Protein AF-A0A970GK77-F1 (afdb_monomer_lite)

Structure (mmCIF, N/CA/C/O backbone):
data_AF-A0A970GK77-F1
#
_entry.id   AF-A0A970GK77-F1
#
loop_
_atom_site.group_PDB
_atom_site.id
_atom_site.type_symbol
_atom_site.label_atom_id
_atom_site.label_alt_id
_atom_site.label_comp_id
_atom_site.label_asym_id
_atom_site.label_entity_id
_atom_site.label_seq_id
_atom_site.pdbx_PDB_ins_code
_atom_site.Cartn_x
_atom_site.Cartn_y
_atom_site.Cartn_z
_atom_site.occupancy
_atom_site.B_iso_or_equiv
_atom_site.auth_seq_id
_atom_site.auth_comp_id
_atom_site.auth_asym_id
_atom_site.auth_atom_id
_atom_site.pdbx_PDB_model_num
ATOM 1 N N . MET A 1 1 ? 11.922 -2.563 -35.045 1.00 67.12 1 MET A N 1
ATOM 2 C CA . MET A 1 1 ? 13.081 -1.954 -34.362 1.00 67.12 1 MET A CA 1
ATOM 3 C C . MET A 1 1 ? 13.901 -3.089 -33.768 1.00 67.12 1 MET A C 1
ATOM 5 O O . MET A 1 1 ? 13.278 -4.029 -33.281 1.00 67.12 1 MET A O 1
ATOM 9 N N . ASP A 1 2 ? 15.230 -3.056 -33.862 1.00 84.56 2 ASP A N 1
ATOM 10 C CA . ASP A 1 2 ? 16.087 -4.087 -33.261 1.00 84.56 2 ASP A CA 1
ATOM 11 C C . ASP A 1 2 ? 16.417 -3.699 -31.809 1.00 84.56 2 ASP A C 1
ATOM 13 O O . ASP A 1 2 ? 17.006 -2.652 -31.546 1.00 84.56 2 ASP A O 1
ATOM 17 N N . TYR A 1 3 ? 16.014 -4.534 -30.850 1.00 88.94 3 TYR A N 1
ATOM 18 C CA . TYR A 1 3 ? 16.276 -4.298 -29.428 1.00 88.94 3 TYR A CA 1
ATOM 19 C C . TYR A 1 3 ? 17.776 -4.364 -29.092 1.00 88.94 3 TYR A C 1
ATOM 21 O O . TYR A 1 3 ? 18.207 -3.778 -28.100 1.00 88.94 3 TYR A O 1
ATOM 29 N N . ARG A 1 4 ? 18.594 -5.022 -29.924 1.00 93.00 4 ARG A N 1
ATOM 30 C CA . ARG A 1 4 ? 20.053 -5.089 -29.748 1.00 93.00 4 ARG A CA 1
ATOM 31 C C . ARG A 1 4 ? 20.727 -3.751 -30.035 1.00 93.00 4 ARG A C 1
ATOM 33 O O . ARG A 1 4 ? 21.649 -3.380 -29.313 1.00 93.00 4 ARG A O 1
ATOM 40 N N . GLU A 1 5 ? 20.240 -3.012 -31.031 1.00 93.44 5 GLU A N 1
ATOM 41 C CA . GLU A 1 5 ? 20.709 -1.649 -31.317 1.00 93.44 5 GLU A CA 1
ATOM 42 C C . GLU A 1 5 ? 20.398 -0.717 -30.139 1.00 93.44 5 GLU A C 1
ATOM 44 O O . GLU A 1 5 ? 21.274 0.016 -29.685 1.00 93.44 5 GLU A O 1
ATOM 49 N N . LEU A 1 6 ? 19.193 -0.828 -29.566 1.00 93.00 6 LEU A N 1
ATOM 50 C CA . LEU A 1 6 ? 18.797 -0.068 -28.374 1.00 93.00 6 LEU A CA 1
ATOM 51 C C . LEU A 1 6 ? 19.678 -0.387 -27.156 1.00 93.00 6 LEU A C 1
ATOM 53 O O . LEU A 1 6 ? 20.045 0.511 -26.403 1.00 93.00 6 LEU A O 1
ATOM 57 N N . LEU A 1 7 ? 20.062 -1.652 -26.959 1.00 94.25 7 LEU A N 1
ATOM 58 C CA . LEU A 1 7 ? 20.996 -2.031 -25.891 1.00 94.25 7 LEU A CA 1
ATOM 59 C C . LEU A 1 7 ? 22.409 -1.481 -26.126 1.00 94.25 7 LEU A C 1
ATOM 61 O O . LEU A 1 7 ? 23.090 -1.105 -25.169 1.00 94.25 7 LEU A O 1
ATOM 65 N N . GLN A 1 8 ? 22.860 -1.413 -27.380 1.00 94.56 8 GLN A N 1
ATOM 66 C CA . GLN A 1 8 ? 24.141 -0.799 -27.726 1.00 94.56 8 GLN A CA 1
ATOM 67 C C . GLN A 1 8 ? 24.124 0.716 -27.478 1.00 94.56 8 GLN A C 1
ATOM 69 O O . GLN A 1 8 ? 25.089 1.262 -26.936 1.00 94.56 8 GLN A O 1
ATOM 74 N N . GLU A 1 9 ? 23.024 1.383 -27.823 1.00 93.00 9 GLU A N 1
ATOM 75 C CA . GLU A 1 9 ? 22.800 2.796 -27.519 1.00 93.00 9 GLU A CA 1
ATOM 76 C C . GLU A 1 9 ? 22.782 3.036 -26.006 1.00 93.00 9 GLU A C 1
ATOM 78 O O . GLU A 1 9 ? 23.534 3.871 -25.502 1.00 93.00 9 GLU A O 1
ATOM 83 N N . LEU A 1 10 ? 22.029 2.228 -25.253 1.00 94.62 10 LEU A N 1
ATOM 84 C CA . LEU A 1 10 ? 22.010 2.281 -23.793 1.00 94.62 10 LEU A CA 1
ATOM 85 C C . LEU A 1 10 ? 23.417 2.118 -23.209 1.00 94.62 10 LEU A C 1
ATOM 87 O O . LEU A 1 10 ? 23.818 2.896 -22.342 1.00 94.62 10 LEU A O 1
ATOM 91 N N . TRP A 1 11 ? 24.196 1.147 -23.705 1.00 95.88 11 TRP A N 1
ATOM 92 C CA . TRP A 1 11 ? 25.581 0.946 -23.277 1.00 95.88 11 TRP A CA 1
ATOM 93 C C . TRP A 1 11 ? 26.439 2.191 -23.505 1.00 95.88 11 TRP A C 1
ATOM 95 O O . TRP A 1 11 ? 27.298 2.476 -22.667 1.00 95.88 11 TRP A O 1
ATOM 105 N N . HIS A 1 12 ? 26.231 2.922 -24.602 1.00 94.06 12 HIS A N 1
ATOM 106 C CA . HIS A 1 12 ? 26.938 4.172 -24.869 1.00 94.06 12 HIS A CA 1
ATOM 107 C C . HIS A 1 12 ? 26.517 5.279 -23.894 1.00 94.06 12 HIS A C 1
ATOM 109 O O . HIS A 1 12 ? 27.384 5.901 -23.274 1.00 94.06 12 HIS A O 1
ATOM 115 N N . LEU A 1 13 ? 25.208 5.484 -23.719 1.00 92.88 13 LEU A N 1
ATOM 116 C CA . LEU A 1 13 ? 24.646 6.562 -22.900 1.00 92.88 13 LEU A CA 1
ATOM 117 C C . LEU A 1 13 ? 25.027 6.430 -21.426 1.00 92.88 13 LEU A C 1
ATOM 119 O O . LEU A 1 13 ? 25.444 7.409 -20.817 1.00 92.88 13 LEU A O 1
ATOM 123 N N . VAL A 1 14 ? 25.002 5.214 -20.870 1.00 94.00 14 VAL A N 1
ATOM 124 C CA . VAL A 1 14 ? 25.393 4.970 -19.467 1.00 94.00 14 VAL A CA 1
ATOM 125 C C . VAL A 1 14 ? 26.913 5.021 -19.226 1.00 94.00 14 VAL A C 1
ATOM 127 O O . VAL A 1 14 ? 27.386 4.708 -18.133 1.00 94.00 14 VAL A O 1
ATOM 130 N N . GLY A 1 15 ? 27.707 5.389 -20.236 1.00 93.56 15 GLY A N 1
ATOM 131 C CA . GLY A 1 15 ? 29.137 5.668 -20.108 1.00 93.56 15 GLY A CA 1
ATOM 132 C C . GLY A 1 15 ? 29.436 7.166 -20.027 1.00 93.56 15 GLY A C 1
ATOM 133 O O . GLY A 1 15 ? 28.699 7.982 -20.568 1.00 93.56 15 GLY A O 1
ATOM 134 N N . TYR A 1 16 ? 30.568 7.533 -19.412 1.00 93.19 16 TYR A N 1
ATOM 135 C CA . TYR A 1 16 ? 30.982 8.934 -19.228 1.00 93.19 16 TYR A CA 1
ATOM 136 C C . TYR A 1 16 ? 30.823 9.821 -20.478 1.00 93.19 16 TYR A C 1
ATOM 138 O O . TYR A 1 16 ? 30.226 10.890 -20.408 1.00 93.19 16 TYR A O 1
ATOM 146 N N . ASN A 1 17 ? 31.337 9.379 -21.633 1.00 91.19 17 ASN A N 1
ATOM 147 C CA . ASN A 1 17 ? 31.268 10.176 -22.863 1.00 91.19 17 ASN A CA 1
ATOM 148 C C . ASN A 1 17 ? 29.823 10.348 -23.361 1.00 91.1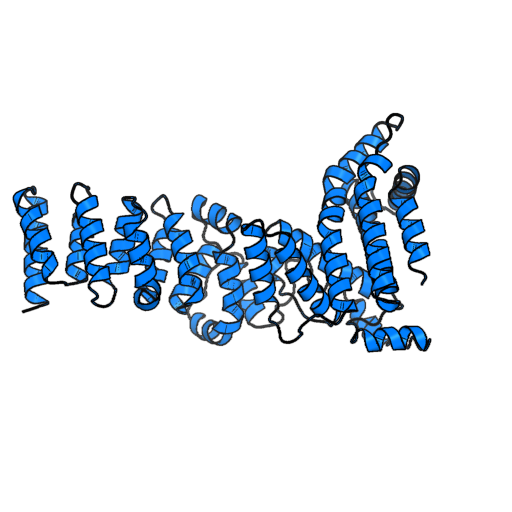9 17 ASN A C 1
ATOM 150 O O . ASN A 1 17 ? 29.464 11.446 -23.778 1.00 91.19 17 ASN A O 1
ATOM 154 N N . GLY A 1 18 ? 29.005 9.291 -23.294 1.00 92.25 18 GLY A N 1
ATOM 155 C CA . GLY A 1 18 ? 27.598 9.348 -23.693 1.00 92.25 18 GLY A CA 1
ATOM 156 C C . GLY A 1 18 ? 26.795 10.270 -2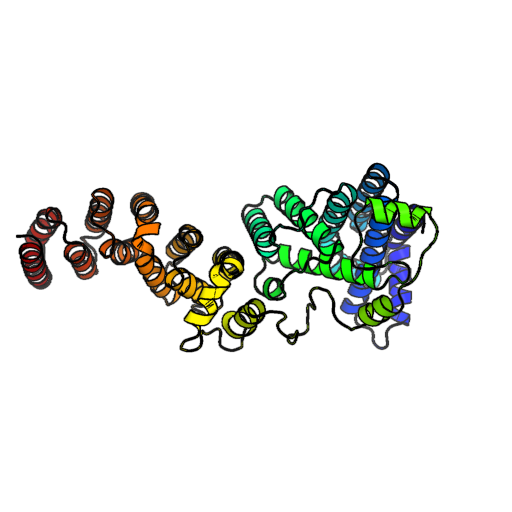2.782 1.00 92.25 18 GLY A C 1
ATOM 157 O O . GLY A 1 18 ? 26.066 11.127 -23.273 1.00 92.25 18 GLY A O 1
ATOM 158 N N . PHE A 1 19 ? 27.012 10.187 -21.468 1.00 94.06 19 PHE A N 1
ATOM 159 C CA . PHE A 1 19 ? 26.408 11.095 -20.492 1.00 94.06 19 PHE A CA 1
ATOM 160 C C . PHE A 1 19 ? 26.730 12.564 -20.782 1.00 94.06 19 PHE A C 1
ATOM 162 O O . PHE A 1 19 ? 25.824 13.395 -20.822 1.00 94.06 19 PHE A O 1
ATOM 169 N N . VAL A 1 20 ? 28.009 12.890 -21.007 1.00 93.00 20 VAL A N 1
ATOM 170 C CA . VAL A 1 20 ? 28.433 14.269 -21.293 1.00 93.00 20 VAL A CA 1
ATOM 171 C C . VAL A 1 20 ? 27.838 14.762 -22.611 1.00 93.00 20 VAL A C 1
ATOM 173 O O . VAL A 1 20 ? 27.276 15.854 -22.628 1.00 93.00 20 VAL A O 1
ATOM 176 N N . SER A 1 21 ? 27.910 13.966 -23.686 1.00 91.81 21 SER A N 1
ATOM 177 C CA . SER A 1 21 ? 27.341 14.340 -24.993 1.00 91.81 21 SER A CA 1
ATOM 178 C C . SER A 1 21 ? 25.843 14.604 -24.890 1.00 91.81 21 SER A C 1
ATOM 180 O O . SER A 1 21 ? 25.374 15.673 -25.264 1.00 91.81 21 SER A O 1
ATOM 182 N N . THR A 1 22 ? 25.107 13.682 -24.270 1.00 90.88 22 THR A N 1
ATOM 183 C CA . THR A 1 22 ? 23.648 13.786 -24.138 1.00 90.88 22 THR A CA 1
ATOM 184 C C . THR A 1 22 ? 23.249 14.986 -23.286 1.00 90.88 22 THR A C 1
ATOM 186 O O . THR A 1 22 ? 22.326 15.716 -23.631 1.00 90.88 22 THR A O 1
ATOM 189 N N . CYS A 1 23 ? 23.956 15.242 -22.181 1.00 90.38 23 CYS A N 1
ATOM 190 C CA . CYS A 1 23 ? 23.709 16.426 -21.361 1.00 90.38 23 CYS A CA 1
ATOM 191 C C . CYS A 1 23 ? 23.985 17.732 -22.125 1.00 90.38 23 CYS A C 1
ATOM 193 O O . CYS A 1 23 ? 23.277 18.715 -21.912 1.00 90.38 23 CYS A O 1
ATOM 195 N N . LEU A 1 24 ? 24.996 17.771 -22.998 1.00 89.88 24 LEU A N 1
ATOM 196 C CA . LEU A 1 24 ? 25.266 18.944 -23.834 1.00 89.88 24 LEU A CA 1
ATOM 197 C C . LEU A 1 24 ? 24.165 19.146 -24.881 1.00 89.88 24 LEU A C 1
ATOM 199 O O . LEU A 1 24 ? 23.635 20.249 -24.978 1.00 89.88 24 LEU A O 1
ATOM 203 N N . GLU A 1 25 ? 23.761 18.085 -25.577 1.00 87.69 25 GLU A N 1
ATOM 204 C CA . GLU A 1 25 ? 22.672 18.120 -26.562 1.00 87.69 25 GLU A CA 1
ATOM 205 C C . GLU A 1 25 ? 21.345 18.567 -25.932 1.00 87.69 25 GLU A C 1
ATOM 207 O O . GLU A 1 25 ? 20.669 19.464 -26.439 1.00 87.69 25 GLU A O 1
ATOM 212 N N . LEU A 1 26 ? 20.988 18.001 -24.776 1.00 86.69 26 LEU A N 1
ATOM 213 C CA . LEU A 1 26 ? 19.788 18.398 -24.043 1.00 86.69 26 LEU A CA 1
ATOM 214 C C . LEU A 1 26 ? 19.863 19.863 -23.606 1.00 86.69 26 LEU A C 1
ATOM 216 O O . LEU A 1 26 ? 18.886 20.592 -23.760 1.00 86.69 26 LEU A O 1
ATOM 220 N N . LYS A 1 27 ? 21.019 20.314 -23.104 1.00 87.69 27 LYS A N 1
ATOM 221 C CA . LYS A 1 27 ? 21.231 21.708 -22.698 1.00 87.69 27 LYS A CA 1
ATOM 222 C C . LYS A 1 27 ? 21.045 22.676 -23.867 1.00 87.69 27 LYS A C 1
ATOM 224 O O . LYS A 1 27 ? 20.466 23.739 -23.660 1.00 87.69 27 LYS A O 1
ATOM 229 N N . GLU A 1 28 ? 21.512 22.333 -25.066 1.00 86.62 28 GLU A N 1
ATOM 230 C CA . GLU A 1 28 ? 21.319 23.151 -26.274 1.00 86.62 28 GLU A CA 1
ATOM 231 C C . GLU A 1 28 ? 19.838 23.289 -26.658 1.00 86.62 28 GLU A C 1
ATOM 233 O O . GLU A 1 28 ? 19.427 24.330 -27.171 1.00 86.62 28 GLU A O 1
ATOM 238 N N . GLY A 1 29 ? 19.018 22.278 -26.356 1.00 77.50 29 GLY A N 1
ATOM 239 C CA . GLY A 1 29 ? 17.568 22.306 -26.562 1.00 77.50 29 GLY A CA 1
ATOM 240 C C . GLY A 1 29 ? 16.769 23.075 -25.499 1.00 77.50 29 GLY A C 1
ATOM 241 O O . GLY A 1 29 ? 15.564 23.271 -25.672 1.00 77.50 29 GLY A O 1
ATOM 242 N N . MET A 1 30 ? 17.390 23.511 -24.398 1.00 80.12 30 MET A N 1
ATOM 243 C CA . MET A 1 30 ? 16.698 24.181 -23.292 1.00 80.12 30 MET A CA 1
ATOM 244 C C . MET A 1 30 ? 16.680 25.706 -23.457 1.00 80.12 30 MET A C 1
ATOM 246 O O . MET A 1 30 ? 17.713 26.344 -23.642 1.00 80.12 30 MET A O 1
ATOM 250 N N . LEU A 1 31 ? 15.500 26.317 -23.290 1.00 78.56 31 LEU A N 1
ATOM 251 C CA . LEU A 1 31 ? 15.340 27.782 -23.297 1.00 78.56 31 LEU A CA 1
ATOM 252 C C . LEU A 1 31 ? 16.034 28.463 -22.105 1.00 78.56 31 LEU A C 1
ATOM 254 O O . LEU A 1 31 ? 16.485 29.601 -22.214 1.00 78.56 31 LEU A O 1
ATOM 258 N N . PHE A 1 32 ? 16.104 27.776 -20.966 1.00 82.81 32 PHE A N 1
ATOM 259 C CA . PHE A 1 32 ? 16.841 28.194 -19.779 1.00 82.81 32 PHE A CA 1
ATOM 260 C C . PHE A 1 32 ? 17.490 26.969 -19.139 1.00 82.81 32 PHE A C 1
ATOM 262 O O . PHE A 1 32 ? 16.912 25.884 -19.118 1.00 82.81 32 PHE A O 1
ATOM 269 N N . TYR A 1 33 ? 18.705 27.139 -18.623 1.00 86.00 33 TYR A N 1
ATOM 270 C CA . TYR A 1 33 ? 19.417 26.049 -17.972 1.00 86.00 33 TYR A CA 1
ATOM 271 C C . TYR A 1 33 ? 18.860 25.802 -16.569 1.00 86.00 33 TYR A C 1
ATOM 273 O O . TYR A 1 33 ? 18.950 26.664 -15.695 1.00 86.00 33 TYR A O 1
ATOM 281 N N . GLU A 1 34 ? 18.355 24.592 -16.347 1.00 88.81 34 GLU A N 1
ATOM 282 C CA . GLU A 1 34 ? 17.975 24.085 -15.034 1.00 88.81 34 GLU A CA 1
ATOM 283 C C . GLU A 1 34 ? 18.532 22.667 -14.872 1.00 88.81 34 GLU A C 1
ATOM 285 O O . GLU A 1 34 ? 18.147 21.744 -15.591 1.00 88.81 34 GLU A O 1
ATOM 290 N N . ARG A 1 35 ? 19.477 22.496 -13.939 1.00 89.94 35 ARG A N 1
ATOM 291 C CA . ARG A 1 35 ? 20.222 21.238 -13.757 1.00 89.94 35 ARG A CA 1
ATOM 292 C C . ARG A 1 35 ? 19.295 20.050 -13.508 1.00 89.94 35 ARG A C 1
ATOM 294 O O . ARG A 1 35 ? 19.476 18.995 -14.103 1.00 89.94 35 ARG A O 1
ATOM 301 N N . ASP A 1 36 ? 18.322 20.209 -12.619 1.00 88.31 36 ASP A N 1
ATOM 302 C CA . ASP A 1 36 ? 17.475 19.092 -12.202 1.00 88.31 36 ASP A CA 1
ATOM 303 C C . ASP A 1 36 ? 16.534 18.665 -13.342 1.00 88.31 36 ASP A C 1
ATOM 305 O O . ASP A 1 36 ? 16.315 17.470 -13.542 1.00 88.31 36 ASP A O 1
ATOM 309 N N . LEU A 1 37 ? 16.079 19.622 -14.160 1.00 86.62 37 LEU A N 1
ATOM 310 C CA . LEU A 1 37 ? 15.312 19.360 -15.377 1.00 86.62 37 LEU A CA 1
ATOM 311 C C . LEU A 1 37 ? 16.158 18.656 -16.449 1.00 86.62 37 LEU A C 1
ATOM 313 O O . LEU A 1 37 ? 15.688 17.698 -17.060 1.00 86.62 37 LEU A O 1
ATOM 317 N N . LEU A 1 38 ? 17.414 19.078 -16.639 1.00 90.06 38 LEU A N 1
ATOM 318 C CA . LEU A 1 38 ? 18.364 18.416 -17.540 1.00 90.06 38 LEU A CA 1
ATOM 319 C C . LEU A 1 38 ? 18.570 16.944 -17.151 1.00 90.06 38 LEU A C 1
ATOM 321 O O . LEU A 1 38 ? 18.458 16.048 -17.987 1.00 90.06 38 LEU A O 1
ATOM 325 N N . LEU A 1 39 ? 18.848 16.690 -15.870 1.00 92.38 39 LEU A N 1
ATOM 326 C CA . LEU A 1 39 ? 19.097 15.343 -15.354 1.00 92.38 39 LEU A CA 1
ATOM 327 C C . LEU A 1 39 ? 17.846 14.458 -15.401 1.00 92.38 39 LEU A C 1
ATOM 329 O O . LEU A 1 39 ? 17.955 13.261 -15.670 1.00 92.38 39 LEU A O 1
ATOM 333 N N . ALA A 1 40 ? 16.664 15.037 -15.178 1.00 88.31 40 ALA A N 1
ATOM 334 C CA . ALA A 1 40 ? 15.396 14.338 -15.346 1.00 88.31 40 ALA A CA 1
ATOM 335 C C . ALA A 1 40 ? 15.139 13.972 -16.818 1.00 88.31 40 ALA A C 1
ATOM 337 O O . ALA A 1 40 ? 14.714 12.852 -17.103 1.00 88.31 40 ALA A O 1
ATOM 338 N N . ALA A 1 41 ? 15.440 14.875 -17.759 1.00 86.06 41 ALA A N 1
ATOM 339 C CA . ALA A 1 41 ? 15.327 14.605 -19.192 1.00 86.06 41 ALA A CA 1
ATOM 340 C C . ALA A 1 41 ? 16.281 13.484 -19.636 1.00 86.06 41 ALA A C 1
ATOM 342 O O . ALA A 1 41 ? 15.859 12.566 -20.339 1.00 86.06 41 ALA A O 1
ATOM 343 N N . TYR A 1 42 ? 17.528 13.503 -19.157 1.00 91.31 42 TYR A N 1
ATOM 344 C CA . TYR A 1 42 ? 18.490 12.425 -19.389 1.00 91.31 42 TYR A CA 1
ATOM 345 C C . TYR A 1 42 ? 17.980 11.073 -18.858 1.00 91.31 42 TYR A C 1
ATOM 347 O O . TYR A 1 42 ? 17.979 10.083 -19.589 1.00 91.31 42 TYR A O 1
ATOM 355 N N . ALA A 1 43 ? 17.473 11.029 -17.620 1.00 92.06 43 ALA A N 1
ATOM 356 C CA . ALA A 1 43 ? 16.922 9.803 -17.039 1.00 92.06 43 ALA A CA 1
ATOM 357 C C . ALA A 1 43 ? 15.716 9.271 -17.829 1.00 92.06 43 ALA A C 1
ATOM 359 O O . ALA A 1 43 ? 15.633 8.076 -18.095 1.00 92.06 43 ALA A O 1
ATOM 360 N N . SER A 1 44 ? 14.817 10.163 -18.252 1.00 87.38 44 SER A N 1
ATOM 361 C CA . SER A 1 44 ? 13.656 9.831 -19.087 1.00 87.38 44 SER A CA 1
ATOM 362 C C . SER A 1 44 ? 14.062 9.229 -20.441 1.00 87.38 44 SER A C 1
ATOM 364 O O . SER A 1 44 ? 13.433 8.283 -20.925 1.00 87.38 44 SER A O 1
ATOM 366 N N . GLY A 1 45 ? 15.153 9.725 -21.037 1.00 88.06 45 GLY A N 1
ATOM 367 C CA . GLY A 1 45 ? 15.741 9.145 -22.247 1.00 88.06 45 GLY A CA 1
ATOM 368 C C . GLY A 1 45 ? 16.199 7.700 -22.034 1.00 88.06 45 GLY A C 1
ATOM 369 O O . GLY A 1 45 ? 15.830 6.817 -22.810 1.00 88.06 45 GLY A O 1
ATOM 370 N N . LEU A 1 46 ? 16.918 7.435 -20.937 1.00 92.94 46 LEU A N 1
ATOM 371 C CA . LEU A 1 46 ? 17.325 6.073 -20.569 1.00 92.94 46 LEU A CA 1
ATOM 372 C C . LEU A 1 46 ? 16.116 5.156 -20.330 1.00 92.94 46 LEU A C 1
ATOM 374 O O . LEU A 1 46 ? 16.091 4.044 -20.856 1.00 92.94 46 LEU A O 1
ATOM 378 N N . GLU A 1 47 ? 15.103 5.617 -19.581 1.00 91.69 47 GLU A N 1
ATOM 379 C CA . GLU A 1 47 ? 13.857 4.862 -19.349 1.00 91.69 47 GLU A CA 1
ATOM 380 C C . GLU A 1 47 ? 13.194 4.479 -20.675 1.00 91.69 47 GLU A C 1
ATOM 382 O O . GLU A 1 47 ? 12.817 3.325 -20.867 1.00 91.69 47 GLU A O 1
ATOM 387 N N . THR A 1 48 ? 13.107 5.421 -21.615 1.00 89.88 48 THR A N 1
ATOM 388 C CA . THR A 1 48 ? 12.479 5.200 -22.924 1.00 89.88 48 THR A CA 1
ATOM 389 C C . THR A 1 48 ? 13.205 4.124 -23.730 1.00 89.88 48 THR A C 1
ATOM 391 O O . THR A 1 48 ? 12.553 3.245 -24.301 1.00 89.88 48 THR A O 1
ATOM 394 N N . ILE A 1 49 ? 14.542 4.147 -23.751 1.00 91.50 49 ILE A N 1
ATOM 395 C CA . ILE A 1 49 ? 15.357 3.145 -24.456 1.00 91.50 49 ILE A CA 1
ATOM 396 C C . ILE A 1 49 ? 15.191 1.767 -23.812 1.00 91.50 49 ILE A C 1
ATOM 398 O O . ILE A 1 49 ? 14.948 0.790 -24.520 1.00 91.50 49 ILE A O 1
ATOM 402 N N . ILE A 1 50 ? 15.254 1.687 -22.479 1.00 94.62 50 ILE A N 1
ATOM 403 C CA . ILE A 1 50 ? 15.081 0.435 -21.726 1.00 94.62 50 ILE A CA 1
ATOM 404 C C . ILE A 1 50 ? 13.704 -0.172 -22.001 1.00 94.62 50 ILE A C 1
ATOM 406 O O . ILE A 1 50 ? 13.600 -1.337 -22.381 1.00 94.62 50 ILE A O 1
ATOM 410 N N . VAL A 1 51 ? 12.644 0.620 -21.841 1.00 94.06 51 VAL A N 1
ATOM 411 C CA . VAL A 1 51 ? 11.258 0.186 -22.049 1.00 94.06 51 VAL A CA 1
ATOM 412 C C . VAL A 1 51 ? 11.038 -0.275 -23.487 1.00 94.06 51 VAL A C 1
ATOM 414 O O . VAL A 1 51 ? 10.415 -1.312 -23.712 1.00 94.06 51 VAL A O 1
ATOM 417 N N . SER A 1 52 ? 11.586 0.455 -24.460 1.00 91.50 52 SER A N 1
ATOM 418 C CA . SER A 1 52 ? 11.496 0.085 -25.874 1.00 91.50 52 SER A CA 1
ATOM 419 C C . SER A 1 52 ? 12.228 -1.226 -26.158 1.00 91.50 52 SER A C 1
ATOM 421 O O . SER A 1 52 ? 11.679 -2.095 -26.834 1.00 91.50 52 SER A O 1
ATOM 423 N N . ALA A 1 53 ? 13.437 -1.408 -25.617 1.00 94.56 53 ALA A N 1
ATOM 424 C CA . ALA A 1 53 ? 14.206 -2.640 -25.781 1.00 94.56 53 ALA A CA 1
ATOM 425 C C . ALA A 1 53 ? 13.462 -3.846 -25.190 1.00 94.56 53 ALA A C 1
ATOM 427 O O . ALA A 1 53 ? 13.298 -4.856 -25.876 1.00 94.56 53 ALA A O 1
ATOM 428 N N . LEU A 1 54 ? 12.943 -3.718 -23.963 1.00 96.25 54 LEU A N 1
ATOM 429 C CA . LEU A 1 54 ? 12.152 -4.763 -23.306 1.00 96.25 54 LEU A CA 1
ATOM 430 C C . LEU A 1 54 ? 10.890 -5.106 -24.105 1.00 96.25 54 LEU A C 1
ATOM 432 O O . LEU A 1 54 ? 10.605 -6.283 -24.310 1.00 96.25 54 LEU A O 1
ATOM 436 N N . TYR A 1 55 ? 10.165 -4.105 -24.612 1.00 93.62 55 TYR A N 1
ATOM 437 C CA . TYR A 1 55 ? 8.988 -4.328 -25.451 1.00 93.62 55 TYR A CA 1
ATOM 438 C C . TYR A 1 55 ? 9.328 -5.124 -26.720 1.00 93.62 55 TYR A C 1
ATOM 440 O O . TYR A 1 55 ? 8.716 -6.158 -26.995 1.00 93.62 55 TYR A O 1
ATOM 448 N N . TRP A 1 56 ? 10.323 -4.679 -27.492 1.00 92.31 56 TRP A N 1
ATOM 449 C CA . TRP A 1 56 ? 10.677 -5.332 -28.756 1.00 92.31 56 TRP A CA 1
ATOM 450 C C . TRP A 1 56 ? 11.231 -6.748 -28.560 1.00 92.31 56 TRP A C 1
ATOM 452 O O . TRP A 1 56 ? 10.930 -7.624 -29.378 1.00 92.31 56 TRP A O 1
ATOM 462 N N . ALA A 1 57 ? 11.977 -6.977 -27.476 1.00 94.81 57 ALA A N 1
ATOM 463 C CA . ALA A 1 57 ? 12.452 -8.297 -27.072 1.00 94.81 57 ALA A CA 1
ATOM 464 C C . ALA A 1 57 ? 11.300 -9.214 -26.625 1.00 94.81 57 ALA A C 1
ATOM 466 O O . ALA A 1 57 ? 11.235 -10.366 -27.047 1.00 94.81 57 ALA A O 1
ATOM 467 N N . CYS A 1 58 ? 10.334 -8.689 -25.862 1.00 94.75 58 CYS A N 1
ATOM 468 C CA . CYS A 1 58 ? 9.126 -9.403 -25.428 1.00 94.75 58 CYS A CA 1
ATOM 469 C C . CYS A 1 58 ? 8.295 -9.939 -26.614 1.00 94.75 58 CYS A C 1
ATOM 471 O O . CYS A 1 58 ? 7.776 -11.064 -26.579 1.00 94.75 58 CYS A O 1
ATOM 473 N N . LEU A 1 59 ? 8.216 -9.158 -27.699 1.00 91.81 59 LEU A N 1
ATOM 474 C CA . LEU A 1 59 ? 7.586 -9.576 -28.955 1.00 91.81 59 LEU A CA 1
ATOM 475 C C . LEU A 1 59 ? 8.408 -10.590 -29.761 1.00 91.81 59 LEU A C 1
ATOM 477 O O . LEU A 1 59 ? 7.902 -11.133 -30.741 1.00 91.81 59 LEU A O 1
ATOM 481 N N . ASP A 1 60 ? 9.683 -10.781 -29.441 1.00 92.50 60 ASP A N 1
ATOM 482 C CA . ASP A 1 60 ? 10.540 -11.750 -30.117 1.00 92.50 60 ASP A CA 1
ATOM 483 C C . ASP A 1 60 ? 10.415 -13.126 -29.469 1.00 92.50 60 ASP A C 1
ATOM 485 O O . ASP A 1 60 ? 9.946 -14.074 -30.095 1.00 92.50 60 ASP A O 1
ATOM 489 N N . SER A 1 61 ? 10.759 -13.220 -28.187 1.00 92.50 61 SER A N 1
ATOM 490 C CA . SER A 1 61 ? 10.600 -14.426 -27.378 1.00 92.50 61 SER A CA 1
ATOM 491 C C . SER A 1 61 ? 10.776 -14.106 -25.893 1.00 92.50 61 SER A C 1
ATOM 493 O O . SER A 1 61 ? 11.257 -13.035 -25.523 1.00 92.50 61 SER A O 1
ATOM 495 N N . VAL A 1 62 ? 10.394 -15.050 -25.029 1.00 92.75 62 VAL A N 1
ATOM 496 C CA . VAL A 1 62 ? 10.662 -14.941 -23.587 1.00 92.75 62 VAL A CA 1
ATOM 497 C C . VAL A 1 62 ? 12.172 -14.970 -23.320 1.00 92.75 62 VAL A C 1
ATOM 499 O O . VAL A 1 62 ? 12.653 -14.151 -22.546 1.00 92.75 62 VAL A O 1
ATOM 502 N N . ASP A 1 63 ? 12.928 -15.807 -24.035 1.00 94.69 63 ASP A N 1
ATOM 503 C CA . ASP A 1 63 ? 14.389 -15.885 -23.902 1.00 94.69 63 ASP A CA 1
ATOM 504 C C . ASP A 1 63 ? 15.065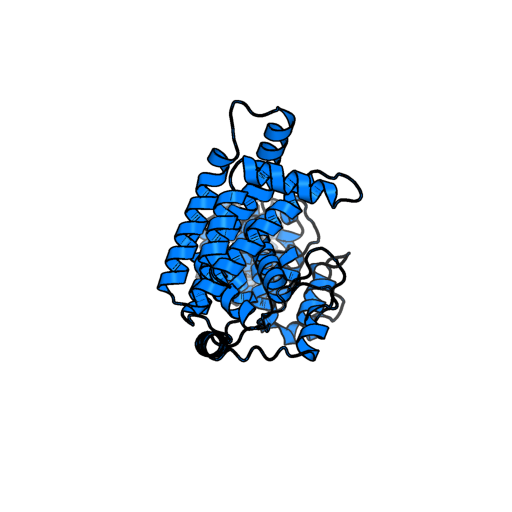 -14.555 -24.277 1.00 94.69 63 ASP A C 1
ATOM 506 O O . ASP A 1 63 ? 15.891 -14.034 -23.529 1.00 94.69 63 ASP A O 1
ATOM 510 N N . ALA A 1 64 ? 14.659 -13.936 -25.395 1.00 95.75 64 ALA A N 1
ATOM 511 C CA . ALA A 1 64 ? 15.177 -12.628 -25.804 1.00 95.75 64 ALA A CA 1
ATOM 512 C C . ALA A 1 64 ? 14.866 -11.533 -24.773 1.00 95.75 64 ALA A C 1
ATOM 514 O O . ALA A 1 64 ? 15.686 -10.637 -24.545 1.00 95.75 64 ALA A O 1
ATOM 515 N N . LEU A 1 65 ? 13.687 -11.588 -24.147 1.00 96.38 65 LEU A N 1
ATOM 516 C CA . LEU A 1 65 ? 13.315 -10.680 -23.066 1.00 96.38 65 LEU A CA 1
ATOM 517 C C . LEU A 1 65 ? 14.205 -10.877 -21.833 1.00 96.38 65 LEU A C 1
ATOM 519 O O . LEU A 1 65 ? 14.681 -9.888 -21.278 1.00 96.38 65 LEU A O 1
ATOM 523 N N . GLU A 1 66 ? 14.464 -12.119 -21.424 1.00 95.56 66 GLU A N 1
ATOM 524 C CA . GLU A 1 66 ? 15.330 -12.437 -20.279 1.00 95.56 66 GLU A CA 1
ATOM 525 C C . GLU A 1 66 ? 16.788 -12.013 -20.523 1.00 95.56 66 GLU A C 1
ATOM 527 O O . GLU A 1 66 ? 17.424 -11.420 -19.643 1.00 95.56 66 GLU A O 1
ATOM 532 N N . GLU A 1 67 ? 17.309 -12.224 -21.735 1.00 96.31 67 GLU A N 1
ATOM 533 C CA . GLU A 1 67 ? 18.627 -11.729 -22.150 1.00 96.31 67 GLU A CA 1
ATOM 534 C C . GLU A 1 67 ? 18.702 -10.196 -22.103 1.00 96.31 67 GLU A C 1
ATOM 536 O O . GLU A 1 67 ? 19.669 -9.623 -21.588 1.00 96.31 67 GLU A O 1
ATOM 541 N N . THR A 1 68 ? 17.666 -9.525 -22.614 1.00 97.62 68 THR A N 1
ATOM 542 C CA . THR A 1 68 ? 17.570 -8.058 -22.645 1.00 97.62 68 THR A CA 1
ATOM 543 C C . THR A 1 68 ? 17.481 -7.483 -21.236 1.00 97.62 68 THR A C 1
ATOM 545 O O . THR A 1 68 ? 18.195 -6.530 -20.919 1.00 97.62 68 THR A O 1
ATOM 548 N N . ALA A 1 69 ? 16.668 -8.090 -20.370 1.00 96.50 69 ALA A N 1
ATOM 549 C CA . ALA A 1 69 ? 16.551 -7.734 -18.961 1.00 96.50 69 ALA A CA 1
ATOM 550 C C . ALA A 1 69 ? 17.902 -7.869 -18.243 1.00 96.50 69 ALA A C 1
ATOM 552 O O . ALA A 1 69 ? 18.392 -6.896 -17.671 1.00 96.50 69 ALA A O 1
ATOM 553 N N . SER A 1 70 ? 18.563 -9.023 -18.385 1.00 96.88 70 SER A N 1
ATOM 554 C CA . SER A 1 70 ? 19.880 -9.285 -17.787 1.00 96.88 70 SER A CA 1
ATOM 555 C C . SER A 1 70 ? 20.950 -8.301 -18.274 1.00 96.88 70 SER A C 1
ATOM 557 O O . SER A 1 70 ? 21.865 -7.927 -17.534 1.00 96.88 70 SER A O 1
ATOM 559 N N . CYS A 1 71 ? 20.873 -7.884 -19.542 1.00 96.94 71 CYS A N 1
ATOM 560 C CA . CYS A 1 71 ? 21.762 -6.873 -20.100 1.00 96.94 71 CYS A CA 1
ATOM 561 C C . CYS A 1 71 ? 21.498 -5.497 -19.475 1.00 96.94 71 CYS A C 1
ATOM 563 O O . CYS A 1 71 ? 22.434 -4.873 -18.975 1.00 96.94 71 CYS A O 1
ATOM 565 N N . ALA A 1 72 ? 20.241 -5.045 -19.448 1.00 96.12 72 ALA A N 1
ATOM 566 C CA . ALA A 1 72 ? 19.856 -3.752 -18.885 1.00 96.12 72 ALA A CA 1
ATOM 567 C C . ALA A 1 72 ? 20.210 -3.635 -17.391 1.00 96.12 72 ALA A C 1
ATOM 569 O O . ALA A 1 72 ? 20.759 -2.614 -16.972 1.00 96.12 72 ALA A O 1
ATOM 570 N N . GLU A 1 73 ? 19.977 -4.693 -16.609 1.00 96.38 73 GLU A N 1
ATOM 571 C CA . GLU A 1 73 ? 20.365 -4.770 -15.193 1.00 96.38 73 GLU A CA 1
ATOM 572 C C . GLU A 1 73 ? 21.865 -4.590 -15.005 1.00 96.38 73 GLU A C 1
ATOM 574 O O . GLU A 1 73 ? 22.292 -3.777 -14.184 1.00 96.38 73 GLU A O 1
ATOM 579 N N . ARG A 1 74 ? 22.677 -5.285 -15.806 1.00 96.38 74 ARG A N 1
ATOM 580 C CA . ARG A 1 74 ? 24.136 -5.150 -15.753 1.00 96.38 74 ARG A CA 1
ATOM 581 C C . ARG A 1 74 ? 24.584 -3.734 -16.112 1.00 96.38 74 ARG A C 1
ATOM 583 O O . ARG A 1 74 ? 25.400 -3.154 -15.406 1.00 96.38 74 ARG A O 1
ATOM 590 N N . LEU A 1 75 ? 24.033 -3.159 -17.183 1.00 95.88 75 LEU A N 1
ATOM 591 C CA . LEU A 1 75 ? 24.399 -1.814 -17.639 1.00 95.88 75 LEU A CA 1
ATOM 592 C C . LEU A 1 75 ? 24.085 -0.740 -16.596 1.00 95.88 75 LEU A C 1
ATOM 594 O O . LEU A 1 75 ? 24.917 0.142 -16.376 1.00 95.88 75 LEU A O 1
ATOM 598 N N . LEU A 1 76 ? 22.919 -0.819 -15.951 1.00 94.50 76 LEU A N 1
ATOM 599 C CA . LEU A 1 76 ? 22.533 0.115 -14.894 1.00 94.50 76 LEU A CA 1
ATOM 600 C C . LEU A 1 76 ? 23.251 -0.160 -13.568 1.00 94.50 76 LEU A C 1
ATOM 602 O O . LEU A 1 76 ? 23.579 0.792 -12.861 1.00 94.50 76 LEU A O 1
ATOM 606 N N . GLY A 1 77 ? 23.560 -1.419 -13.255 1.00 93.31 77 GLY A N 1
ATOM 607 C CA . GLY A 1 77 ? 24.391 -1.784 -12.105 1.00 93.31 77 GLY A CA 1
ATOM 608 C C . GLY A 1 77 ? 25.816 -1.232 -12.209 1.00 93.31 77 GLY A C 1
ATOM 609 O O . GLY A 1 77 ? 26.345 -0.695 -11.237 1.00 93.31 77 GLY A O 1
ATOM 610 N N . ASP A 1 78 ? 26.406 -1.276 -13.405 1.00 94.25 78 ASP A N 1
ATOM 611 C CA . ASP A 1 78 ? 27.753 -0.757 -13.670 1.00 94.25 78 ASP A CA 1
ATOM 612 C C . ASP A 1 78 ? 27.781 0.772 -13.865 1.00 94.25 78 ASP A C 1
ATOM 614 O O . ASP A 1 78 ? 28.849 1.391 -13.799 1.00 94.25 78 ASP A O 1
ATOM 618 N N . MET A 1 79 ? 26.626 1.406 -14.106 1.00 94.50 79 MET A N 1
ATOM 619 C CA . MET A 1 79 ? 26.505 2.829 -14.450 1.00 94.50 79 MET A CA 1
ATOM 620 C C . MET A 1 79 ? 27.260 3.763 -13.485 1.00 94.50 79 MET A C 1
ATOM 622 O O . MET A 1 79 ? 28.015 4.600 -13.984 1.00 94.50 79 MET A O 1
ATOM 626 N N . PRO A 1 80 ? 27.163 3.646 -12.142 1.00 93.56 80 PRO A N 1
ATOM 627 C CA . PRO A 1 80 ? 27.900 4.538 -11.244 1.00 93.56 80 PRO A CA 1
ATOM 628 C C . PRO A 1 80 ? 29.415 4.518 -11.490 1.00 93.56 80 PRO A C 1
ATOM 630 O O . PRO A 1 80 ? 30.044 5.571 -11.577 1.00 93.56 80 PRO A O 1
ATOM 633 N N . GLY A 1 81 ? 29.998 3.329 -11.679 1.00 91.88 81 GLY A N 1
ATOM 634 C CA . GLY A 1 81 ? 31.428 3.173 -11.955 1.00 91.88 81 GLY A CA 1
ATOM 635 C C . GLY A 1 81 ? 31.831 3.615 -13.363 1.00 91.88 81 GLY A C 1
ATOM 636 O O . GLY A 1 81 ? 32.968 4.028 -13.579 1.00 91.88 81 GLY A O 1
ATOM 637 N N . ARG A 1 82 ? 30.906 3.554 -14.326 1.00 93.62 82 ARG A N 1
ATOM 638 C CA . ARG A 1 82 ? 31.143 3.964 -15.720 1.00 93.62 82 ARG A CA 1
ATOM 639 C C . ARG A 1 82 ? 30.999 5.468 -15.945 1.00 93.62 82 ARG A C 1
ATOM 641 O O . ARG A 1 82 ? 31.617 5.994 -16.876 1.00 93.62 82 ARG A O 1
ATOM 648 N N . LEU A 1 83 ? 30.198 6.144 -15.123 1.00 92.69 83 LEU A N 1
ATOM 649 C CA . LEU A 1 83 ? 30.027 7.597 -15.153 1.00 92.69 83 LEU A CA 1
ATOM 650 C C . LEU A 1 83 ? 31.108 8.323 -14.347 1.00 92.69 83 LEU A C 1
ATOM 652 O O . LEU A 1 83 ? 31.551 9.393 -14.752 1.00 92.69 83 LEU A O 1
ATOM 656 N N . LEU A 1 84 ? 31.555 7.759 -13.224 1.00 88.50 84 LEU A N 1
ATOM 657 C CA . LEU A 1 84 ? 32.578 8.385 -12.389 1.00 88.50 84 LEU A CA 1
ATOM 658 C C . LEU A 1 84 ? 33.979 8.172 -12.974 1.00 88.50 84 LEU A C 1
ATOM 660 O O . LEU A 1 84 ? 34.471 7.050 -13.087 1.00 88.50 84 LEU A O 1
ATOM 664 N N . ARG A 1 85 ? 34.663 9.271 -13.300 1.00 85.75 85 ARG A N 1
ATOM 665 C CA . ARG A 1 85 ? 36.064 9.278 -13.734 1.00 85.75 85 ARG A CA 1
ATOM 666 C C . ARG A 1 85 ? 36.889 10.196 -12.843 1.00 85.75 85 ARG A C 1
ATOM 668 O O . ARG A 1 85 ? 36.483 11.313 -12.553 1.00 85.75 85 ARG A O 1
ATOM 675 N N . ARG A 1 86 ? 38.064 9.712 -12.423 1.00 74.06 86 ARG A N 1
ATOM 676 C CA . ARG A 1 86 ? 38.963 10.441 -11.508 1.00 74.06 86 ARG A CA 1
ATOM 677 C C . ARG A 1 86 ? 39.551 11.715 -12.117 1.00 74.06 86 ARG A C 1
ATOM 679 O O . ARG A 1 86 ? 39.844 12.641 -11.377 1.00 74.06 86 ARG A O 1
ATOM 686 N N . ASP A 1 87 ? 39.675 11.759 -13.442 1.00 83.69 87 ASP A N 1
ATOM 687 C CA . ASP A 1 87 ? 40.310 12.864 -14.170 1.00 83.69 87 ASP A CA 1
ATOM 688 C C . ASP A 1 87 ? 39.284 13.805 -14.833 1.00 83.69 87 ASP A C 1
ATOM 690 O O . ASP A 1 87 ? 39.606 14.536 -15.771 1.00 83.69 87 ASP A O 1
ATOM 694 N N . SER A 1 88 ? 38.021 13.759 -14.400 1.00 84.56 88 SER A N 1
ATOM 695 C CA . SER A 1 88 ? 36.956 14.592 -14.958 1.00 84.56 88 SER A CA 1
ATOM 696 C C . SER A 1 88 ? 36.989 16.026 -14.426 1.00 84.56 88 SER A C 1
ATOM 698 O O . SER A 1 88 ? 37.323 16.243 -13.261 1.00 84.56 88 SER A O 1
ATOM 700 N N . PRO A 1 89 ? 36.585 17.018 -15.243 1.00 90.19 89 PRO A N 1
ATOM 701 C CA . PRO A 1 89 ? 36.306 18.366 -14.761 1.00 90.19 89 PRO A CA 1
ATOM 702 C C . PRO A 1 89 ? 35.327 18.356 -13.574 1.00 90.19 89 PRO A C 1
ATOM 704 O O . PRO A 1 89 ? 34.371 17.578 -13.555 1.00 90.19 89 PRO A O 1
ATOM 707 N N . ILE A 1 90 ? 35.567 19.229 -12.590 1.00 89.69 90 ILE A N 1
ATOM 708 C CA . ILE A 1 90 ? 34.823 19.276 -11.315 1.00 89.69 90 ILE A CA 1
ATOM 709 C C . ILE A 1 90 ? 33.319 19.490 -11.536 1.00 89.69 90 ILE A C 1
ATOM 711 O O . ILE A 1 90 ? 32.494 18.919 -10.828 1.00 89.69 90 ILE A O 1
ATOM 715 N N . ASP A 1 91 ? 32.952 20.302 -12.521 1.00 88.75 91 ASP A N 1
ATOM 716 C CA . ASP A 1 91 ? 31.568 20.583 -12.899 1.00 88.75 91 ASP A CA 1
ATOM 717 C C . ASP A 1 91 ? 30.853 19.346 -13.463 1.00 88.75 91 ASP A C 1
ATOM 719 O O . ASP A 1 91 ? 29.721 19.059 -13.069 1.00 88.75 91 ASP A O 1
ATOM 723 N N . VAL A 1 92 ? 31.523 18.573 -14.321 1.00 90.44 92 VAL A N 1
ATOM 724 C CA . VAL A 1 92 ? 30.997 17.300 -14.842 1.00 90.44 92 VAL A CA 1
ATOM 725 C C . VAL A 1 92 ? 30.878 16.269 -13.724 1.00 90.44 92 VAL A C 1
ATOM 727 O O . VAL A 1 92 ? 29.866 15.575 -13.636 1.00 90.44 92 VAL A O 1
ATOM 730 N N . GLN A 1 93 ? 31.874 16.189 -12.841 1.00 91.62 93 GLN A N 1
ATOM 731 C CA . GLN A 1 93 ? 31.832 15.283 -11.698 1.00 91.62 93 GLN A CA 1
ATOM 732 C C . GLN A 1 93 ? 30.654 15.611 -10.769 1.00 91.62 93 GLN A C 1
ATOM 734 O O . GLN A 1 93 ? 29.875 14.720 -10.438 1.00 91.62 93 GLN A O 1
ATOM 739 N N . ALA A 1 94 ? 30.461 16.886 -10.422 1.00 91.38 94 ALA A N 1
ATOM 740 C CA . ALA A 1 94 ? 29.334 17.326 -9.602 1.00 91.38 94 ALA A CA 1
ATOM 741 C C . ALA A 1 94 ? 27.978 17.029 -10.268 1.00 91.38 94 ALA A C 1
ATOM 743 O O . ALA A 1 94 ? 27.011 16.674 -9.589 1.00 91.38 94 ALA A O 1
ATOM 744 N N . LEU A 1 95 ? 27.894 17.144 -11.598 1.00 93.81 95 LEU A N 1
ATOM 745 C CA . LEU A 1 95 ? 26.690 16.800 -12.355 1.00 93.81 95 LEU A CA 1
ATOM 746 C C . LEU A 1 95 ? 26.392 15.292 -12.301 1.00 93.81 95 LEU A C 1
ATOM 748 O O . LEU A 1 95 ? 25.247 14.911 -12.052 1.00 93.81 95 LEU A O 1
ATOM 752 N N . VAL A 1 96 ? 27.409 14.444 -12.480 1.00 94.56 96 VAL A N 1
ATOM 753 C CA . VAL A 1 96 ? 27.292 12.979 -12.360 1.00 94.56 96 VAL A CA 1
ATOM 754 C C . VAL A 1 96 ? 26.882 12.578 -10.943 1.00 94.56 96 VAL A C 1
ATOM 756 O O . VAL A 1 96 ? 25.948 11.798 -10.773 1.00 94.56 96 VAL A O 1
ATOM 759 N N . GLU A 1 97 ? 27.533 13.126 -9.918 1.00 94.12 97 GLU A N 1
ATOM 760 C CA . GLU A 1 97 ? 27.205 12.847 -8.515 1.00 94.12 97 GLU A CA 1
ATOM 761 C C . GLU A 1 97 ? 25.764 13.263 -8.189 1.00 94.12 97 GLU A C 1
ATOM 763 O O . GLU A 1 97 ? 25.013 12.491 -7.590 1.00 94.12 97 GLU A O 1
ATOM 768 N N . SER A 1 98 ? 25.337 14.437 -8.667 1.00 94.75 98 SER A N 1
ATOM 769 C CA . SER A 1 98 ? 23.954 14.903 -8.540 1.00 94.75 98 SER A CA 1
ATOM 770 C C . SER A 1 98 ? 22.972 13.966 -9.242 1.00 94.75 98 SER A C 1
ATOM 772 O O . SER A 1 98 ? 21.910 13.680 -8.691 1.00 94.75 98 SER A O 1
ATOM 774 N N . PHE A 1 99 ? 23.300 13.472 -10.440 1.00 96.00 99 PHE A N 1
ATOM 775 C CA . PHE A 1 99 ? 22.469 12.508 -11.160 1.00 96.00 99 PHE A CA 1
ATOM 776 C C . PHE A 1 99 ? 22.314 11.210 -10.370 1.00 96.00 99 PHE A C 1
ATOM 778 O O . PHE A 1 99 ? 21.186 10.789 -10.115 1.00 96.00 99 PHE A O 1
ATOM 785 N N . LEU A 1 100 ? 23.423 10.613 -9.929 1.00 95.06 100 LEU A N 1
ATOM 786 C CA . LEU A 1 100 ? 23.422 9.362 -9.171 1.00 95.06 100 LEU A CA 1
ATOM 787 C C . LEU A 1 100 ? 22.636 9.488 -7.856 1.00 95.06 100 LEU A C 1
ATOM 789 O O . LEU A 1 100 ? 21.876 8.583 -7.514 1.00 95.06 100 LEU A O 1
ATOM 793 N N . ALA A 1 101 ? 22.745 10.629 -7.169 1.00 92.75 101 ALA A N 1
ATOM 794 C CA . ALA A 1 101 ? 22.029 10.905 -5.922 1.00 92.75 101 ALA A CA 1
ATOM 795 C C . ALA A 1 101 ? 20.526 11.203 -6.099 1.00 92.75 101 ALA A C 1
ATOM 797 O O . ALA A 1 101 ? 19.778 11.158 -5.123 1.00 92.75 101 ALA A O 1
ATOM 798 N N . THR A 1 102 ? 20.060 11.504 -7.317 1.00 91.75 102 THR A N 1
ATOM 799 C CA . THR A 1 102 ? 18.667 11.911 -7.580 1.00 91.75 102 THR A CA 1
ATOM 800 C C . THR A 1 102 ? 17.952 10.969 -8.544 1.00 91.75 102 THR A C 1
ATOM 802 O O . THR A 1 102 ? 17.181 10.119 -8.116 1.00 91.75 102 THR A O 1
ATOM 805 N N . ASN A 1 103 ? 18.186 11.103 -9.846 1.00 91.44 103 ASN A N 1
ATOM 806 C CA . ASN A 1 103 ? 17.458 10.373 -10.881 1.00 91.44 103 ASN A CA 1
ATOM 807 C C . ASN A 1 103 ? 18.054 8.980 -11.148 1.00 91.44 103 ASN A C 1
ATOM 809 O O . ASN A 1 103 ? 17.325 8.054 -11.495 1.00 91.44 103 ASN A O 1
ATOM 813 N N . GLY A 1 104 ? 19.364 8.811 -10.954 1.00 92.75 104 GLY A N 1
ATOM 814 C CA . GLY A 1 104 ? 20.078 7.563 -11.223 1.00 92.75 104 GLY A CA 1
ATOM 815 C C . GLY A 1 104 ? 19.623 6.413 -10.326 1.00 92.75 104 GLY A C 1
ATOM 816 O O . GLY A 1 104 ? 19.304 5.339 -10.827 1.00 92.75 104 GLY A O 1
ATOM 817 N N . TRP A 1 105 ? 19.526 6.626 -9.011 1.00 92.56 105 TRP A N 1
ATOM 818 C CA . TRP A 1 105 ? 19.025 5.580 -8.110 1.00 92.56 105 TRP A CA 1
ATOM 819 C C . TRP A 1 105 ? 17.528 5.292 -8.320 1.00 92.56 105 TRP A C 1
ATOM 821 O O . TRP A 1 105 ? 17.108 4.145 -8.193 1.00 92.56 105 TRP A O 1
ATOM 831 N N . VAL A 1 106 ? 16.726 6.304 -8.688 1.00 93.19 106 VAL A N 1
ATOM 832 C CA . VAL A 1 106 ? 15.302 6.128 -9.026 1.00 93.19 106 VAL A CA 1
ATOM 833 C C . VAL A 1 106 ? 15.144 5.222 -10.246 1.00 93.19 106 VAL A C 1
ATOM 835 O O . VAL A 1 106 ? 14.280 4.347 -10.242 1.00 93.19 106 VAL A O 1
ATOM 838 N N . LEU A 1 107 ? 15.995 5.390 -11.262 1.00 92.50 107 LEU A N 1
ATOM 839 C CA . LEU A 1 107 ? 16.025 4.525 -12.441 1.00 92.50 107 LEU A CA 1
ATOM 840 C C . LEU A 1 107 ? 16.337 3.069 -12.064 1.00 92.50 107 LEU A C 1
ATOM 842 O O . LEU A 1 107 ? 15.653 2.154 -12.518 1.00 92.50 107 LEU A O 1
ATOM 846 N N . VAL A 1 108 ? 17.322 2.856 -11.186 1.00 93.25 108 VAL A N 1
ATOM 847 C CA . VAL A 1 108 ? 17.674 1.520 -10.671 1.00 93.25 108 VAL A CA 1
ATOM 848 C C . VAL A 1 108 ? 16.512 0.898 -9.890 1.00 93.25 108 VAL A C 1
ATOM 850 O O . VAL A 1 108 ? 16.214 -0.277 -10.079 1.00 93.25 108 VAL A O 1
ATOM 853 N N . GLU A 1 109 ? 15.806 1.677 -9.068 1.00 93.56 109 GLU A N 1
ATOM 854 C CA . GLU A 1 109 ? 14.638 1.202 -8.310 1.00 93.56 109 GLU A CA 1
ATOM 855 C C . GLU A 1 109 ? 13.450 0.838 -9.222 1.00 93.56 109 GLU A C 1
ATOM 857 O O . GLU A 1 109 ? 12.657 -0.044 -8.889 1.00 93.56 109 GLU A O 1
ATOM 862 N N . ARG A 1 110 ? 13.316 1.499 -10.380 1.00 94.62 110 ARG A N 1
ATOM 863 C CA . ARG A 1 110 ? 12.242 1.254 -11.358 1.00 94.62 110 ARG A CA 1
ATOM 864 C C . ARG A 1 110 ? 12.535 0.112 -12.324 1.00 94.62 110 ARG A C 1
ATOM 866 O O . ARG A 1 110 ? 11.595 -0.503 -12.816 1.00 94.62 110 ARG A O 1
ATOM 873 N N . LEU A 1 111 ? 13.798 -0.201 -12.599 1.00 95.31 111 LEU A N 1
ATOM 874 C CA . LEU A 1 111 ? 14.153 -1.219 -13.590 1.00 95.31 111 LEU A CA 1
ATOM 875 C C . LEU A 1 111 ? 13.495 -2.594 -13.332 1.00 95.31 111 LEU A C 1
ATOM 877 O O . LEU A 1 111 ? 12.884 -3.120 -14.267 1.00 95.31 111 LEU A O 1
ATOM 881 N N . PRO A 1 112 ? 13.516 -3.161 -12.105 1.00 93.88 112 PRO A N 1
ATOM 882 C CA . PRO A 1 112 ? 12.859 -4.442 -11.834 1.00 93.88 112 PRO A CA 1
ATOM 883 C C . PRO A 1 112 ? 11.353 -4.416 -12.112 1.00 93.88 112 PRO A C 1
ATOM 885 O O . PRO A 1 112 ? 10.756 -5.441 -12.427 1.00 93.88 112 PRO A O 1
ATOM 888 N N . ILE A 1 113 ? 10.734 -3.238 -12.020 1.00 93.81 113 ILE A N 1
ATOM 889 C CA . ILE A 1 113 ? 9.312 -3.036 -12.291 1.00 93.81 113 ILE A CA 1
ATOM 890 C C . ILE A 1 113 ? 9.022 -3.113 -13.788 1.00 93.81 113 ILE A C 1
ATOM 892 O O . ILE A 1 113 ? 8.051 -3.756 -14.191 1.00 93.81 113 ILE A O 1
ATOM 896 N N . TYR A 1 114 ? 9.873 -2.508 -14.617 1.00 96.50 114 TYR A N 1
ATOM 897 C CA . TYR A 1 114 ? 9.770 -2.618 -16.073 1.00 96.50 114 TYR A CA 1
ATOM 898 C C . TYR A 1 114 ? 9.956 -4.059 -16.528 1.00 96.50 114 TYR A C 1
ATOM 900 O O . TYR A 1 114 ? 9.129 -4.581 -17.275 1.00 96.50 114 TYR A O 1
ATOM 908 N N . ILE A 1 115 ? 10.993 -4.721 -16.015 1.00 96.94 115 ILE A N 1
ATOM 909 C CA . ILE A 1 115 ? 11.280 -6.124 -16.316 1.00 96.94 115 ILE A CA 1
ATOM 910 C C . ILE A 1 115 ? 10.100 -7.001 -15.901 1.00 96.94 115 ILE A C 1
ATOM 912 O O . ILE A 1 115 ? 9.549 -7.703 -16.744 1.00 96.94 115 ILE A O 1
ATOM 916 N N . GLY A 1 116 ? 9.655 -6.910 -14.644 1.00 96.56 116 GLY A N 1
ATOM 917 C CA . GLY A 1 116 ? 8.525 -7.693 -14.141 1.00 96.56 116 GLY A CA 1
ATOM 918 C C . GLY A 1 116 ? 7.264 -7.495 -14.983 1.00 96.56 116 GLY A C 1
ATOM 919 O O . GLY A 1 116 ? 6.625 -8.468 -15.373 1.00 96.56 116 GLY A O 1
ATOM 920 N N . THR A 1 117 ? 6.955 -6.250 -15.351 1.00 97.56 117 THR A N 1
ATOM 921 C CA . THR A 1 117 ? 5.802 -5.932 -16.207 1.00 97.56 117 THR A CA 1
ATOM 922 C C . THR A 1 117 ? 5.865 -6.657 -17.552 1.00 97.56 117 THR A C 1
ATOM 924 O O . THR A 1 117 ? 4.904 -7.325 -17.939 1.00 97.56 117 THR A O 1
ATOM 927 N N . PHE A 1 118 ? 6.992 -6.569 -18.262 1.00 97.69 118 PHE A N 1
ATOM 928 C CA . PHE A 1 118 ? 7.133 -7.219 -19.566 1.00 97.69 118 PHE A CA 1
ATOM 929 C C . PHE A 1 118 ? 7.273 -8.738 -19.473 1.00 97.69 118 PHE A C 1
ATOM 931 O O . PHE A 1 118 ? 6.843 -9.424 -20.398 1.00 97.69 118 PHE A O 1
ATOM 938 N N . VAL A 1 119 ? 7.830 -9.277 -18.385 1.00 96.69 119 VAL A N 1
ATOM 939 C CA . VAL A 1 119 ? 7.914 -10.729 -18.153 1.00 96.69 119 VAL A CA 1
ATOM 940 C C . VAL A 1 119 ? 6.518 -11.312 -17.958 1.00 96.69 119 VAL A C 1
ATOM 942 O O . VAL A 1 119 ? 6.158 -12.256 -18.661 1.00 96.69 119 VAL A O 1
ATOM 945 N N . HIS A 1 120 ? 5.702 -10.719 -17.082 1.00 97.12 120 HIS A N 1
ATOM 946 C CA . HIS A 1 120 ? 4.316 -11.153 -16.881 1.00 97.12 120 HIS A CA 1
ATOM 947 C C . HIS A 1 120 ? 3.486 -11.000 -18.159 1.00 97.12 120 HIS A C 1
ATOM 949 O O . HIS A 1 120 ? 2.797 -11.934 -18.567 1.00 97.12 120 HIS A O 1
ATOM 955 N N . TYR A 1 121 ? 3.601 -9.860 -18.845 1.00 97.12 121 TYR A N 1
ATOM 956 C CA . TYR A 1 121 ? 2.910 -9.638 -20.115 1.00 97.12 121 TYR A CA 1
ATOM 957 C C . TYR A 1 121 ? 3.352 -10.636 -21.199 1.00 97.12 121 TYR A C 1
ATOM 959 O O . TYR A 1 121 ? 2.515 -11.249 -21.857 1.00 97.12 121 TYR A O 1
ATOM 967 N N . GLY A 1 122 ? 4.662 -10.855 -21.345 1.00 95.12 122 GLY A N 1
ATOM 968 C CA . GLY A 1 122 ? 5.259 -11.724 -22.361 1.00 95.12 122 GLY A CA 1
ATOM 969 C C . GLY A 1 122 ? 4.958 -13.212 -22.187 1.00 95.12 122 GLY A C 1
ATOM 970 O O . GLY A 1 122 ? 5.006 -13.962 -23.169 1.00 95.12 122 GLY A O 1
ATOM 971 N N . ARG A 1 123 ? 4.651 -13.626 -20.953 1.00 95.12 123 ARG A N 1
ATOM 972 C CA . ARG A 1 123 ? 4.214 -14.984 -20.600 1.00 95.12 123 ARG A CA 1
ATOM 973 C C . ARG A 1 123 ? 2.692 -15.150 -20.605 1.00 95.12 123 ARG A C 1
ATOM 975 O O . ARG A 1 123 ? 2.224 -16.280 -20.631 1.00 95.12 123 ARG A O 1
ATOM 982 N N . GLY A 1 124 ? 1.929 -14.055 -20.617 1.00 92.75 124 GLY A N 1
ATOM 983 C CA . GLY A 1 124 ? 0.476 -14.105 -20.425 1.00 92.75 124 GLY A CA 1
ATOM 984 C C . GLY A 1 124 ? 0.063 -14.349 -18.966 1.00 92.75 124 GLY A C 1
ATOM 985 O O . GLY A 1 124 ? -1.091 -14.674 -18.703 1.00 92.75 124 GLY A O 1
ATOM 986 N N . ASP A 1 125 ? 0.987 -14.181 -18.016 1.00 93.62 125 ASP A N 1
ATOM 987 C CA . ASP A 1 125 ? 0.802 -14.482 -16.592 1.00 93.62 125 ASP A CA 1
ATOM 988 C C . ASP A 1 125 ? 0.209 -13.275 -15.847 1.00 93.62 125 ASP A C 1
ATOM 990 O O . ASP A 1 125 ? 0.847 -12.672 -14.977 1.00 93.62 125 ASP A O 1
ATOM 994 N N . TYR A 1 126 ? -1.007 -12.879 -16.218 1.00 93.75 126 TYR A N 1
ATOM 995 C CA . TYR A 1 126 ? -1.754 -11.794 -15.579 1.00 93.75 126 TYR A CA 1
ATOM 996 C C . TYR A 1 126 ? -3.265 -12.048 -15.657 1.00 93.75 126 TYR A C 1
ATOM 998 O O . TYR A 1 126 ? -3.749 -12.732 -16.556 1.00 93.75 126 TYR A O 1
ATOM 1006 N N . ASN A 1 127 ? -4.027 -11.478 -14.721 1.00 92.12 127 ASN A N 1
ATOM 1007 C CA . ASN A 1 127 ? -5.480 -11.612 -14.684 1.00 92.12 127 ASN A CA 1
ATOM 1008 C C . ASN A 1 127 ? -6.157 -10.240 -14.771 1.00 92.12 127 ASN A C 1
ATOM 1010 O O . ASN A 1 127 ? -5.970 -9.399 -13.896 1.00 92.12 127 ASN A O 1
ATOM 1014 N N . LEU A 1 128 ? -6.965 -10.026 -15.811 1.00 90.62 128 LEU A N 1
ATOM 1015 C CA . LEU A 1 128 ? -7.720 -8.781 -16.001 1.00 90.62 128 LEU A CA 1
ATOM 1016 C C . LEU A 1 128 ? -8.939 -8.670 -15.072 1.00 90.62 128 LEU A C 1
ATOM 1018 O O . LEU A 1 128 ? -9.466 -7.578 -14.892 1.00 90.62 128 LEU A O 1
ATOM 1022 N N . ASP A 1 129 ? -9.376 -9.775 -14.462 1.00 91.06 129 ASP A N 1
ATOM 1023 C CA . ASP A 1 129 ? -10.476 -9.763 -13.490 1.00 91.06 129 ASP A CA 1
ATOM 1024 C C . ASP A 1 129 ? -10.018 -9.350 -12.078 1.00 91.06 129 ASP A C 1
ATOM 1026 O O . ASP A 1 129 ? -10.848 -9.114 -11.187 1.00 91.06 129 ASP A O 1
ATOM 1030 N N . ASP A 1 130 ? -8.703 -9.276 -11.845 1.00 89.06 130 ASP A N 1
ATOM 1031 C CA . ASP A 1 130 ? -8.152 -8.873 -10.557 1.00 89.06 130 ASP A CA 1
ATOM 1032 C C . ASP A 1 130 ? -8.378 -7.380 -10.315 1.00 89.06 130 ASP A C 1
ATOM 1034 O O . ASP A 1 130 ? -8.205 -6.537 -11.187 1.00 89.06 130 ASP A O 1
ATOM 1038 N N . ASN A 1 131 ? -8.742 -7.029 -9.081 1.00 90.81 131 ASN A N 1
ATOM 1039 C CA . ASN A 1 131 ? -8.936 -5.634 -8.705 1.00 90.81 131 ASN A CA 1
ATOM 1040 C C . ASN A 1 131 ? -7.569 -4.946 -8.476 1.00 90.81 131 ASN A C 1
ATOM 1042 O O . ASN A 1 131 ? -6.883 -5.317 -7.513 1.00 90.81 131 ASN A O 1
ATOM 1046 N N . PRO A 1 132 ? -7.213 -3.892 -9.244 1.00 92.94 132 PRO A N 1
ATOM 1047 C CA . PRO A 1 132 ? -5.938 -3.184 -9.099 1.00 92.94 132 PRO A CA 1
ATOM 1048 C C . PRO A 1 132 ? -5.687 -2.638 -7.692 1.00 92.94 132 PRO A C 1
ATOM 1050 O O . PRO A 1 132 ? -4.574 -2.730 -7.176 1.00 92.94 132 PRO A O 1
ATOM 1053 N N . ASP A 1 133 ? -6.726 -2.122 -7.029 1.00 95.25 133 ASP A N 1
ATOM 1054 C CA . ASP A 1 133 ? -6.631 -1.572 -5.675 1.00 95.25 133 ASP A CA 1
ATOM 1055 C C . ASP A 1 133 ? -6.310 -2.669 -4.651 1.00 95.25 133 ASP A C 1
ATOM 1057 O O . ASP A 1 133 ? -5.589 -2.441 -3.676 1.00 95.25 133 ASP A O 1
ATOM 1061 N N . HIS A 1 134 ? -6.826 -3.884 -4.859 1.00 95.19 134 HIS A N 1
ATOM 1062 C CA . HIS A 1 134 ? -6.478 -5.016 -4.006 1.00 95.19 134 HIS A CA 1
ATOM 1063 C C . HIS A 1 134 ? -5.011 -5.415 -4.199 1.00 95.19 134 HIS A C 1
ATOM 1065 O O . HIS A 1 134 ? -4.302 -5.593 -3.207 1.00 95.19 134 HIS A O 1
ATOM 1071 N N . THR A 1 135 ? -4.539 -5.504 -5.444 1.00 96.19 135 THR A N 1
ATOM 1072 C CA . THR A 1 135 ? -3.144 -5.850 -5.754 1.00 96.19 135 THR A CA 1
ATOM 1073 C C . THR A 1 135 ? -2.173 -4.800 -5.218 1.00 96.19 135 THR A C 1
ATOM 1075 O O . THR A 1 135 ? -1.228 -5.150 -4.515 1.00 96.19 135 THR A O 1
ATOM 1078 N N . LEU A 1 136 ? -2.445 -3.510 -5.426 1.00 96.75 136 LEU A N 1
ATOM 1079 C CA . LEU A 1 136 ? -1.618 -2.414 -4.905 1.00 96.75 136 LEU A CA 1
ATOM 1080 C C . LEU A 1 136 ? -1.543 -2.401 -3.376 1.00 96.75 136 LEU A C 1
ATOM 1082 O O . LEU A 1 136 ? -0.473 -2.163 -2.811 1.00 96.75 136 LEU A O 1
ATOM 1086 N N . ARG A 1 137 ? -2.640 -2.735 -2.689 1.00 96.06 137 ARG A N 1
ATOM 1087 C CA . ARG A 1 137 ? -2.616 -2.931 -1.235 1.00 96.06 137 ARG A CA 1
ATOM 1088 C C . ARG A 1 137 ? -1.687 -4.081 -0.839 1.00 96.06 137 ARG A C 1
ATOM 1090 O O . ARG A 1 137 ? -0.913 -3.927 0.102 1.00 96.06 137 ARG A O 1
ATOM 1097 N N . GLN A 1 138 ? -1.741 -5.221 -1.533 1.00 96.25 138 GLN A N 1
ATOM 1098 C CA . GLN A 1 138 ? -0.852 -6.355 -1.243 1.00 96.25 138 GLN A CA 1
ATOM 1099 C C . GLN A 1 138 ? 0.620 -6.008 -1.498 1.00 96.25 138 GLN A C 1
ATOM 1101 O O . GLN A 1 138 ? 1.469 -6.359 -0.680 1.00 96.25 138 GLN A O 1
ATOM 1106 N N . VAL A 1 139 ? 0.916 -5.254 -2.562 1.00 96.75 139 VAL A N 1
ATOM 1107 C CA . VAL A 1 139 ? 2.263 -4.720 -2.821 1.00 96.75 139 VAL A CA 1
ATOM 1108 C C . VAL A 1 139 ? 2.722 -3.845 -1.654 1.00 96.75 139 VAL A C 1
ATOM 1110 O O . VAL A 1 139 ? 3.814 -4.045 -1.125 1.00 96.75 139 VAL A O 1
ATOM 1113 N N . GLN A 1 140 ? 1.881 -2.914 -1.197 1.00 95.19 140 GLN A N 1
ATOM 1114 C CA . GLN A 1 140 ? 2.208 -2.054 -0.059 1.00 95.19 140 GLN A CA 1
ATOM 1115 C C . GLN A 1 140 ? 2.466 -2.860 1.225 1.00 95.19 140 GLN A C 1
ATOM 1117 O O . GLN A 1 140 ? 3.431 -2.592 1.938 1.00 95.19 140 GLN A O 1
ATOM 1122 N N . LEU A 1 141 ? 1.649 -3.878 1.507 1.00 93.88 141 LEU A N 1
ATOM 1123 C CA . LEU A 1 141 ? 1.846 -4.767 2.656 1.00 93.88 141 LEU A CA 1
ATOM 1124 C C . LEU A 1 141 ? 3.146 -5.574 2.560 1.00 93.88 141 LEU A C 1
ATOM 1126 O O . LEU A 1 141 ? 3.799 -5.805 3.578 1.00 93.88 141 LEU A O 1
ATOM 1130 N N . ALA A 1 142 ? 3.513 -6.026 1.361 1.00 95.69 142 ALA A N 1
ATOM 1131 C CA . ALA A 1 142 ? 4.768 -6.728 1.124 1.00 95.69 142 ALA A CA 1
ATOM 1132 C C . ALA A 1 142 ? 5.971 -5.804 1.370 1.00 95.69 142 ALA A C 1
ATOM 1134 O O . ALA A 1 142 ? 6.883 -6.198 2.096 1.00 95.69 142 ALA A O 1
ATOM 1135 N N . LEU A 1 143 ? 5.918 -4.558 0.882 1.00 93.62 143 LEU A N 1
ATOM 1136 C CA . LEU A 1 143 ? 6.941 -3.536 1.135 1.00 93.62 143 LEU A CA 1
ATOM 1137 C C . LEU A 1 143 ? 7.102 -3.234 2.630 1.00 93.62 143 LEU A C 1
ATOM 1139 O O . LEU A 1 143 ? 8.219 -3.276 3.137 1.00 93.62 143 LEU A O 1
ATOM 1143 N N . ASN A 1 144 ? 6.001 -3.026 3.359 1.00 90.12 144 ASN A N 1
ATOM 1144 C CA . ASN A 1 144 ? 6.049 -2.774 4.807 1.00 90.12 144 ASN A CA 1
ATOM 1145 C C . ASN A 1 144 ? 6.656 -3.953 5.594 1.00 90.12 144 ASN A C 1
ATOM 1147 O O . ASN A 1 144 ? 7.174 -3.774 6.690 1.00 90.12 144 ASN A O 1
ATOM 1151 N N . ARG A 1 145 ? 6.597 -5.175 5.050 1.00 92.00 145 ARG A N 1
ATOM 1152 C CA . ARG A 1 145 ? 7.161 -6.391 5.662 1.00 92.00 145 ARG A CA 1
ATOM 1153 C C . ARG A 1 145 ? 8.574 -6.722 5.170 1.00 92.00 145 ARG A C 1
ATOM 1155 O O . ARG A 1 145 ? 9.075 -7.792 5.512 1.00 92.00 145 ARG A O 1
ATOM 1162 N N . GLY A 1 146 ? 9.180 -5.871 4.339 1.00 92.31 146 GLY A N 1
ATOM 1163 C CA . GLY A 1 146 ? 10.484 -6.128 3.715 1.00 92.31 146 GLY A CA 1
ATOM 1164 C C . GLY A 1 146 ? 10.488 -7.317 2.748 1.00 92.31 146 GLY A C 1
ATOM 1165 O O . GLY A 1 146 ? 11.524 -7.942 2.540 1.00 92.31 146 GLY A O 1
ATOM 1166 N N . LYS A 1 147 ? 9.327 -7.682 2.188 1.00 95.50 147 LYS A N 1
ATOM 1167 C CA . LYS A 1 147 ? 9.177 -8.762 1.200 1.00 95.50 147 LYS A CA 1
ATOM 1168 C C . LYS A 1 147 ? 9.263 -8.195 -0.215 1.00 95.50 147 LYS A C 1
ATOM 1170 O O . LYS A 1 147 ? 8.286 -8.229 -0.963 1.00 95.50 147 LYS A O 1
ATOM 1175 N N . ASP A 1 148 ? 10.426 -7.652 -0.552 1.00 94.31 148 ASP A N 1
ATOM 1176 C CA . ASP A 1 148 ? 10.659 -6.915 -1.797 1.00 94.31 148 ASP A CA 1
ATOM 1177 C C . ASP A 1 148 ? 10.379 -7.748 -3.053 1.00 94.31 148 ASP A C 1
ATOM 1179 O O . ASP A 1 148 ? 9.759 -7.245 -3.986 1.00 94.31 148 ASP A O 1
ATOM 1183 N N . ASP A 1 149 ? 10.767 -9.024 -3.072 1.00 95.31 149 ASP A N 1
ATOM 1184 C CA . ASP A 1 149 ? 10.580 -9.881 -4.250 1.00 95.31 149 ASP A CA 1
ATOM 1185 C C . ASP A 1 149 ? 9.098 -10.150 -4.527 1.00 95.31 149 ASP A C 1
ATOM 1187 O O . ASP A 1 149 ? 8.640 -9.978 -5.653 1.00 95.31 149 ASP A O 1
ATOM 1191 N N . LEU A 1 150 ? 8.318 -10.439 -3.477 1.00 96.31 150 LEU A N 1
ATOM 1192 C CA . LEU A 1 150 ? 6.862 -10.574 -3.580 1.00 96.31 150 LEU A CA 1
ATOM 1193 C C . LEU A 1 150 ? 6.210 -9.260 -4.034 1.00 96.31 150 LEU A C 1
ATOM 1195 O O . LEU A 1 150 ? 5.274 -9.268 -4.828 1.00 96.31 150 LEU A O 1
ATOM 1199 N N . ALA A 1 151 ? 6.686 -8.120 -3.526 1.00 96.69 151 ALA A N 1
ATOM 1200 C CA . ALA A 1 151 ? 6.175 -6.814 -3.927 1.00 96.69 151 ALA A CA 1
ATOM 1201 C C . ALA A 1 151 ? 6.421 -6.546 -5.421 1.00 96.69 151 ALA A C 1
ATOM 1203 O O . ALA A 1 151 ? 5.513 -6.077 -6.109 1.00 96.69 151 ALA A O 1
ATOM 1204 N N . ARG A 1 152 ? 7.621 -6.865 -5.923 1.00 95.94 152 ARG A N 1
ATOM 1205 C CA . ARG A 1 152 ? 7.987 -6.726 -7.341 1.00 95.94 152 ARG A CA 1
ATOM 1206 C C . ARG A 1 152 ? 7.193 -7.675 -8.232 1.00 95.94 152 ARG A C 1
ATOM 1208 O O . ARG A 1 152 ? 6.712 -7.234 -9.267 1.00 95.94 152 ARG A O 1
ATOM 1215 N N . GLU A 1 153 ? 7.013 -8.927 -7.819 1.00 95.81 153 GLU A N 1
ATOM 1216 C CA . GLU A 1 153 ? 6.206 -9.923 -8.536 1.00 95.81 153 GLU A CA 1
ATOM 1217 C C . GLU A 1 153 ? 4.753 -9.447 -8.694 1.00 95.81 153 GLU A C 1
ATOM 1219 O O . GLU A 1 153 ? 4.248 -9.307 -9.809 1.00 95.81 153 GLU A O 1
ATOM 1224 N N . LEU A 1 154 ? 4.102 -9.082 -7.584 1.00 97.00 154 LEU A N 1
ATOM 1225 C CA . LEU A 1 154 ? 2.725 -8.576 -7.593 1.00 97.00 154 LEU A CA 1
ATOM 1226 C C . LEU A 1 154 ? 2.579 -7.299 -8.432 1.00 97.00 154 LEU A C 1
ATOM 1228 O O . LEU A 1 154 ? 1.592 -7.133 -9.153 1.00 97.00 154 LEU A O 1
ATOM 1232 N N . PHE A 1 155 ? 3.545 -6.381 -8.339 1.00 97.19 155 PHE A N 1
ATOM 1233 C CA . PHE A 1 155 ? 3.511 -5.145 -9.115 1.00 97.19 155 PHE A CA 1
ATOM 1234 C C . PHE A 1 155 ? 3.788 -5.398 -10.605 1.00 97.19 155 PHE A C 1
ATOM 1236 O O . PHE A 1 155 ? 3.179 -4.743 -11.445 1.00 97.19 155 PHE A O 1
ATOM 1243 N N . GLY A 1 156 ? 4.650 -6.356 -10.953 1.00 96.75 156 GLY A N 1
ATOM 1244 C CA . GLY A 1 156 ? 4.890 -6.774 -12.336 1.00 96.75 156 GLY A CA 1
ATOM 1245 C C . GLY A 1 156 ? 3.626 -7.332 -12.991 1.00 96.75 156 GLY A C 1
ATOM 1246 O O . GLY A 1 156 ? 3.250 -6.886 -14.076 1.00 96.75 156 GLY A O 1
ATOM 1247 N N . ALA A 1 157 ? 2.907 -8.218 -12.295 1.00 96.31 157 ALA A N 1
ATOM 1248 C CA . ALA A 1 157 ? 1.615 -8.731 -12.755 1.00 96.31 157 ALA A CA 1
ATOM 1249 C C . ALA A 1 157 ? 0.587 -7.603 -12.960 1.00 96.31 157 ALA A C 1
ATOM 1251 O O . ALA A 1 157 ? -0.076 -7.542 -13.996 1.00 96.31 157 ALA A O 1
ATOM 1252 N N . LEU A 1 158 ? 0.504 -6.651 -12.021 1.00 96.75 158 LEU A N 1
ATOM 1253 C CA . LEU A 1 158 ? -0.324 -5.451 -12.178 1.00 96.75 158 LEU A CA 1
ATOM 1254 C C . LEU A 1 158 ? 0.100 -4.626 -13.403 1.00 96.75 158 LEU A C 1
ATOM 1256 O O . LEU A 1 158 ? -0.749 -4.212 -14.189 1.00 96.75 158 LEU A O 1
ATOM 1260 N N . GLY A 1 159 ? 1.398 -4.398 -13.594 1.00 96.06 159 GLY A N 1
ATOM 1261 C CA . GLY A 1 159 ? 1.927 -3.664 -14.740 1.00 96.06 159 GLY A CA 1
ATOM 1262 C C . GLY A 1 159 ? 1.499 -4.280 -16.073 1.00 96.06 159 GLY A C 1
ATOM 1263 O O . GLY A 1 159 ? 1.111 -3.551 -16.987 1.00 96.06 159 GLY A O 1
ATOM 1264 N N . ALA A 1 160 ? 1.478 -5.612 -16.169 1.00 96.38 160 ALA A N 1
ATOM 1265 C CA . ALA A 1 160 ? 0.996 -6.318 -17.355 1.00 96.38 160 ALA A CA 1
ATOM 1266 C C . ALA A 1 160 ? -0.496 -6.050 -17.631 1.00 96.38 160 ALA A C 1
ATOM 1268 O O . ALA A 1 160 ? -0.869 -5.808 -18.778 1.00 96.38 160 ALA A O 1
ATOM 1269 N N . THR A 1 161 ? -1.343 -5.993 -16.595 1.00 94.56 161 THR A N 1
ATOM 1270 C CA . THR A 1 161 ? -2.755 -5.590 -16.769 1.00 94.56 161 THR A CA 1
ATOM 1271 C C . THR A 1 161 ? -2.880 -4.147 -17.271 1.00 94.56 161 THR A C 1
ATOM 1273 O O . THR A 1 161 ? -3.705 -3.856 -18.137 1.00 94.56 161 THR A O 1
ATOM 1276 N N . VAL A 1 162 ? -2.010 -3.238 -16.813 1.00 92.31 162 VAL A N 1
ATOM 1277 C CA . VAL A 1 162 ? -2.002 -1.834 -17.258 1.00 92.31 162 VAL A CA 1
ATOM 1278 C C . VAL A 1 162 ? -1.597 -1.709 -18.728 1.00 92.31 162 VAL A C 1
ATOM 1280 O O . VAL A 1 162 ? -2.175 -0.895 -19.452 1.00 92.31 162 VAL A O 1
ATOM 1283 N N . LEU A 1 163 ? -0.672 -2.543 -19.215 1.00 91.62 163 LEU A N 1
ATOM 1284 C CA . LEU A 1 163 ? -0.355 -2.618 -20.648 1.00 91.62 163 LEU A CA 1
ATOM 1285 C C . LEU A 1 163 ? -1.577 -3.008 -21.498 1.00 91.62 163 LEU A C 1
ATOM 1287 O O . LEU A 1 163 ? -1.726 -2.523 -22.619 1.00 91.62 163 LEU A O 1
ATOM 1291 N N . ARG A 1 164 ? -2.485 -3.816 -20.937 1.00 89.69 164 ARG A N 1
ATOM 1292 C CA . ARG A 1 164 ? -3.771 -4.209 -21.540 1.00 89.69 164 ARG A CA 1
ATOM 1293 C C . ARG A 1 164 ? -4.879 -3.164 -21.352 1.00 89.69 164 ARG A C 1
ATOM 1295 O O . ARG A 1 164 ? -6.007 -3.383 -21.782 1.00 89.69 164 ARG A O 1
ATOM 1302 N N . GLY A 1 165 ? -4.564 -2.010 -20.759 1.00 84.25 165 GLY A N 1
ATOM 1303 C CA . GLY A 1 165 ? -5.483 -0.883 -20.588 1.00 84.25 165 GLY A CA 1
ATOM 1304 C C . GLY A 1 165 ? -6.156 -0.796 -19.219 1.00 84.25 165 GLY A C 1
ATOM 1305 O O . GLY A 1 165 ? -6.989 0.098 -19.033 1.00 84.25 165 GLY A O 1
ATOM 1306 N N . GLU A 1 166 ? -5.796 -1.673 -18.276 1.00 86.94 166 GLU A N 1
ATOM 1307 C CA . GLU A 1 166 ? -6.306 -1.617 -16.905 1.00 86.94 166 GLU A CA 1
ATOM 1308 C C . GLU A 1 166 ? -5.880 -0.327 -16.202 1.00 86.94 166 GLU A C 1
ATOM 1310 O O . GLU A 1 166 ? -4.830 0.262 -16.494 1.00 86.94 166 GLU A O 1
ATOM 1315 N N . ARG A 1 167 ? -6.726 0.138 -15.279 1.00 83.69 167 ARG A N 1
ATOM 1316 C CA . ARG A 1 167 ? -6.629 1.478 -14.718 1.00 83.69 167 ARG A CA 1
ATOM 1317 C C . ARG A 1 167 ? -6.289 1.469 -13.226 1.00 83.69 167 ARG A C 1
ATOM 1319 O O . ARG A 1 167 ? -7.048 0.986 -12.400 1.00 83.69 167 ARG A O 1
ATOM 1326 N N . ILE A 1 168 ? -5.190 2.120 -12.858 1.00 88.44 168 ILE A N 1
ATOM 1327 C CA . ILE A 1 168 ? -4.850 2.506 -11.479 1.00 88.44 168 ILE A CA 1
ATOM 1328 C C . ILE A 1 168 ? -5.506 3.840 -11.088 1.00 88.44 168 ILE A C 1
ATOM 1330 O O . ILE A 1 168 ? -5.389 4.853 -11.779 1.00 88.44 168 ILE A O 1
ATOM 1334 N N . ARG A 1 169 ? -6.159 3.868 -9.925 1.00 88.31 169 ARG A N 1
ATOM 1335 C CA . ARG A 1 169 ? -6.819 5.077 -9.419 1.00 88.31 169 ARG A CA 1
ATOM 1336 C C . ARG A 1 169 ? -5.818 6.177 -9.037 1.00 88.31 169 ARG A C 1
ATOM 1338 O O . ARG A 1 169 ? -4.847 5.889 -8.333 1.00 88.31 169 ARG A O 1
ATOM 1345 N N . PRO A 1 170 ? -6.094 7.458 -9.348 1.00 83.69 170 PRO A N 1
ATOM 1346 C CA . PRO A 1 170 ? -5.199 8.571 -9.005 1.00 83.69 170 PRO A CA 1
ATOM 1347 C C . PRO A 1 170 ? -4.944 8.749 -7.501 1.00 83.69 170 PRO A C 1
ATOM 1349 O O . PRO A 1 170 ? -3.915 9.288 -7.093 1.00 83.69 170 PRO A O 1
ATOM 1352 N N . CYS A 1 171 ? -5.871 8.302 -6.648 1.00 88.06 171 CYS A N 1
ATOM 1353 C CA . CYS A 1 171 ? -5.745 8.425 -5.196 1.00 88.06 171 CYS A CA 1
ATOM 1354 C C . CYS A 1 171 ? -4.539 7.654 -4.626 1.00 88.06 171 CYS A C 1
ATOM 1356 O O . CYS A 1 171 ? -4.006 8.054 -3.588 1.00 88.06 171 CYS A O 1
ATOM 1358 N N . TRP A 1 172 ? -4.045 6.621 -5.322 1.00 91.62 172 TRP A N 1
ATOM 1359 C CA . TRP A 1 172 ? -2.828 5.901 -4.937 1.00 91.62 172 TRP A CA 1
ATOM 1360 C C . TRP A 1 172 ? -1.605 6.811 -4.863 1.00 91.62 172 TRP A C 1
ATOM 1362 O O . TRP A 1 172 ? -0.790 6.659 -3.959 1.00 91.62 172 TRP A O 1
ATOM 1372 N N . CYS A 1 173 ? -1.510 7.835 -5.712 1.00 83.38 173 CYS A N 1
ATOM 1373 C CA . CYS A 1 173 ? -0.401 8.789 -5.671 1.00 83.38 173 CYS A CA 1
ATOM 1374 C C . CYS A 1 173 ? -0.341 9.598 -4.362 1.00 83.38 173 CYS A C 1
ATOM 1376 O O . CYS A 1 173 ? 0.720 10.123 -4.030 1.00 83.38 173 CYS A O 1
ATOM 1378 N N . LYS A 1 174 ? -1.460 9.697 -3.628 1.00 85.81 174 LYS A N 1
ATOM 1379 C CA . LYS A 1 174 ? -1.574 10.456 -2.372 1.00 85.81 174 LYS A CA 1
ATOM 1380 C C . LYS A 1 174 ? -1.447 9.589 -1.113 1.00 85.81 174 LYS A C 1
ATOM 1382 O O . LYS A 1 174 ? -1.162 10.134 -0.052 1.00 85.81 174 LYS A O 1
ATOM 1387 N N . MET A 1 175 ? -1.650 8.272 -1.216 1.00 89.81 175 MET A N 1
ATOM 1388 C CA . MET A 1 175 ? -1.638 7.357 -0.060 1.00 89.81 175 MET A CA 1
ATOM 1389 C C . MET A 1 175 ? -0.601 6.235 -0.125 1.00 89.81 175 MET A C 1
ATOM 1391 O O . MET A 1 175 ? -0.429 5.530 0.866 1.00 89.81 175 MET A O 1
ATOM 1395 N N . ALA A 1 176 ? 0.054 6.027 -1.269 1.00 91.25 176 ALA A N 1
ATOM 1396 C CA . ALA A 1 176 ? 1.016 4.947 -1.434 1.00 91.25 176 ALA A CA 1
ATOM 1397 C C . ALA A 1 176 ? 2.255 5.137 -0.549 1.00 91.25 176 ALA A C 1
ATOM 1399 O O . ALA A 1 176 ? 2.738 6.252 -0.340 1.00 91.25 176 ALA A O 1
ATOM 1400 N N . HIS A 1 177 ? 2.827 4.019 -0.108 1.00 89.94 177 HIS A N 1
ATOM 1401 C CA . HIS A 1 177 ? 4.182 3.968 0.439 1.00 89.94 177 HIS A CA 1
ATOM 1402 C C . HIS A 1 177 ? 5.195 4.683 -0.493 1.00 89.94 177 HIS A C 1
ATOM 1404 O O . HIS A 1 177 ? 5.075 4.552 -1.715 1.00 89.94 177 HIS A O 1
ATOM 1410 N N . PRO A 1 178 ? 6.227 5.391 0.017 1.00 89.88 178 PRO A N 1
ATOM 1411 C CA . PRO A 1 178 ? 7.163 6.157 -0.815 1.00 89.88 178 PRO A CA 1
ATOM 1412 C C . PRO A 1 178 ? 7.805 5.358 -1.955 1.00 89.88 178 PRO A C 1
ATOM 1414 O O . PRO A 1 178 ? 7.830 5.825 -3.092 1.00 89.88 178 PRO A O 1
ATOM 1417 N N . ARG A 1 179 ? 8.248 4.120 -1.690 1.00 92.06 179 ARG A N 1
ATOM 1418 C CA . ARG A 1 179 ? 8.773 3.226 -2.742 1.00 92.06 179 ARG A CA 1
ATOM 1419 C C . ARG A 1 179 ? 7.714 2.848 -3.778 1.00 92.06 179 ARG A C 1
ATOM 1421 O O . ARG A 1 179 ? 7.977 2.920 -4.971 1.00 92.06 179 ARG A O 1
ATOM 1428 N N . LEU A 1 180 ? 6.489 2.551 -3.342 1.00 94.31 180 LEU A N 1
ATOM 1429 C CA . LEU A 1 180 ? 5.383 2.268 -4.257 1.00 94.31 180 LEU A CA 1
ATOM 1430 C C . LEU A 1 180 ? 5.046 3.495 -5.120 1.00 94.31 180 LEU A C 1
ATOM 1432 O O . LEU A 1 180 ? 4.765 3.349 -6.302 1.00 94.31 180 LEU A O 1
ATOM 1436 N N . SER A 1 181 ? 5.141 4.711 -4.574 1.00 91.88 181 SER A N 1
ATOM 1437 C CA . SER A 1 181 ? 4.987 5.954 -5.343 1.00 91.88 181 SER A CA 1
ATOM 1438 C C . SER A 1 181 ? 6.036 6.079 -6.456 1.00 91.88 181 SER A C 1
ATOM 1440 O O . SER A 1 181 ? 5.711 6.498 -7.568 1.00 91.88 181 SER A O 1
ATOM 1442 N N . ILE A 1 182 ? 7.285 5.670 -6.197 1.00 92.69 182 ILE A N 1
ATOM 1443 C CA . ILE A 1 182 ? 8.348 5.636 -7.214 1.00 92.69 182 ILE A CA 1
ATOM 1444 C C . ILE A 1 182 ? 8.002 4.652 -8.334 1.00 92.69 182 ILE A C 1
ATOM 1446 O O . ILE A 1 182 ? 8.163 5.002 -9.507 1.00 92.69 182 ILE A O 1
ATOM 1450 N N . TRP A 1 183 ? 7.498 3.466 -7.984 1.00 95.38 183 TRP A N 1
ATOM 1451 C CA . TRP A 1 183 ? 7.110 2.424 -8.940 1.00 95.38 183 TRP A CA 1
ATOM 1452 C C . TRP A 1 183 ? 5.891 2.825 -9.769 1.00 95.38 183 TRP A C 1
ATOM 1454 O O . TRP A 1 183 ? 5.911 2.696 -10.988 1.00 95.38 183 TRP A O 1
ATOM 1464 N N . LEU A 1 184 ? 4.865 3.398 -9.135 1.00 94.00 184 LEU A N 1
ATOM 1465 C CA . LEU A 1 184 ? 3.680 3.946 -9.801 1.00 94.00 184 LEU A CA 1
ATOM 1466 C C . LEU A 1 184 ? 4.060 5.030 -10.817 1.00 94.00 184 LEU A C 1
ATOM 1468 O O . LEU A 1 184 ? 3.605 4.991 -11.957 1.00 94.00 184 LEU A O 1
ATOM 1472 N N . LYS A 1 185 ? 4.943 5.962 -10.436 1.00 88.88 185 LYS A N 1
ATOM 1473 C CA . LYS A 1 185 ? 5.491 6.965 -11.365 1.00 88.88 185 LYS A CA 1
ATOM 1474 C C . LYS A 1 185 ? 6.275 6.321 -12.507 1.00 88.88 185 LYS A C 1
ATOM 1476 O O . LYS A 1 185 ? 6.151 6.755 -13.644 1.00 88.88 185 LYS A O 1
ATOM 1481 N N . GLY A 1 186 ? 7.073 5.296 -12.209 1.00 90.88 186 GLY A N 1
ATOM 1482 C CA . GLY A 1 186 ? 7.811 4.549 -13.223 1.00 90.88 186 GLY A CA 1
ATOM 1483 C C . GLY A 1 186 ? 6.874 3.899 -14.238 1.00 90.88 186 GLY A C 1
ATOM 1484 O O . GLY A 1 186 ? 7.092 4.042 -15.438 1.00 90.88 186 GLY A O 1
ATOM 1485 N N . LEU A 1 187 ? 5.814 3.242 -13.767 1.00 92.62 187 LEU A N 1
ATOM 1486 C CA . LEU A 1 187 ? 4.809 2.605 -14.614 1.00 92.62 187 LEU A CA 1
ATOM 1487 C C . LEU A 1 187 ? 4.083 3.623 -15.502 1.00 92.62 187 LEU A C 1
ATOM 1489 O O . LEU A 1 187 ? 3.905 3.369 -16.690 1.00 92.62 187 LEU A O 1
ATOM 1493 N N . ASP A 1 188 ? 3.711 4.786 -14.958 1.00 87.44 188 ASP A N 1
ATOM 1494 C CA . ASP A 1 188 ? 3.104 5.853 -15.761 1.00 87.44 188 ASP A CA 1
ATOM 1495 C C . ASP A 1 188 ? 4.071 6.384 -16.832 1.00 87.44 188 ASP A C 1
ATOM 1497 O O . ASP A 1 188 ? 3.694 6.476 -18.000 1.00 87.44 188 ASP A O 1
ATOM 1501 N N . ASN A 1 189 ? 5.339 6.631 -16.477 1.00 84.81 189 ASN A N 1
ATOM 1502 C CA . ASN A 1 189 ? 6.385 7.019 -17.431 1.00 84.81 189 ASN A CA 1
ATOM 1503 C C . ASN A 1 189 ? 6.538 5.990 -18.559 1.00 84.81 189 ASN A C 1
ATOM 1505 O O . ASN A 1 189 ? 6.545 6.361 -19.732 1.00 84.81 189 ASN A O 1
ATOM 1509 N N . MET A 1 190 ? 6.610 4.703 -18.211 1.00 89.44 190 MET A N 1
ATOM 1510 C CA . MET A 1 190 ? 6.713 3.602 -19.169 1.00 89.44 190 MET A CA 1
ATOM 1511 C C . MET A 1 190 ? 5.525 3.595 -20.133 1.00 89.44 190 MET A C 1
ATOM 1513 O O . MET A 1 190 ? 5.708 3.572 -21.349 1.00 89.44 190 MET A O 1
ATOM 1517 N N . VAL A 1 191 ? 4.303 3.661 -19.604 1.00 86.44 191 VAL A N 1
ATOM 1518 C CA . VAL A 1 191 ? 3.082 3.702 -20.416 1.00 86.44 191 VAL A CA 1
ATOM 1519 C C . VAL A 1 191 ? 3.077 4.924 -21.335 1.00 86.44 191 VAL A C 1
ATOM 1521 O O . VAL A 1 191 ? 2.721 4.808 -22.506 1.00 86.44 191 VAL A O 1
ATOM 1524 N N . ASN A 1 192 ? 3.498 6.089 -20.847 1.00 80.38 192 ASN A N 1
ATOM 1525 C CA . ASN A 1 192 ? 3.553 7.311 -21.649 1.00 80.38 192 ASN A CA 1
ATOM 1526 C C . ASN A 1 192 ? 4.605 7.232 -22.761 1.00 80.38 192 ASN A C 1
ATOM 1528 O O . ASN A 1 192 ? 4.319 7.649 -23.883 1.00 80.38 192 ASN A O 1
ATOM 1532 N N . ALA A 1 193 ? 5.774 6.647 -22.490 1.00 80.25 193 ALA A N 1
ATOM 1533 C CA . ALA A 1 193 ? 6.806 6.406 -23.496 1.00 80.25 193 ALA A CA 1
ATOM 1534 C C . ALA A 1 193 ? 6.298 5.473 -24.612 1.00 80.25 193 ALA A C 1
ATOM 1536 O O . ALA A 1 193 ? 6.452 5.764 -25.802 1.00 80.25 193 ALA A O 1
ATOM 1537 N N . LEU A 1 194 ? 5.601 4.395 -24.243 1.00 83.38 194 LEU A N 1
ATOM 1538 C CA . LEU A 1 194 ? 5.000 3.466 -25.204 1.00 83.38 194 LEU A CA 1
ATOM 1539 C C . LEU A 1 194 ? 3.898 4.139 -26.034 1.00 83.38 194 LEU A C 1
ATOM 1541 O O . LEU A 1 194 ? 3.892 4.016 -27.255 1.00 83.38 194 LEU A O 1
ATOM 1545 N N . LYS A 1 195 ? 3.012 4.920 -25.403 1.00 76.38 195 LYS A N 1
ATOM 1546 C CA . LYS A 1 195 ? 1.960 5.690 -26.094 1.00 76.38 195 LYS A CA 1
ATOM 1547 C C . LYS A 1 195 ? 2.513 6.747 -27.052 1.00 76.38 195 LYS A C 1
ATOM 1549 O O . LYS A 1 195 ? 1.896 7.025 -28.078 1.00 76.38 195 LYS A O 1
ATOM 1554 N N . ALA A 1 196 ? 3.642 7.365 -26.708 1.00 70.75 196 ALA A N 1
ATOM 1555 C CA . ALA A 1 196 ? 4.295 8.367 -27.546 1.00 70.75 196 ALA A CA 1
ATOM 1556 C C . ALA A 1 196 ? 4.966 7.751 -28.787 1.00 70.75 196 ALA A C 1
ATOM 1558 O O . ALA A 1 196 ? 5.221 8.456 -29.767 1.00 70.75 196 ALA A O 1
ATOM 1559 N N . THR A 1 197 ? 5.226 6.442 -28.769 1.00 70.75 197 THR A N 1
ATOM 1560 C CA . THR A 1 197 ? 5.859 5.731 -29.877 1.00 70.75 197 THR A CA 1
ATOM 1561 C C . THR A 1 197 ? 4.848 5.517 -31.001 1.00 70.75 197 THR A C 1
ATOM 1563 O O . THR A 1 197 ? 3.921 4.720 -30.897 1.00 70.75 197 THR A O 1
ATOM 1566 N N . THR A 1 198 ? 5.043 6.217 -32.120 1.00 58.03 198 THR A N 1
ATOM 1567 C CA . THR A 1 198 ? 4.078 6.302 -33.235 1.00 58.03 198 THR A CA 1
ATOM 1568 C C . THR A 1 198 ? 3.749 4.974 -33.920 1.00 58.03 198 THR A C 1
ATOM 1570 O O . THR A 1 198 ? 2.778 4.900 -34.670 1.00 58.03 198 THR A O 1
ATOM 1573 N N . GLN A 1 199 ? 4.559 3.943 -33.687 1.00 65.12 199 GLN A N 1
ATOM 1574 C CA . GLN A 1 199 ? 4.423 2.612 -34.276 1.00 65.12 199 GLN A CA 1
ATOM 1575 C C . GLN A 1 199 ? 3.580 1.658 -33.417 1.00 65.12 199 GLN A C 1
ATOM 1577 O O . GLN A 1 199 ? 3.306 0.545 -33.861 1.00 65.12 199 GLN A O 1
ATOM 1582 N N . LEU A 1 200 ? 3.194 2.061 -32.202 1.00 68.94 200 LEU A N 1
ATOM 1583 C CA . LEU A 1 200 ? 2.509 1.200 -31.242 1.00 68.94 200 LEU A CA 1
ATOM 1584 C C . LEU A 1 200 ? 1.029 1.574 -31.127 1.00 68.94 200 LEU A C 1
ATOM 1586 O O . LEU A 1 200 ? 0.677 2.733 -30.911 1.00 68.94 200 LEU A O 1
ATOM 1590 N N . SER A 1 201 ? 0.152 0.578 -31.232 1.00 71.94 201 SER A N 1
ATOM 1591 C CA . SER A 1 201 ? -1.236 0.702 -30.786 1.00 71.94 201 SER A CA 1
ATOM 1592 C C . SER A 1 201 ? -1.278 0.521 -29.272 1.00 71.94 201 SER A C 1
ATOM 1594 O O . SER A 1 201 ? -0.769 -0.480 -28.789 1.00 71.94 201 SER A O 1
ATOM 1596 N N . PHE A 1 202 ? -1.871 1.453 -28.526 1.00 74.75 202 PHE A N 1
ATOM 1597 C CA . PHE A 1 202 ? -2.064 1.317 -27.078 1.00 74.75 202 PHE A CA 1
ATOM 1598 C C . PHE A 1 202 ? -3.546 1.539 -26.719 1.00 74.75 202 PHE A C 1
ATOM 1600 O O . PHE A 1 202 ? -4.130 2.503 -27.226 1.00 74.75 202 PHE A O 1
ATOM 1607 N N . PRO A 1 203 ? -4.160 0.741 -25.820 1.00 85.00 203 PRO A N 1
ATOM 1608 C CA . PRO A 1 203 ? -3.583 -0.389 -25.073 1.00 85.00 203 PRO A CA 1
ATOM 1609 C C . PRO A 1 203 ? -3.172 -1.563 -25.971 1.00 85.00 203 PRO A C 1
ATOM 1611 O O . PRO A 1 203 ? -3.630 -1.660 -27.109 1.00 85.00 203 PRO A O 1
ATOM 1614 N N . PHE A 1 204 ? -2.276 -2.414 -25.470 1.00 87.94 204 PHE A N 1
ATOM 1615 C CA . PHE A 1 204 ? -1.795 -3.583 -26.208 1.00 87.94 204 PHE A CA 1
ATOM 1616 C C . PHE A 1 204 ? -2.822 -4.701 -26.226 1.00 87.94 204 PHE A C 1
ATOM 1618 O O . PHE A 1 204 ? -3.609 -4.838 -25.283 1.00 87.94 204 PHE A O 1
ATOM 1625 N N . GLU A 1 205 ? -2.784 -5.518 -27.279 1.00 89.75 205 GLU A N 1
ATOM 1626 C CA . GLU A 1 205 ? -3.521 -6.774 -27.327 1.00 89.75 205 GLU A CA 1
ATOM 1627 C C . GLU A 1 205 ? -2.891 -7.862 -26.443 1.00 89.75 205 GLU A C 1
ATOM 1629 O O . GLU A 1 205 ? -1.979 -7.613 -25.659 1.00 89.75 205 GLU A O 1
ATOM 1634 N N . ASP A 1 206 ? -3.433 -9.077 -26.504 1.00 91.56 206 ASP A N 1
ATOM 1635 C CA . ASP A 1 206 ? -2.745 -10.233 -25.944 1.00 91.56 206 ASP A CA 1
ATOM 1636 C C . ASP A 1 206 ? -1.394 -10.440 -26.653 1.00 91.56 206 ASP A C 1
ATOM 1638 O O . ASP A 1 206 ? -1.265 -10.171 -27.855 1.00 91.56 206 ASP A O 1
ATOM 1642 N N . ILE A 1 207 ? -0.396 -10.943 -25.922 1.00 92.44 207 ILE A N 1
ATOM 1643 C CA . ILE A 1 207 ? 0.969 -11.095 -26.430 1.00 92.44 207 ILE A CA 1
ATOM 1644 C C . ILE A 1 207 ? 1.025 -11.916 -27.723 1.00 92.44 207 ILE A C 1
ATOM 1646 O O . ILE A 1 207 ? 1.776 -11.563 -28.637 1.00 92.44 207 ILE A O 1
ATOM 1650 N N . ASP A 1 208 ? 0.203 -12.957 -27.869 1.00 91.25 208 ASP A N 1
ATOM 1651 C CA . ASP A 1 208 ? 0.195 -13.776 -29.081 1.00 91.25 208 ASP A CA 1
ATOM 1652 C C . ASP A 1 208 ? -0.321 -12.998 -30.295 1.00 91.25 208 ASP A C 1
ATOM 1654 O O . ASP A 1 208 ? 0.131 -13.215 -31.425 1.00 91.25 208 ASP A O 1
ATOM 1658 N N . GLN A 1 209 ? -1.252 -12.066 -30.085 1.00 88.69 209 GLN A N 1
ATOM 1659 C CA . GLN A 1 209 ? -1.752 -11.198 -31.148 1.00 88.69 209 GLN A CA 1
ATOM 1660 C C . GLN A 1 209 ? -0.717 -10.141 -31.535 1.00 88.69 209 GLN A C 1
ATOM 1662 O O . GLN A 1 209 ? -0.492 -9.925 -32.729 1.00 88.69 209 GLN A O 1
ATOM 1667 N N . GLU A 1 210 ? -0.042 -9.531 -30.560 1.00 88.88 210 GLU A N 1
ATOM 1668 C CA . GLU A 1 210 ? 1.018 -8.552 -30.828 1.00 88.88 210 GLU A CA 1
ATOM 1669 C C . GLU A 1 210 ? 2.220 -9.188 -31.545 1.00 88.88 210 GLU A C 1
ATOM 1671 O O . GLU A 1 210 ? 2.730 -8.641 -32.530 1.00 88.88 210 GLU A O 1
ATOM 1676 N N . ARG A 1 211 ? 2.615 -10.407 -31.153 1.00 89.19 211 ARG A N 1
ATOM 1677 C CA . ARG A 1 211 ? 3.642 -11.188 -31.865 1.00 89.19 211 ARG A CA 1
ATOM 1678 C C . ARG A 1 211 ? 3.252 -11.430 -33.323 1.00 89.19 211 ARG A C 1
ATOM 1680 O O . ARG A 1 211 ? 4.082 -11.246 -34.214 1.00 89.19 211 ARG A O 1
ATOM 1687 N N . ARG A 1 212 ? 1.990 -11.776 -33.606 1.00 85.12 212 ARG A N 1
ATOM 1688 C CA . ARG A 1 212 ? 1.494 -11.946 -34.989 1.00 85.12 212 ARG A CA 1
ATOM 1689 C C . ARG A 1 212 ? 1.496 -10.632 -35.775 1.00 85.12 212 ARG A C 1
ATOM 1691 O O . ARG A 1 212 ? 1.881 -10.637 -36.943 1.00 85.12 212 ARG A O 1
ATOM 1698 N N . ARG A 1 213 ? 1.110 -9.508 -35.157 1.00 81.69 213 ARG A N 1
ATOM 1699 C CA . ARG A 1 213 ? 1.136 -8.173 -35.791 1.00 81.69 213 ARG A CA 1
ATOM 1700 C C . ARG A 1 213 ? 2.546 -7.778 -36.227 1.00 81.69 213 ARG A C 1
ATOM 1702 O O . ARG A 1 213 ? 2.713 -7.343 -37.365 1.00 81.69 213 ARG A O 1
ATOM 1709 N N . LYS A 1 214 ? 3.554 -8.012 -35.376 1.00 78.88 214 LYS A N 1
ATOM 1710 C CA . LYS A 1 214 ? 4.976 -7.795 -35.708 1.00 78.88 214 LYS A CA 1
ATOM 1711 C C . LYS A 1 214 ? 5.403 -8.588 -36.950 1.00 78.88 214 LYS A C 1
ATOM 1713 O O . LYS A 1 214 ? 6.074 -8.036 -37.813 1.00 78.88 214 LYS A O 1
ATOM 1718 N N . HIS A 1 215 ? 4.993 -9.853 -37.065 1.00 68.94 215 HIS A N 1
ATOM 1719 C CA . HIS A 1 215 ? 5.375 -10.720 -38.190 1.00 68.94 215 HIS A CA 1
ATOM 1720 C C . HIS A 1 215 ? 4.660 -10.374 -39.506 1.00 68.94 215 HIS A C 1
ATOM 1722 O O . HIS A 1 215 ? 5.225 -10.564 -40.581 1.00 68.94 215 HIS A O 1
ATOM 1728 N N . ASN A 1 216 ? 3.432 -9.851 -39.441 1.00 60.31 216 ASN A N 1
ATOM 1729 C CA . ASN A 1 216 ? 2.601 -9.620 -40.625 1.00 60.31 216 ASN A CA 1
ATOM 1730 C C . ASN A 1 216 ? 2.837 -8.262 -41.320 1.00 60.31 216 ASN A C 1
ATOM 1732 O O . ASN A 1 216 ? 2.171 -7.984 -42.315 1.00 60.31 216 ASN A O 1
ATOM 1736 N N . ASN A 1 217 ? 3.752 -7.409 -40.831 1.00 54.06 217 ASN A N 1
ATOM 1737 C CA . ASN A 1 217 ? 4.075 -6.072 -41.373 1.00 54.06 217 ASN A CA 1
ATOM 1738 C C . ASN A 1 217 ? 2.879 -5.112 -41.587 1.00 54.06 217 ASN A C 1
ATOM 1740 O O . ASN A 1 217 ? 3.041 -4.029 -42.149 1.00 54.06 217 ASN A O 1
ATOM 1744 N N . SER A 1 218 ? 1.677 -5.452 -41.118 1.00 46.03 218 SER A N 1
ATOM 1745 C CA . SER A 1 218 ? 0.484 -4.617 -41.238 1.00 46.03 218 SER A CA 1
ATOM 1746 C C . SER A 1 218 ? 0.368 -3.689 -40.029 1.00 46.03 218 SER A C 1
ATOM 1748 O O . SER A 1 218 ? -0.496 -3.875 -39.170 1.00 46.03 218 SER A O 1
ATOM 1750 N N . ILE A 1 219 ? 1.245 -2.690 -39.933 1.00 52.16 219 ILE A N 1
ATOM 1751 C CA . ILE A 1 219 ? 1.069 -1.599 -38.964 1.00 52.16 219 ILE A CA 1
ATOM 1752 C C . ILE A 1 219 ? -0.003 -0.664 -39.536 1.00 52.16 219 ILE A C 1
ATOM 1754 O O . ILE A 1 219 ? 0.293 0.327 -40.200 1.00 52.16 219 ILE A O 1
ATOM 1758 N N . VAL A 1 220 ? -1.274 -1.018 -39.346 1.00 46.56 220 VAL A N 1
ATOM 1759 C CA . VAL A 1 220 ? -2.382 -0.098 -39.617 1.00 46.56 220 VAL A CA 1
ATOM 1760 C C . VAL A 1 220 ? -2.465 0.848 -38.426 1.00 46.56 220 VAL A C 1
ATOM 1762 O O . VAL A 1 220 ? -2.914 0.464 -37.350 1.00 46.56 220 VAL A O 1
ATOM 1765 N N . ILE A 1 221 ? -1.982 2.076 -38.611 1.00 51.09 221 ILE A N 1
ATOM 1766 C CA . ILE A 1 221 ? -2.091 3.132 -37.603 1.00 51.09 221 ILE A CA 1
ATOM 1767 C C . ILE A 1 221 ? -3.555 3.568 -37.556 1.00 51.09 221 ILE A C 1
ATOM 1769 O O . ILE A 1 221 ? -4.043 4.222 -38.480 1.00 51.09 221 ILE A O 1
ATOM 1773 N N . ASP A 1 222 ? -4.255 3.217 -36.481 1.00 49.00 222 ASP A N 1
ATOM 1774 C CA . ASP A 1 222 ? -5.560 3.797 -36.185 1.00 49.00 222 ASP A CA 1
ATOM 1775 C C . ASP A 1 222 ? -5.374 5.286 -35.840 1.00 49.00 222 ASP A C 1
ATOM 1777 O O . ASP A 1 222 ? -4.906 5.659 -34.763 1.00 49.00 222 ASP A O 1
ATOM 1781 N N . LEU A 1 223 ? -5.706 6.151 -36.801 1.00 47.94 223 LEU A N 1
ATOM 1782 C CA . LEU A 1 223 ? -5.569 7.606 -36.702 1.00 47.94 223 LEU A CA 1
ATOM 1783 C C . LEU A 1 223 ? -6.489 8.220 -35.631 1.00 47.94 223 LEU A C 1
ATOM 1785 O O . LEU A 1 223 ? -6.212 9.324 -35.148 1.00 47.94 223 LEU A O 1
ATOM 1789 N N . GLU A 1 224 ? -7.564 7.530 -35.246 1.00 43.00 224 GLU A N 1
ATOM 1790 C CA . GLU A 1 224 ? -8.481 7.961 -34.192 1.00 43.00 224 GLU A CA 1
ATOM 1791 C C . GLU A 1 224 ? -7.910 7.628 -32.805 1.00 43.00 224 GLU A C 1
ATOM 1793 O O . GLU A 1 224 ? -7.870 8.501 -31.929 1.00 43.00 224 GLU A O 1
ATOM 1798 N N . ALA A 1 225 ? -7.326 6.434 -32.640 1.00 46.66 225 ALA A N 1
ATOM 1799 C CA . ALA A 1 225 ? -6.511 6.089 -31.471 1.00 46.66 225 ALA A CA 1
ATOM 1800 C C . ALA A 1 225 ? -5.299 7.032 -31.334 1.00 46.66 225 ALA A C 1
ATOM 1802 O O . ALA A 1 225 ? -5.047 7.570 -30.254 1.00 46.66 225 ALA A O 1
ATOM 1803 N N . PHE A 1 226 ? -4.619 7.343 -32.442 1.00 46.03 226 PHE A N 1
ATOM 1804 C CA . PHE A 1 226 ? -3.480 8.270 -32.496 1.00 46.03 226 PHE A CA 1
ATOM 1805 C C . PHE A 1 226 ? -3.840 9.699 -32.046 1.00 46.03 226 PHE A C 1
ATOM 1807 O O . PHE A 1 226 ? -3.051 10.373 -31.379 1.00 46.03 226 PHE A O 1
ATOM 1814 N N . ARG A 1 227 ? -5.050 10.178 -32.372 1.00 46.56 227 ARG A N 1
ATOM 1815 C CA . ARG A 1 227 ? -5.559 11.484 -31.912 1.00 46.56 227 ARG A CA 1
ATOM 1816 C C . ARG A 1 227 ? -5.934 11.486 -30.432 1.00 46.56 227 ARG A C 1
ATOM 1818 O O . ARG A 1 227 ? -5.704 12.492 -29.761 1.00 46.56 227 ARG A O 1
ATOM 1825 N N . ASN A 1 228 ? -6.471 10.384 -29.916 1.00 43.50 228 ASN A N 1
ATOM 1826 C CA . ASN A 1 228 ? -6.819 10.253 -28.500 1.00 43.50 228 ASN A CA 1
ATOM 1827 C C . ASN A 1 228 ? -5.580 10.062 -27.600 1.00 43.50 228 ASN A C 1
ATOM 1829 O O . ASN A 1 228 ? -5.583 10.546 -26.468 1.00 43.50 228 ASN A O 1
ATOM 1833 N N . LEU A 1 229 ? -4.501 9.465 -28.124 1.00 44.81 229 LEU A N 1
ATOM 1834 C CA . LEU A 1 229 ? -3.202 9.269 -27.455 1.00 44.81 229 LEU A CA 1
ATOM 1835 C C . LEU A 1 229 ? -2.411 10.568 -27.213 1.00 44.81 229 LEU A C 1
ATOM 1837 O O . LEU A 1 229 ? -1.584 10.618 -26.309 1.00 44.81 229 LEU A O 1
ATOM 1841 N N . ARG A 1 230 ? -2.677 11.635 -27.982 1.00 44.38 230 ARG A N 1
ATOM 1842 C CA . ARG A 1 230 ? -2.041 12.960 -27.822 1.00 44.38 230 ARG A CA 1
ATOM 1843 C C . ARG A 1 230 ? -2.787 13.913 -26.886 1.00 44.38 230 ARG A C 1
ATOM 1845 O O . ARG A 1 230 ? -2.403 15.081 -26.789 1.00 44.38 230 ARG A O 1
ATOM 1852 N N . ARG A 1 231 ? -3.846 13.472 -26.195 1.00 40.84 231 ARG A N 1
ATOM 1853 C CA . ARG A 1 231 ? -4.369 14.272 -25.079 1.00 40.84 231 ARG A CA 1
ATOM 1854 C C . ARG A 1 231 ? -3.293 14.307 -23.986 1.00 40.84 231 ARG A C 1
ATOM 1856 O O . ARG A 1 231 ? -2.818 13.241 -23.604 1.00 40.84 231 ARG A O 1
ATOM 1863 N N . PRO A 1 232 ? -2.896 15.490 -23.485 1.00 35.44 232 PRO A N 1
ATOM 1864 C CA . PRO A 1 232 ? -1.992 15.558 -22.351 1.00 35.44 232 PRO A CA 1
ATOM 1865 C C . PRO A 1 232 ? -2.661 14.855 -21.169 1.00 35.44 232 PRO A C 1
ATOM 1867 O O . PRO A 1 232 ? -3.741 15.252 -20.734 1.00 35.44 232 PRO A O 1
ATOM 1870 N N . GLY A 1 233 ? -2.039 13.780 -20.700 1.00 40.66 233 GLY A N 1
ATOM 1871 C CA . 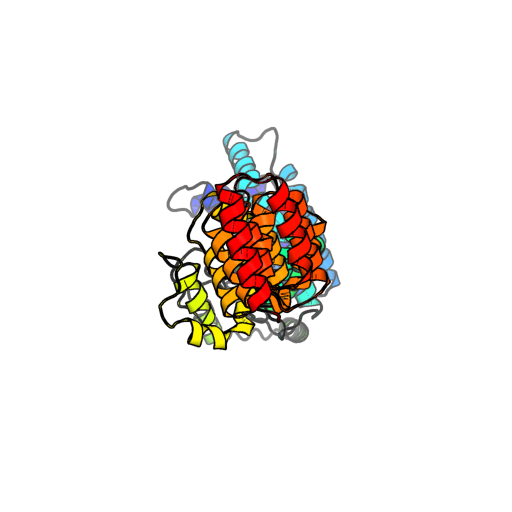GLY A 1 233 ? -2.490 13.036 -19.538 1.00 40.66 233 GLY A CA 1
ATOM 1872 C C . GLY A 1 233 ? -2.004 11.594 -19.574 1.00 40.66 233 GLY A C 1
ATOM 1873 O O . GLY A 1 233 ? -2.513 10.784 -20.349 1.00 40.66 233 GLY A O 1
ATOM 1874 N N . GLY A 1 234 ? -1.025 11.274 -18.726 1.00 42.03 234 GLY A N 1
ATOM 1875 C CA . GLY A 1 234 ? -0.687 9.892 -18.414 1.00 42.03 234 GLY A CA 1
ATOM 1876 C C . GLY A 1 234 ? -1.882 9.095 -17.900 1.00 42.03 234 GLY A C 1
ATOM 1877 O O . GLY A 1 234 ? -2.956 9.637 -17.626 1.00 42.03 234 GLY A O 1
ATOM 1878 N N . PHE A 1 235 ? -1.713 7.779 -17.804 1.00 47.44 235 PHE A N 1
ATOM 1879 C CA . PHE A 1 235 ? -2.760 6.936 -17.235 1.00 47.44 235 PHE A CA 1
ATOM 1880 C C . PHE A 1 235 ? -2.987 7.300 -15.744 1.00 47.44 235 PHE A C 1
ATOM 1882 O O . PHE A 1 235 ? -4.125 7.358 -15.274 1.00 47.44 235 PHE A O 1
ATOM 1889 N N . MET A 1 236 ? -1.915 7.695 -15.054 1.00 40.03 236 MET A N 1
ATOM 1890 C CA . MET A 1 236 ? -1.939 8.459 -13.812 1.00 40.03 236 MET A CA 1
ATOM 1891 C C . MET A 1 236 ? -1.320 9.830 -14.088 1.00 40.03 236 MET A C 1
ATOM 1893 O O . MET A 1 236 ? -0.107 9.955 -14.159 1.00 40.03 236 MET A O 1
ATOM 1897 N N . VAL A 1 237 ? -2.109 10.894 -14.248 1.00 42.53 237 VAL A N 1
ATOM 1898 C CA . VAL A 1 237 ? -1.519 12.241 -14.375 1.00 42.53 237 VAL A CA 1
ATOM 1899 C C . VAL A 1 237 ? -0.968 12.667 -13.018 1.00 42.53 237 VAL A C 1
ATOM 1901 O O . VAL A 1 237 ? -1.682 13.185 -12.161 1.00 42.53 237 VAL A O 1
ATOM 1904 N N . ILE A 1 238 ? 0.317 12.410 -12.808 1.00 37.12 238 ILE A N 1
ATOM 1905 C CA . ILE A 1 238 ? 1.040 12.762 -11.593 1.00 37.12 238 ILE A CA 1
ATOM 1906 C C . ILE A 1 238 ? 1.518 14.207 -11.745 1.00 37.12 238 ILE A C 1
ATOM 1908 O O . ILE A 1 238 ? 2.371 14.498 -12.576 1.00 37.12 238 ILE A O 1
ATOM 1912 N N . GLY A 1 239 ? 0.960 15.117 -10.941 1.00 35.84 239 GLY A N 1
ATOM 1913 C CA . GLY A 1 239 ? 1.420 16.512 -10.852 1.00 35.84 239 GLY A CA 1
ATOM 1914 C C . GLY A 1 239 ? 0.424 17.592 -11.285 1.00 35.84 239 GLY A C 1
ATOM 1915 O O . GLY A 1 239 ? 0.758 18.769 -11.195 1.00 35.84 239 GLY A O 1
ATOM 1916 N N . GLN A 1 240 ? -0.800 17.242 -11.692 1.00 38.16 240 GLN A N 1
ATOM 1917 C CA . GLN A 1 240 ? -1.912 18.198 -11.741 1.00 38.16 240 GLN A CA 1
ATOM 1918 C C . GLN A 1 240 ? -3.017 17.738 -10.792 1.00 38.16 240 GLN A C 1
ATOM 1920 O O . GLN A 1 240 ? -3.606 16.680 -10.988 1.00 38.16 240 GLN A O 1
ATOM 1925 N N . ASP A 1 241 ? -3.334 18.559 -9.790 1.00 40.88 241 ASP A N 1
ATOM 1926 C CA . ASP A 1 241 ? -4.407 18.334 -8.808 1.00 40.88 241 ASP A CA 1
ATOM 1927 C C . ASP A 1 241 ? -5.834 18.265 -9.408 1.00 40.88 241 ASP A C 1
ATOM 1929 O O . ASP A 1 241 ? -6.806 18.162 -8.668 1.00 40.88 241 ASP A O 1
ATOM 1933 N N . ASN A 1 242 ? -5.985 18.268 -10.739 1.00 43.28 242 ASN A N 1
ATOM 1934 C CA . ASN A 1 242 ? -7.255 18.479 -11.441 1.00 43.28 242 ASN A CA 1
ATOM 1935 C C . ASN A 1 242 ? -7.579 17.393 -12.486 1.00 43.28 242 ASN A C 1
ATOM 1937 O O . ASN A 1 242 ? -8.064 17.701 -13.576 1.00 43.28 242 ASN A O 1
ATOM 1941 N N . LEU A 1 243 ? -7.340 16.115 -12.185 1.00 50.72 243 LEU A N 1
ATOM 1942 C CA . LEU A 1 243 ? -8.007 15.053 -12.946 1.00 50.72 243 LEU A CA 1
ATOM 1943 C C . LEU A 1 243 ? -9.499 15.038 -12.575 1.00 50.72 243 LEU A C 1
ATOM 1945 O O . LEU A 1 243 ? -9.815 14.929 -11.387 1.00 50.72 243 LEU A O 1
ATOM 1949 N N . PRO A 1 244 ? -10.432 15.122 -13.544 1.00 54.88 244 PRO A N 1
ATOM 1950 C CA . PRO A 1 244 ? -11.835 14.909 -13.237 1.00 54.88 244 PRO A CA 1
ATOM 1951 C C . PRO A 1 244 ? -12.002 13.483 -12.685 1.00 54.88 244 PRO A C 1
ATOM 1953 O O . PRO A 1 244 ? -11.439 12.544 -13.260 1.00 54.88 244 PRO A O 1
ATOM 1956 N N . PRO A 1 245 ? -12.743 13.303 -11.577 1.00 60.22 245 PRO A N 1
ATOM 1957 C CA . PRO A 1 245 ? -12.980 11.981 -11.015 1.00 60.22 245 PRO A CA 1
ATOM 1958 C C . PRO A 1 245 ? -13.644 11.093 -12.068 1.00 60.22 245 PRO A C 1
ATOM 1960 O O . PRO A 1 245 ? -14.629 11.498 -12.691 1.00 60.22 245 PRO A O 1
ATOM 1963 N N . GLN A 1 246 ? -13.076 9.906 -12.297 1.00 69.12 246 GLN A N 1
ATOM 1964 C CA . GLN A 1 246 ? -13.531 9.018 -13.370 1.00 69.12 246 GLN A CA 1
ATOM 1965 C C . GLN A 1 246 ? -14.765 8.218 -12.953 1.00 69.12 246 GLN A C 1
ATOM 1967 O O . GLN A 1 246 ? -15.619 7.917 -13.785 1.00 69.12 246 GLN A O 1
ATOM 1972 N N . ASP A 1 247 ? -14.885 7.922 -11.660 1.00 84.81 247 ASP A N 1
ATOM 1973 C CA . ASP A 1 247 ? -16.062 7.303 -11.069 1.00 84.81 247 ASP A CA 1
ATOM 1974 C C . ASP A 1 247 ? -16.421 7.918 -9.702 1.00 84.81 247 ASP A C 1
ATOM 1976 O O . ASP A 1 247 ? -15.770 8.835 -9.187 1.00 84.81 247 ASP A O 1
ATOM 1980 N N . GLU A 1 248 ? -17.514 7.428 -9.109 1.00 88.31 248 GLU A N 1
ATOM 1981 C CA . GLU A 1 248 ? -17.986 7.904 -7.806 1.00 88.31 248 GLU A CA 1
ATOM 1982 C C . GLU A 1 248 ? -16.993 7.609 -6.670 1.00 88.31 248 GLU A C 1
ATOM 1984 O O . GLU A 1 248 ? -16.957 8.357 -5.694 1.00 88.31 248 GLU A O 1
ATOM 1989 N N . VAL A 1 249 ? -16.175 6.556 -6.781 1.00 90.56 249 VAL A N 1
ATOM 1990 C CA . VAL A 1 249 ? -15.162 6.208 -5.774 1.00 90.56 249 VAL A CA 1
ATOM 1991 C C . VAL A 1 249 ? -13.996 7.184 -5.836 1.00 90.56 249 VAL A C 1
ATOM 1993 O O . VAL A 1 249 ? -13.603 7.709 -4.796 1.00 90.56 249 VAL A O 1
ATOM 1996 N N . ASP A 1 250 ? -13.502 7.509 -7.027 1.00 89.00 250 ASP A N 1
ATOM 1997 C CA . ASP A 1 250 ? -12.477 8.532 -7.227 1.00 89.00 250 ASP A CA 1
ATOM 1998 C C . ASP A 1 250 ? -12.949 9.880 -6.698 1.00 89.00 250 ASP A C 1
ATOM 2000 O O . ASP A 1 250 ? -12.194 10.568 -6.012 1.00 89.00 250 ASP A O 1
ATOM 2004 N N . LYS A 1 251 ? -14.220 10.225 -6.934 1.00 88.31 251 LYS A N 1
ATOM 2005 C CA . LYS A 1 251 ? -14.825 11.435 -6.374 1.00 88.31 251 LYS A CA 1
ATOM 2006 C C . LYS A 1 251 ? -14.857 11.403 -4.848 1.00 88.31 251 LYS A C 1
ATOM 2008 O O . LYS A 1 251 ? -14.479 12.380 -4.216 1.00 88.31 251 LYS A O 1
ATOM 2013 N N . ILE A 1 252 ? -15.266 10.287 -4.242 1.00 91.12 252 ILE A N 1
ATOM 2014 C CA . ILE A 1 252 ? -15.254 10.117 -2.780 1.00 91.12 252 ILE A CA 1
ATOM 2015 C C . ILE A 1 252 ? -13.834 10.296 -2.225 1.00 91.12 252 ILE A C 1
ATOM 2017 O O . ILE A 1 252 ? -13.651 10.994 -1.227 1.00 91.12 252 ILE A O 1
ATOM 2021 N N . MET A 1 253 ? -12.827 9.691 -2.859 1.00 92.31 253 MET A N 1
ATOM 2022 C CA . MET A 1 253 ? -11.438 9.799 -2.410 1.00 92.31 253 MET A CA 1
ATOM 2023 C C . MET A 1 253 ? -10.902 11.225 -2.587 1.00 92.31 253 MET A C 1
ATOM 2025 O O . MET A 1 253 ? -10.312 11.776 -1.659 1.00 92.31 253 MET A O 1
ATOM 2029 N N . ALA A 1 254 ? -11.133 11.844 -3.743 1.00 88.38 254 ALA A N 1
ATOM 2030 C CA . ALA A 1 254 ? -10.682 13.200 -4.031 1.00 88.38 254 ALA A CA 1
ATOM 2031 C C . ALA A 1 254 ? -11.364 14.236 -3.128 1.00 88.38 254 ALA A C 1
ATOM 2033 O O . ALA A 1 254 ? -10.670 15.013 -2.481 1.00 88.38 254 ALA A O 1
ATOM 2034 N N . ASP A 1 255 ? -12.694 14.212 -3.023 1.00 88.12 255 ASP A N 1
ATOM 2035 C CA . ASP A 1 255 ? -13.460 15.232 -2.302 1.00 88.12 255 ASP A CA 1
ATOM 2036 C C . ASP A 1 255 ? -13.321 15.079 -0.779 1.00 88.12 255 ASP A C 1
ATOM 2038 O O . ASP A 1 255 ? -13.252 16.077 -0.058 1.00 88.12 255 ASP A O 1
ATOM 2042 N N . TYR A 1 256 ? -13.326 13.841 -0.262 1.00 91.06 256 TYR A N 1
ATOM 2043 C CA . TYR A 1 256 ? -13.457 13.605 1.182 1.00 91.06 256 TYR A CA 1
ATOM 2044 C C . TYR A 1 256 ? -12.151 13.232 1.867 1.00 91.06 256 TYR A C 1
ATOM 2046 O O . TYR A 1 256 ? -11.961 13.658 2.999 1.00 91.06 256 TYR A O 1
ATOM 2054 N N . PHE A 1 257 ? -11.271 12.458 1.227 1.00 91.38 257 PHE A N 1
ATOM 2055 C CA . PHE A 1 257 ? -10.005 12.024 1.837 1.00 91.38 257 PHE A CA 1
ATOM 2056 C C . PHE A 1 257 ? -8.848 12.967 1.523 1.00 91.38 257 PHE A C 1
ATOM 2058 O O . PHE A 1 257 ? -7.988 13.192 2.371 1.00 91.38 257 PHE A O 1
ATOM 2065 N N . PHE A 1 258 ? -8.828 13.515 0.309 1.00 87.94 258 PHE A N 1
ATOM 2066 C CA . PHE A 1 258 ? -7.721 14.337 -0.182 1.00 87.94 258 PHE A CA 1
ATOM 2067 C C . PHE A 1 258 ? -8.141 15.752 -0.592 1.00 87.94 258 PHE A C 1
ATOM 2069 O O . PHE A 1 258 ? -7.369 16.446 -1.254 1.00 87.94 258 PHE A O 1
ATOM 2076 N N . GLY A 1 259 ? -9.347 16.168 -0.200 1.00 82.19 259 GLY A N 1
ATOM 2077 C CA . GLY A 1 259 ? -9.840 17.531 -0.357 1.00 82.19 259 GLY A CA 1
ATOM 2078 C C . GLY A 1 259 ? -9.363 18.434 0.781 1.00 82.19 259 GLY A C 1
ATOM 2079 O O . GLY A 1 259 ? -8.878 17.955 1.806 1.00 82.19 259 GLY A O 1
ATOM 2080 N N . GLU A 1 260 ? -9.563 19.747 0.639 1.00 78.25 260 GLU A N 1
ATOM 2081 C CA . GLU A 1 260 ? -9.017 20.775 1.548 1.00 78.25 260 GLU A CA 1
ATOM 2082 C C . GLU A 1 260 ? -9.289 20.539 3.043 1.00 78.25 260 GLU A C 1
ATOM 2084 O O . GLU A 1 260 ? -8.500 20.950 3.889 1.00 78.25 260 GLU A O 1
ATOM 2089 N N . LYS A 1 261 ? -10.425 19.917 3.385 1.00 77.62 261 LYS A N 1
ATOM 2090 C CA . LYS A 1 261 ? -10.890 19.776 4.776 1.00 77.62 261 LYS A CA 1
ATOM 2091 C C . LYS A 1 261 ? -10.940 18.341 5.296 1.00 77.62 261 LYS A C 1
ATOM 2093 O O . LYS A 1 261 ? -11.438 18.169 6.403 1.00 77.62 261 LYS A O 1
ATOM 2098 N N . CYS A 1 262 ? -10.511 17.353 4.503 1.00 84.31 262 CYS A N 1
ATOM 2099 C CA . CYS A 1 262 ? -10.603 15.911 4.785 1.00 84.31 262 CYS A CA 1
ATOM 2100 C C . CYS A 1 262 ? -11.791 15.522 5.698 1.00 84.31 262 CYS A C 1
ATOM 2102 O O . CYS A 1 262 ? -11.643 15.228 6.887 1.00 84.31 262 CYS A O 1
ATOM 2104 N N . ARG A 1 263 ? -13.021 15.628 5.177 1.00 84.44 263 ARG A N 1
ATOM 2105 C CA . ARG A 1 263 ? -14.241 15.481 5.983 1.00 84.44 263 ARG A CA 1
ATOM 2106 C C . ARG A 1 263 ? -15.386 14.885 5.182 1.00 84.44 263 ARG A C 1
ATOM 2108 O O . ARG A 1 263 ? -15.627 15.250 4.038 1.00 84.44 263 ARG A O 1
ATOM 2115 N N . LEU A 1 264 ? -16.174 14.047 5.854 1.00 85.88 264 LEU A N 1
ATOM 2116 C CA . LEU A 1 264 ? -17.431 13.531 5.321 1.00 85.88 264 LEU A CA 1
ATOM 2117 C C . LEU A 1 264 ? -18.564 14.564 5.408 1.00 85.88 264 LEU A C 1
ATOM 2119 O O . LEU A 1 264 ? -18.878 15.031 6.511 1.00 85.88 264 LEU A O 1
ATOM 2123 N N . PRO A 1 265 ? -19.246 14.864 4.288 1.00 85.62 265 PRO A N 1
ATOM 2124 C CA . PRO A 1 265 ? -20.485 15.625 4.310 1.00 85.62 265 PRO A CA 1
ATOM 2125 C C . PRO A 1 265 ? -21.586 14.895 5.081 1.00 85.62 265 PRO A C 1
ATOM 2127 O O . PRO A 1 265 ? -21.647 13.660 5.131 1.00 85.62 265 PRO A O 1
ATOM 2130 N N . TRP A 1 266 ? -22.511 15.667 5.647 1.00 80.94 266 TRP A N 1
ATOM 2131 C CA . TRP A 1 266 ? -23.676 15.099 6.314 1.00 80.94 266 TRP A CA 1
ATOM 2132 C C . TRP A 1 266 ? -24.519 14.284 5.318 1.00 80.94 266 TRP A C 1
ATOM 2134 O O . TRP A 1 266 ? -24.782 14.723 4.203 1.00 80.94 266 TRP A O 1
ATOM 2144 N N . GLY A 1 267 ? -24.904 13.062 5.698 1.00 82.69 267 GLY A N 1
ATOM 2145 C CA . GLY A 1 267 ? -25.683 12.158 4.841 1.00 82.69 267 GLY A CA 1
ATOM 2146 C C . GLY A 1 267 ? -24.889 11.375 3.780 1.00 82.69 267 GLY A C 1
ATOM 2147 O O . GLY A 1 267 ? -25.449 10.448 3.188 1.00 82.69 267 GLY A O 1
ATOM 2148 N N . ALA A 1 268 ? -23.588 11.639 3.586 1.00 87.50 268 ALA A N 1
ATOM 2149 C CA . ALA A 1 268 ? -22.771 10.972 2.558 1.00 87.50 268 ALA A CA 1
ATOM 2150 C C . ALA A 1 268 ? -22.653 9.445 2.748 1.00 87.50 268 ALA A C 1
ATOM 2152 O O . ALA A 1 268 ? -22.495 8.695 1.784 1.00 87.50 268 ALA A O 1
ATOM 2153 N N . LEU A 1 269 ? -22.807 8.957 3.986 1.00 89.12 269 LEU A N 1
ATOM 2154 C CA . LEU A 1 269 ? -22.639 7.543 4.334 1.00 89.12 269 LEU A CA 1
ATOM 2155 C C . LEU A 1 269 ? -23.546 6.601 3.524 1.00 89.12 269 LEU A C 1
ATOM 2157 O O . LEU A 1 269 ? -23.140 5.483 3.208 1.00 89.12 269 LEU A O 1
ATOM 2161 N N . LYS A 1 270 ? -24.769 7.029 3.173 1.00 86.19 270 LYS A N 1
ATOM 2162 C CA . LYS A 1 270 ? -25.697 6.200 2.384 1.00 86.19 270 LYS A CA 1
ATOM 2163 C C . LYS A 1 270 ? -25.184 5.980 0.957 1.00 86.19 270 LYS A C 1
ATOM 2165 O O . LYS A 1 270 ? -25.330 4.874 0.444 1.00 86.19 270 LYS A O 1
ATOM 2170 N N . GLY A 1 271 ? -24.581 7.004 0.348 1.00 85.94 271 GLY A N 1
ATOM 2171 C CA . GLY A 1 271 ? -23.939 6.901 -0.965 1.00 85.94 271 GLY A CA 1
ATOM 2172 C C . GLY A 1 271 ? -22.690 6.025 -0.901 1.00 85.94 271 GLY A C 1
ATOM 2173 O O . GLY A 1 271 ? -22.587 5.043 -1.627 1.00 85.94 271 GLY A O 1
ATOM 2174 N N . ILE A 1 272 ? -21.820 6.293 0.075 1.00 91.75 272 ILE A N 1
ATOM 2175 C CA . ILE A 1 272 ? -20.568 5.553 0.300 1.00 91.75 272 ILE A CA 1
ATOM 2176 C C . ILE A 1 272 ? -20.815 4.056 0.514 1.00 91.75 272 ILE A C 1
ATOM 2178 O O . ILE A 1 272 ? -20.077 3.221 -0.003 1.00 91.75 272 ILE A O 1
ATOM 2182 N N . ARG A 1 273 ? -21.875 3.685 1.245 1.00 93.25 273 ARG A N 1
ATOM 2183 C CA . ARG A 1 273 ? -22.183 2.277 1.534 1.00 93.25 273 ARG A CA 1
ATOM 2184 C C . ARG A 1 273 ? -22.410 1.441 0.270 1.00 93.25 273 ARG A C 1
ATOM 2186 O O . ARG A 1 273 ? -22.115 0.248 0.303 1.00 93.25 273 ARG A O 1
ATOM 2193 N N . LYS A 1 274 ? -22.888 2.037 -0.829 1.00 92.62 274 LYS A N 1
ATOM 2194 C CA . LYS A 1 274 ? -23.057 1.330 -2.112 1.00 92.62 274 LYS A CA 1
ATOM 2195 C C . LYS A 1 274 ? -21.718 0.869 -2.694 1.00 92.62 274 LYS A C 1
ATOM 2197 O O . LYS A 1 274 ? -21.647 -0.208 -3.271 1.00 92.62 274 LYS A O 1
ATOM 2202 N N . HIS A 1 275 ? -20.654 1.626 -2.435 1.00 93.19 275 HIS A N 1
ATOM 2203 C CA . HIS A 1 275 ? -19.300 1.386 -2.943 1.00 93.19 275 HIS A CA 1
ATOM 2204 C C . HIS A 1 275 ? -18.391 0.671 -1.945 1.00 93.19 275 HIS A C 1
ATOM 2206 O O . HIS A 1 275 ? -17.173 0.644 -2.107 1.00 93.19 275 HIS A O 1
ATOM 2212 N N . LYS A 1 276 ? -18.968 0.056 -0.903 1.00 93.88 276 LYS A N 1
ATOM 2213 C CA . LYS A 1 276 ? -18.224 -0.611 0.177 1.00 93.88 276 LYS A CA 1
ATOM 2214 C C . LYS A 1 276 ? -17.141 -1.560 -0.353 1.00 93.88 276 LYS A C 1
ATOM 2216 O O . LYS A 1 276 ? -16.024 -1.531 0.153 1.00 93.88 276 LYS A O 1
ATOM 2221 N N . ARG A 1 277 ? -17.451 -2.388 -1.360 1.00 92.62 277 ARG A N 1
ATOM 2222 C CA . ARG A 1 277 ? -16.509 -3.380 -1.917 1.00 92.62 277 ARG A CA 1
ATOM 2223 C C . ARG A 1 277 ? -15.285 -2.722 -2.564 1.00 92.62 277 ARG A C 1
ATOM 2225 O O . ARG A 1 277 ? -14.178 -3.179 -2.318 1.00 92.62 277 ARG A O 1
ATOM 2232 N N . GLN A 1 278 ? -15.490 -1.659 -3.338 1.00 92.31 278 GLN A N 1
ATOM 2233 C CA . GLN A 1 278 ? -14.424 -0.931 -4.039 1.00 92.31 278 GLN A CA 1
ATOM 2234 C C . GLN A 1 278 ? -13.603 -0.060 -3.080 1.00 92.31 278 GLN A C 1
ATOM 2236 O O . GLN A 1 278 ? -12.389 0.016 -3.198 1.00 92.31 278 GLN A O 1
ATOM 2241 N N . LEU A 1 279 ? -14.245 0.534 -2.069 1.00 94.44 279 LEU A N 1
ATOM 2242 C CA . LEU A 1 279 ? -13.560 1.352 -1.064 1.00 94.44 279 LEU A CA 1
ATOM 2243 C C . LEU A 1 279 ? -12.742 0.529 -0.068 1.00 94.44 279 LEU A C 1
ATOM 2245 O O . LEU A 1 279 ? -11.771 1.035 0.478 1.00 94.44 279 LEU A O 1
ATOM 2249 N N . THR A 1 280 ? -13.122 -0.723 0.198 1.00 96.25 280 THR A N 1
ATOM 2250 C CA . THR A 1 280 ? -12.443 -1.563 1.198 1.00 96.25 280 THR A CA 1
ATOM 2251 C C . THR A 1 280 ? -10.921 -1.638 0.995 1.00 96.25 280 THR A C 1
ATOM 2253 O O . THR A 1 280 ? -10.216 -1.323 1.952 1.00 96.25 280 THR A O 1
ATOM 2256 N N . PRO A 1 281 ? -10.374 -2.003 -0.184 1.00 96.50 281 PRO A N 1
ATOM 2257 C CA . PRO A 1 281 ? -8.921 -2.044 -0.373 1.00 96.50 281 PRO A CA 1
ATOM 2258 C C . PRO A 1 281 ? -8.243 -0.681 -0.167 1.00 96.50 281 PRO A C 1
ATOM 2260 O O . PRO A 1 281 ? -7.177 -0.638 0.437 1.00 96.50 281 PRO A O 1
ATOM 2263 N N . LEU A 1 282 ? -8.882 0.421 -0.572 1.00 96.69 282 LEU A N 1
ATOM 2264 C CA . LEU A 1 282 ? -8.352 1.782 -0.409 1.00 96.69 282 LEU A CA 1
ATOM 2265 C C . LEU A 1 282 ? -8.308 2.212 1.064 1.00 96.69 282 LEU A C 1
ATOM 2267 O O . LEU A 1 282 ? -7.305 2.736 1.538 1.00 96.69 282 LEU A O 1
ATOM 2271 N N . LEU A 1 283 ? -9.383 1.951 1.814 1.00 97.19 283 LEU A N 1
ATOM 2272 C CA . LEU A 1 283 ? -9.441 2.253 3.246 1.00 97.19 283 LEU A CA 1
ATOM 2273 C C . LEU A 1 283 ? -8.394 1.454 4.017 1.00 97.19 283 LEU A C 1
ATOM 2275 O O . LEU A 1 283 ? -7.727 2.001 4.889 1.00 97.19 283 LEU A O 1
ATOM 2279 N N . LEU A 1 284 ? -8.224 0.176 3.679 1.00 97.44 284 LEU A N 1
ATOM 2280 C CA . LEU A 1 284 ? -7.201 -0.658 4.299 1.00 97.44 284 LEU A CA 1
ATOM 2281 C C . LEU A 1 284 ? -5.795 -0.185 3.925 1.00 97.44 284 LEU A C 1
ATOM 2283 O O . LEU A 1 284 ? -4.958 -0.096 4.810 1.00 97.44 284 LEU A O 1
ATOM 2287 N N . ALA A 1 285 ? -5.553 0.215 2.674 1.00 96.81 285 ALA A N 1
ATOM 2288 C CA . ALA A 1 285 ? -4.267 0.777 2.267 1.00 96.81 285 ALA A CA 1
ATOM 2289 C C . ALA A 1 285 ? -3.900 2.044 3.060 1.00 96.81 285 ALA A C 1
ATOM 2291 O O . ALA A 1 285 ? -2.739 2.213 3.425 1.00 96.81 285 ALA A O 1
ATOM 2292 N N . ILE A 1 286 ? -4.874 2.902 3.383 1.00 96.56 286 ILE A N 1
ATOM 2293 C CA . ILE A 1 286 ? -4.660 4.063 4.263 1.00 96.56 286 ILE A CA 1
ATOM 2294 C C . ILE A 1 286 ? -4.342 3.609 5.694 1.00 96.56 286 ILE A C 1
ATOM 2296 O O . ILE A 1 286 ? -3.363 4.065 6.279 1.00 96.56 286 ILE A O 1
ATOM 2300 N N . LEU A 1 287 ? -5.153 2.707 6.257 1.00 96.75 287 LEU A N 1
ATOM 2301 C CA . LEU A 1 287 ? -4.987 2.220 7.634 1.00 96.75 287 LEU A CA 1
ATOM 2302 C C . LEU A 1 287 ? -3.713 1.394 7.837 1.00 96.75 287 LEU A C 1
ATOM 2304 O O . LEU A 1 287 ? -3.240 1.276 8.957 1.00 96.75 287 LEU A O 1
ATOM 2308 N N . GLU A 1 288 ? -3.173 0.791 6.787 1.00 95.06 288 GLU A N 1
ATOM 2309 C CA . GLU A 1 288 ? -1.984 -0.061 6.854 1.00 95.06 288 GLU A CA 1
ATOM 2310 C C . GLU A 1 288 ? -0.701 0.691 6.480 1.00 95.06 288 GLU A C 1
ATOM 2312 O O . GLU A 1 288 ? 0.392 0.133 6.582 1.00 95.06 288 GLU A O 1
ATOM 2317 N N . ASN A 1 289 ? -0.800 1.954 6.054 1.00 93.62 289 ASN A N 1
ATOM 2318 C CA . ASN A 1 289 ? 0.364 2.782 5.763 1.00 93.62 289 ASN A CA 1
ATOM 2319 C C . ASN A 1 289 ? 0.961 3.334 7.069 1.00 93.62 289 ASN A C 1
ATOM 2321 O O . ASN A 1 289 ? 0.448 4.288 7.648 1.00 93.62 289 ASN A O 1
ATOM 2325 N N . GLU A 1 290 ? 2.055 2.726 7.530 1.00 91.75 290 GLU A N 1
ATOM 2326 C CA . GLU A 1 290 ? 2.756 3.103 8.764 1.00 91.75 290 GLU A CA 1
ATOM 2327 C C . GLU A 1 290 ? 3.212 4.565 8.774 1.00 91.75 290 GLU A C 1
ATOM 2329 O O . GLU A 1 290 ? 2.896 5.281 9.717 1.00 91.75 290 GLU A O 1
ATOM 2334 N N . LEU A 1 291 ? 3.850 5.046 7.703 1.00 89.69 291 LEU A N 1
ATOM 2335 C CA . LEU A 1 291 ? 4.357 6.422 7.633 1.00 89.69 291 LEU A CA 1
ATOM 2336 C C . LEU A 1 291 ? 3.227 7.458 7.685 1.00 89.69 291 LEU A C 1
ATOM 2338 O O . LEU A 1 291 ? 3.368 8.518 8.298 1.00 89.69 291 LEU A O 1
ATOM 2342 N N . LEU A 1 292 ? 2.097 7.160 7.036 1.00 91.06 292 LEU A N 1
ATOM 2343 C CA . LEU A 1 292 ? 0.927 8.035 7.056 1.00 91.06 292 LEU A CA 1
ATOM 2344 C C . LEU A 1 292 ? 0.289 8.064 8.452 1.00 91.06 292 LEU A C 1
ATOM 2346 O O . LEU A 1 292 ? -0.019 9.141 8.965 1.00 91.06 292 LEU A O 1
ATOM 2350 N N . ARG A 1 293 ? 0.142 6.892 9.082 1.00 93.81 293 ARG A N 1
ATOM 2351 C CA . ARG A 1 293 ? -0.371 6.761 10.451 1.00 93.81 293 ARG A CA 1
ATOM 2352 C C . ARG A 1 293 ? 0.506 7.472 11.465 1.00 93.81 293 ARG A C 1
ATOM 2354 O O . ARG A 1 293 ? -0.012 8.277 12.230 1.00 93.81 293 ARG A O 1
ATOM 2361 N N . GLU A 1 294 ? 1.808 7.207 11.454 1.00 92.38 294 GLU A N 1
ATOM 2362 C CA . GLU A 1 294 ? 2.762 7.796 12.392 1.00 92.38 294 GLU A CA 1
ATOM 2363 C C . GLU A 1 294 ? 2.681 9.323 12.341 1.00 92.38 294 GLU A C 1
ATOM 2365 O O . GLU A 1 294 ? 2.483 9.976 13.368 1.00 92.38 294 GLU A O 1
ATOM 2370 N N . ARG A 1 295 ? 2.725 9.889 11.129 1.00 91.94 295 ARG A N 1
ATOM 2371 C CA . ARG A 1 295 ? 2.619 11.332 10.920 1.00 91.94 295 ARG A CA 1
ATOM 2372 C C . ARG A 1 295 ? 1.304 11.903 11.454 1.00 91.94 295 ARG A C 1
ATOM 2374 O O . ARG A 1 295 ? 1.330 12.902 12.172 1.00 91.94 295 ARG A O 1
ATOM 2381 N N . GLU A 1 296 ? 0.161 11.319 11.095 1.00 93.38 296 GLU A N 1
ATOM 2382 C CA . GLU A 1 296 ? -1.149 11.851 11.499 1.00 93.38 296 GLU A CA 1
ATOM 2383 C C . GLU A 1 296 ? -1.414 11.697 13.000 1.00 93.38 296 GLU A C 1
ATOM 2385 O O . GLU A 1 296 ? -1.922 12.633 13.625 1.00 93.38 296 GLU A O 1
ATOM 2390 N N . ILE A 1 297 ? -1.031 10.563 13.596 1.00 93.44 297 ILE A N 1
ATOM 2391 C CA . ILE A 1 297 ? -1.193 10.294 15.030 1.00 93.44 297 ILE A CA 1
ATOM 2392 C C . ILE A 1 297 ? -0.305 11.238 15.844 1.00 93.44 297 ILE A C 1
ATOM 2394 O O . ILE A 1 297 ? -0.796 11.862 16.786 1.00 93.44 297 ILE A O 1
ATOM 2398 N N . GLN A 1 298 ? 0.967 11.411 15.474 1.00 91.81 298 GLN A N 1
ATOM 2399 C CA . GLN A 1 298 ? 1.868 12.333 16.178 1.00 91.81 298 GLN A CA 1
ATOM 2400 C C . GLN A 1 298 ? 1.378 13.785 16.095 1.00 91.81 298 GLN A C 1
ATOM 2402 O O . GLN A 1 298 ? 1.442 14.519 17.079 1.00 91.81 298 GLN A O 1
ATOM 2407 N N . GLN A 1 299 ? 0.848 14.197 14.940 1.00 90.56 299 GLN A N 1
ATOM 2408 C CA . GLN A 1 299 ? 0.374 15.568 14.712 1.00 90.56 299 GLN A CA 1
ATOM 2409 C C . GLN A 1 299 ? -1.068 15.806 15.181 1.00 90.56 299 GLN A C 1
ATOM 2411 O O . GLN A 1 299 ? -1.535 16.942 15.135 1.00 90.56 299 GLN A O 1
ATOM 2416 N N . GLN A 1 300 ? -1.788 14.756 15.596 1.00 88.19 300 GLN A N 1
ATOM 2417 C CA . GLN A 1 300 ? -3.234 14.795 15.862 1.00 88.19 300 GLN A CA 1
ATOM 2418 C C . GLN A 1 300 ? -4.021 15.454 14.712 1.00 88.19 300 GLN A C 1
ATOM 2420 O O . GLN A 1 300 ? -4.990 16.187 14.924 1.00 88.19 300 GLN A O 1
ATOM 2425 N N . ALA A 1 301 ? -3.582 15.202 13.477 1.00 86.50 301 ALA A N 1
ATOM 2426 C CA . ALA A 1 301 ? -4.137 15.825 12.286 1.00 86.50 301 ALA A CA 1
ATOM 2427 C C . ALA A 1 301 ? -5.513 15.238 11.930 1.00 86.50 301 ALA A C 1
ATOM 2429 O O . ALA A 1 301 ? -5.783 14.057 12.128 1.00 86.50 301 ALA A O 1
ATOM 2430 N N . CYS A 1 302 ? -6.390 16.060 11.351 1.00 85.94 302 CYS A N 1
ATOM 2431 C CA . CYS A 1 302 ? -7.645 15.592 10.759 1.00 85.94 302 CYS A CA 1
ATOM 2432 C C . CYS A 1 302 ? -7.400 15.167 9.305 1.00 85.94 302 CYS A C 1
ATOM 2434 O O . CYS A 1 302 ? -7.727 15.913 8.383 1.00 85.94 302 CYS A O 1
ATOM 2436 N N . GLY A 1 303 ? -6.757 14.014 9.115 1.00 91.94 303 GLY A N 1
ATOM 2437 C CA . GLY A 1 303 ? -6.349 13.511 7.805 1.00 91.94 303 GLY A CA 1
ATOM 2438 C C . GLY A 1 303 ? -7.069 12.231 7.356 1.00 91.94 303 GLY A C 1
ATOM 2439 O O . GLY A 1 303 ? -8.047 11.790 7.980 1.00 91.94 303 GLY A O 1
ATOM 2440 N N . PRO A 1 304 ? -6.628 11.647 6.224 1.00 94.62 304 PRO A N 1
ATOM 2441 C CA . PRO A 1 304 ? -7.213 10.435 5.659 1.00 94.62 304 PRO A CA 1
ATOM 2442 C C . PRO A 1 304 ? -7.217 9.237 6.617 1.00 94.62 304 PRO A C 1
ATOM 2444 O O . PRO A 1 304 ? -8.154 8.438 6.538 1.00 94.62 304 PRO A O 1
ATOM 2447 N N . VAL A 1 305 ? -6.254 9.103 7.539 1.00 96.06 305 VAL A N 1
ATOM 2448 C CA . VAL A 1 305 ? -6.237 7.991 8.512 1.00 96.06 305 VAL A CA 1
ATOM 2449 C C . VAL A 1 305 ? -7.422 8.101 9.459 1.00 96.06 305 VAL A C 1
ATOM 2451 O O . VAL A 1 305 ? -8.192 7.147 9.594 1.00 96.06 305 VAL A O 1
ATOM 2454 N N . LEU A 1 306 ? -7.637 9.276 10.056 1.00 95.69 306 LEU A N 1
ATOM 2455 C CA . LEU A 1 306 ? -8.768 9.513 10.956 1.00 95.69 306 LEU A CA 1
ATOM 2456 C C . LEU A 1 306 ? -10.113 9.222 10.269 1.00 95.69 306 LEU A C 1
ATOM 2458 O O . LEU A 1 306 ? -11.014 8.608 10.856 1.00 95.69 306 LEU A O 1
ATOM 2462 N N . LEU A 1 307 ? -10.239 9.615 8.999 1.00 95.44 307 LEU A N 1
ATOM 2463 C CA . LEU A 1 307 ? -11.439 9.364 8.209 1.00 95.44 307 LEU A CA 1
ATOM 2464 C C . LEU A 1 307 ? -11.624 7.881 7.866 1.00 95.44 307 LEU A C 1
ATOM 2466 O O . LEU A 1 307 ? -12.748 7.366 7.936 1.00 95.44 307 LEU A O 1
ATOM 2470 N N . ALA A 1 308 ? -10.537 7.180 7.537 1.00 97.19 308 ALA A N 1
ATOM 2471 C CA . ALA A 1 308 ? -10.553 5.747 7.269 1.00 97.19 308 ALA A CA 1
ATOM 2472 C C . ALA A 1 308 ? -10.956 4.948 8.516 1.00 97.19 308 ALA A C 1
ATOM 2474 O O . ALA A 1 308 ? -11.754 4.012 8.402 1.00 97.19 308 ALA A O 1
ATOM 2475 N N . ILE A 1 309 ? -10.497 5.355 9.706 1.00 97.81 309 ILE A N 1
ATOM 2476 C CA . ILE A 1 309 ? -10.911 4.773 10.992 1.00 97.81 309 ILE A CA 1
ATOM 2477 C C . ILE A 1 309 ? -12.427 4.933 11.160 1.00 97.81 309 ILE A C 1
ATOM 2479 O O . ILE A 1 309 ? -13.154 3.954 11.362 1.00 97.81 309 ILE A O 1
ATOM 2483 N N . HIS A 1 310 ? -12.922 6.165 11.006 1.00 95.62 310 HIS A N 1
ATOM 2484 C CA . HIS A 1 310 ? -14.342 6.479 11.149 1.00 95.62 310 HIS A CA 1
ATOM 2485 C C . HIS A 1 310 ? -15.224 5.647 10.205 1.00 95.62 310 HIS A C 1
ATOM 2487 O O . HIS A 1 310 ? -16.225 5.052 10.627 1.00 95.62 310 HIS A O 1
ATOM 2493 N N . LEU A 1 311 ? -14.864 5.592 8.920 1.00 96.25 311 LEU A N 1
ATOM 2494 C CA . LEU A 1 311 ? -15.629 4.854 7.917 1.00 96.25 311 LEU A CA 1
ATOM 2495 C C . LEU A 1 311 ? -15.560 3.347 8.119 1.00 96.25 311 LEU A C 1
ATOM 2497 O O . LEU A 1 311 ? -16.579 2.682 7.928 1.00 96.25 311 LEU A O 1
ATOM 2501 N N . SER A 1 312 ? -14.423 2.814 8.557 1.00 97.31 312 SER A N 1
ATOM 2502 C CA . SER A 1 312 ? -14.278 1.383 8.832 1.00 97.31 312 SER A CA 1
ATOM 2503 C C . SER A 1 312 ? -15.265 0.914 9.897 1.00 97.31 312 SER A C 1
ATOM 2505 O O . SER A 1 312 ? -15.990 -0.057 9.660 1.00 97.31 312 SER A O 1
ATOM 2507 N N . GLY A 1 313 ? -15.405 1.678 10.986 1.00 96.44 313 GLY A N 1
ATOM 2508 C CA . GLY A 1 313 ? -16.421 1.453 12.020 1.00 96.44 313 GLY A CA 1
ATOM 2509 C C . GLY A 1 313 ? -17.855 1.563 11.492 1.00 96.44 313 GLY A C 1
ATOM 2510 O O . GLY A 1 313 ? -18.686 0.676 11.692 1.00 96.44 313 GLY A O 1
ATOM 2511 N N . ARG A 1 314 ? -18.170 2.638 10.757 1.00 95.25 314 ARG A N 1
ATOM 2512 C CA . ARG A 1 314 ? -19.527 2.897 10.222 1.00 95.25 314 ARG A CA 1
ATOM 2513 C C . ARG A 1 314 ? -19.976 1.900 9.151 1.00 95.25 314 ARG A C 1
ATOM 2515 O O . ARG A 1 314 ? -21.179 1.652 9.003 1.00 95.25 314 ARG A O 1
ATOM 2522 N N . LEU A 1 315 ? -19.036 1.371 8.374 1.00 95.62 315 LEU A N 1
ATOM 2523 C CA . LEU A 1 315 ? -19.274 0.358 7.345 1.00 95.62 315 LEU A CA 1
ATOM 2524 C C . LEU A 1 315 ? -19.122 -1.071 7.883 1.00 95.62 315 LEU A C 1
ATOM 2526 O O . LEU A 1 315 ? -19.471 -2.011 7.159 1.00 95.62 315 LEU A O 1
ATOM 2530 N N . ARG A 1 316 ? -18.645 -1.230 9.126 1.00 95.44 316 ARG A N 1
ATOM 2531 C CA . ARG A 1 316 ? -18.337 -2.504 9.788 1.00 95.44 316 ARG A CA 1
ATOM 2532 C C . ARG A 1 316 ? -17.453 -3.386 8.903 1.00 95.44 316 ARG A C 1
ATOM 2534 O O . ARG A 1 316 ? -17.871 -4.439 8.412 1.00 95.44 316 ARG A O 1
ATOM 2541 N N . LEU A 1 317 ? -16.254 -2.893 8.598 1.00 96.62 317 LEU A N 1
ATOM 2542 C CA . LEU A 1 317 ? -15.284 -3.576 7.736 1.00 96.62 317 LEU A CA 1
ATOM 2543 C C . LEU A 1 317 ? -14.494 -4.616 8.526 1.00 96.62 317 LEU A C 1
ATOM 2545 O O . LEU A 1 317 ? -13.485 -4.281 9.123 1.00 96.62 317 LEU A O 1
ATOM 2549 N N . LYS A 1 318 ? -14.902 -5.891 8.492 1.00 96.12 318 LYS A N 1
ATOM 2550 C CA . LYS A 1 318 ? -14.193 -6.972 9.209 1.00 96.12 318 LYS A CA 1
ATOM 2551 C C . LYS A 1 318 ? -12.678 -6.980 8.947 1.00 96.12 318 LYS A C 1
ATOM 2553 O O . LYS A 1 318 ? -11.904 -7.150 9.876 1.00 96.12 318 LYS A O 1
ATOM 2558 N N . ALA A 1 319 ? -12.260 -6.741 7.703 1.00 96.00 319 ALA A N 1
ATOM 2559 C CA . ALA A 1 319 ? -10.846 -6.693 7.328 1.00 96.00 319 ALA A CA 1
ATOM 2560 C C . ALA A 1 319 ? -10.055 -5.537 7.978 1.00 96.00 319 ALA A C 1
ATOM 2562 O O . ALA A 1 319 ? -8.834 -5.586 7.993 1.00 96.00 319 ALA A O 1
ATOM 2563 N N . ALA A 1 320 ? -10.732 -4.517 8.517 1.00 97.75 320 ALA A N 1
ATOM 2564 C CA . ALA A 1 320 ? -10.107 -3.384 9.197 1.00 97.75 320 ALA A CA 1
ATOM 2565 C C . ALA A 1 320 ? -9.870 -3.630 10.695 1.00 97.75 320 ALA A C 1
ATOM 2567 O O . ALA A 1 320 ? -9.251 -2.791 11.335 1.00 97.75 320 ALA A O 1
ATOM 2568 N N . VAL A 1 321 ? -10.335 -4.752 11.266 1.00 97.88 321 VAL A N 1
ATOM 2569 C CA . VAL A 1 321 ? -10.173 -5.041 12.703 1.00 97.88 321 VAL A CA 1
ATOM 2570 C C . VAL A 1 321 ? -8.700 -5.047 13.111 1.00 97.88 321 VAL A C 1
ATOM 2572 O O . VAL A 1 321 ? -8.339 -4.324 14.033 1.00 97.88 321 VAL A O 1
ATOM 2575 N N . ASP A 1 322 ? -7.847 -5.808 12.419 1.00 97.12 322 ASP A N 1
ATOM 2576 C CA . ASP A 1 322 ? -6.426 -5.874 12.776 1.00 97.12 322 ASP A CA 1
ATOM 2577 C C . ASP A 1 322 ? -5.710 -4.521 12.566 1.00 97.12 322 ASP A C 1
ATOM 2579 O O . ASP A 1 322 ? -5.067 -4.074 13.515 1.00 97.12 322 ASP A O 1
ATOM 2583 N N . PRO A 1 323 ? -5.872 -3.797 11.432 1.00 97.12 323 PRO A N 1
ATOM 2584 C CA . PRO A 1 323 ? -5.314 -2.446 11.290 1.00 97.12 323 PRO A CA 1
ATOM 2585 C C . PRO A 1 323 ? -5.772 -1.457 12.373 1.00 97.12 323 PRO A C 1
ATOM 2587 O O . PRO A 1 323 ? -4.967 -0.679 12.884 1.00 97.12 323 PRO A O 1
ATOM 2590 N N . LEU A 1 324 ? -7.051 -1.495 12.769 1.00 98.44 324 LEU A N 1
ATOM 2591 C CA . LEU A 1 324 ? -7.579 -0.655 13.851 1.00 98.44 324 LEU A CA 1
ATOM 2592 C C . LEU A 1 324 ? -6.962 -1.015 15.206 1.00 98.44 324 LEU A C 1
ATOM 2594 O O . LEU A 1 324 ? -6.651 -0.122 15.989 1.00 98.44 324 LEU A O 1
ATOM 2598 N N . ILE A 1 325 ? -6.749 -2.303 15.480 1.00 97.75 325 ILE A N 1
ATOM 2599 C CA . ILE A 1 325 ? -6.043 -2.751 16.684 1.00 97.75 325 ILE A CA 1
ATOM 2600 C C . ILE A 1 325 ? -4.585 -2.279 16.660 1.00 97.75 325 ILE A C 1
ATOM 2602 O O . ILE A 1 325 ? -4.080 -1.818 17.681 1.00 97.75 325 ILE A O 1
ATOM 2606 N N . THR A 1 326 ? -3.908 -2.325 15.510 1.00 96.69 326 THR A N 1
ATOM 2607 C CA . THR A 1 326 ? -2.548 -1.782 15.388 1.00 96.69 326 THR A CA 1
ATOM 2608 C C . THR A 1 326 ? -2.522 -0.287 15.721 1.00 96.69 326 THR A C 1
ATOM 2610 O O . THR A 1 326 ? -1.734 0.128 16.570 1.00 96.69 326 THR A O 1
ATOM 2613 N N . ILE A 1 327 ? -3.443 0.505 15.161 1.00 97.25 327 ILE A N 1
ATOM 2614 C CA . ILE A 1 327 ? -3.588 1.940 15.477 1.00 97.25 327 ILE A CA 1
ATOM 2615 C C . ILE A 1 327 ? -3.857 2.164 16.970 1.00 97.25 327 ILE A C 1
ATOM 2617 O O . ILE A 1 327 ? -3.267 3.060 17.575 1.00 97.25 327 ILE A O 1
ATOM 2621 N N . LEU A 1 328 ? -4.715 1.340 17.581 1.00 97.06 328 LEU A N 1
ATOM 2622 C CA . LEU A 1 328 ? -5.004 1.410 19.013 1.00 97.06 328 LEU A CA 1
ATOM 2623 C C . LEU A 1 328 ? -3.722 1.254 19.844 1.00 97.06 328 LEU A C 1
ATOM 2625 O O . LEU A 1 328 ? -3.522 1.996 20.801 1.00 97.06 328 LEU A O 1
ATOM 2629 N N . THR A 1 329 ? -2.835 0.331 19.457 1.00 95.12 329 THR A N 1
ATOM 2630 C CA . THR A 1 329 ? -1.556 0.116 20.155 1.00 95.12 329 THR A CA 1
ATOM 2631 C C . THR A 1 329 ? -0.508 1.200 19.902 1.00 95.12 329 THR A C 1
ATOM 2633 O O . THR A 1 329 ? 0.386 1.370 20.727 1.00 95.12 329 THR A O 1
ATOM 2636 N N . GLU A 1 330 ? -0.602 1.928 18.790 1.00 94.44 330 GLU A N 1
ATOM 2637 C CA . GLU A 1 330 ? 0.299 3.041 18.452 1.00 94.44 330 GLU A CA 1
ATOM 2638 C C . GLU A 1 330 ? -0.085 4.343 19.165 1.00 94.44 330 GLU A C 1
ATOM 2640 O O . GLU A 1 330 ? 0.748 5.233 19.340 1.00 94.44 330 GLU A O 1
ATOM 2645 N N . CYS A 1 331 ? -1.337 4.465 19.609 1.00 94.19 331 CYS A N 1
ATOM 2646 C CA . CYS A 1 331 ? -1.796 5.606 20.388 1.00 94.19 331 CYS A CA 1
ATOM 2647 C C . CYS A 1 331 ? -1.205 5.561 21.807 1.00 94.19 331 CYS A C 1
ATOM 2649 O O . CYS A 1 331 ? -1.731 4.898 22.699 1.00 94.19 331 CYS A O 1
ATOM 2651 N N . THR A 1 332 ? -0.118 6.299 22.032 1.00 90.00 332 THR A N 1
ATOM 2652 C CA . THR A 1 332 ? 0.570 6.379 23.336 1.00 90.00 332 THR A CA 1
ATOM 2653 C C . THR A 1 332 ? 0.052 7.495 24.247 1.00 90.00 332 THR A C 1
ATOM 2655 O O . THR A 1 332 ? 0.368 7.508 25.436 1.00 90.00 332 THR A O 1
ATOM 2658 N N . ALA A 1 333 ? -0.764 8.411 23.719 1.00 90.75 333 ALA A N 1
ATOM 2659 C CA . ALA A 1 333 ? -1.369 9.514 24.459 1.00 90.75 333 ALA A CA 1
ATOM 2660 C C . ALA A 1 333 ? -2.853 9.693 24.085 1.00 90.75 333 ALA A C 1
ATOM 2662 O O . ALA A 1 333 ? -3.261 9.311 22.982 1.00 90.75 333 ALA A O 1
ATOM 2663 N N . PRO A 1 334 ? -3.672 10.294 24.971 1.00 91.25 334 PRO A N 1
ATOM 2664 C CA . PRO A 1 334 ? -5.042 10.669 24.640 1.00 91.25 334 PRO A CA 1
ATOM 2665 C C . PRO A 1 334 ? -5.089 11.605 23.426 1.00 91.25 334 PRO A C 1
ATOM 2667 O O . PRO A 1 334 ? -4.318 12.558 23.336 1.00 91.25 334 PRO A O 1
ATOM 2670 N N . GLY A 1 335 ? -6.011 11.350 22.498 1.00 93.81 335 GLY A N 1
ATOM 2671 C CA . GLY A 1 335 ? -6.103 12.114 21.257 1.00 93.81 335 GLY A CA 1
ATOM 2672 C C . GLY A 1 335 ? -7.269 11.692 20.366 1.00 93.81 335 GLY A C 1
ATOM 2673 O O . GLY A 1 335 ? -7.963 10.711 20.645 1.00 93.81 335 GLY A O 1
ATOM 2674 N N . VAL A 1 336 ? -7.479 12.427 19.271 1.00 94.81 336 VAL A N 1
ATOM 2675 C CA . VAL A 1 336 ? -8.621 12.216 18.362 1.00 94.81 336 VAL A CA 1
ATOM 2676 C C . VAL A 1 336 ? -8.574 10.845 17.690 1.00 94.81 336 VAL A C 1
ATOM 2678 O O . VAL A 1 336 ? -9.614 10.213 17.522 1.00 94.81 336 VAL A O 1
ATOM 2681 N N . HIS A 1 337 ? -7.375 10.351 17.372 1.00 96.50 337 HIS A N 1
ATOM 2682 C CA . HIS A 1 337 ? -7.176 9.038 16.757 1.00 96.50 337 HIS A CA 1
ATOM 2683 C C . HIS A 1 337 ? -7.533 7.899 17.710 1.00 96.50 337 HIS A C 1
ATOM 2685 O O . HIS A 1 337 ? -8.230 6.972 17.300 1.00 96.50 337 HIS A O 1
ATOM 2691 N N . LEU A 1 338 ? -7.132 7.995 18.982 1.00 97.00 338 LEU A N 1
ATOM 2692 C CA . LEU A 1 338 ? -7.480 7.010 20.005 1.00 97.00 338 LEU A CA 1
ATOM 2693 C C . LEU A 1 338 ? -8.999 6.924 20.171 1.00 97.00 338 LEU A C 1
ATOM 2695 O O . LEU A 1 338 ? -9.584 5.859 19.992 1.00 97.00 338 LEU A O 1
ATOM 2699 N N . VAL A 1 339 ? -9.641 8.067 20.426 1.00 96.75 339 VAL A N 1
ATOM 2700 C CA . VAL A 1 339 ? -11.095 8.160 20.629 1.00 96.75 339 VAL A CA 1
ATOM 2701 C C . VAL A 1 339 ? -11.855 7.641 19.408 1.00 96.75 339 VAL A C 1
ATOM 2703 O O . VAL A 1 339 ? -12.791 6.851 19.524 1.00 96.75 339 VAL A O 1
ATOM 2706 N N . GLN A 1 340 ? -11.441 8.039 18.205 1.00 97.12 340 GLN A N 1
ATOM 2707 C CA . GLN A 1 340 ? -12.105 7.602 16.983 1.00 97.12 340 GLN A CA 1
ATOM 2708 C C . GLN A 1 340 ? -11.886 6.106 16.702 1.00 97.12 340 GLN A C 1
ATOM 2710 O O . GLN A 1 340 ? -12.774 5.479 16.115 1.00 97.12 340 GLN A O 1
ATOM 2715 N N . THR A 1 341 ? -10.756 5.536 17.132 1.00 98.31 341 THR A N 1
ATOM 2716 C CA . THR A 1 3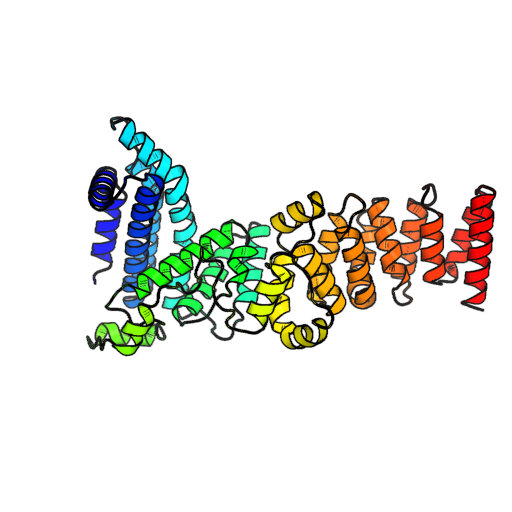41 ? -10.455 4.098 17.033 1.00 98.31 341 THR A CA 1
ATOM 2717 C C . THR A 1 341 ? -11.298 3.287 18.009 1.00 98.31 341 THR A C 1
ATOM 2719 O O . THR A 1 341 ? -11.909 2.309 17.582 1.00 98.31 341 THR A O 1
ATOM 2722 N N . ILE A 1 342 ? -11.425 3.738 19.262 1.00 98.25 342 ILE A N 1
ATOM 2723 C CA . ILE A 1 342 ? -12.335 3.162 20.266 1.00 98.25 342 ILE A CA 1
ATOM 2724 C C . ILE A 1 342 ? -13.759 3.114 19.701 1.00 98.25 342 ILE A C 1
ATOM 2726 O O . ILE A 1 342 ? -14.313 2.034 19.500 1.00 98.25 342 ILE A O 1
ATOM 2730 N N . PHE A 1 343 ? -14.289 4.256 19.252 1.00 97.75 343 PHE A N 1
ATOM 2731 C CA . PHE A 1 343 ? -15.624 4.327 18.653 1.00 97.75 343 PHE A CA 1
ATOM 2732 C C . PHE A 1 343 ? -15.797 3.487 17.378 1.00 97.75 343 PHE A C 1
ATOM 2734 O O . PHE A 1 343 ? -16.926 3.158 16.989 1.00 97.75 343 PHE A O 1
ATOM 2741 N N . ALA A 1 344 ? -14.728 3.230 16.625 1.00 98.00 344 ALA A N 1
ATOM 2742 C CA . ALA A 1 344 ? -14.795 2.363 15.453 1.00 98.00 344 ALA A CA 1
ATOM 2743 C C . ALA A 1 344 ? -14.869 0.889 15.871 1.00 98.00 344 ALA A C 1
ATOM 2745 O O . ALA A 1 344 ? -15.701 0.155 15.332 1.00 98.00 344 ALA A O 1
ATOM 2746 N N . LEU A 1 345 ? -14.047 0.488 16.843 1.00 98.38 345 LEU A N 1
ATOM 2747 C CA . LEU A 1 345 ? -13.980 -0.872 17.370 1.00 98.38 345 LEU A CA 1
ATOM 2748 C C . LEU A 1 345 ? -15.220 -1.244 18.187 1.00 98.38 345 LEU A C 1
ATOM 2750 O O . LEU A 1 345 ? -15.721 -2.344 17.998 1.00 98.38 345 LEU A O 1
ATOM 2754 N N . GLU A 1 346 ? -15.797 -0.338 18.978 1.00 97.25 346 GLU A N 1
ATOM 2755 C CA . GLU A 1 346 ? -17.083 -0.546 19.672 1.00 97.25 346 GLU A CA 1
ATOM 2756 C C . GLU A 1 346 ? -18.205 -0.944 18.704 1.00 97.25 346 GLU A C 1
ATOM 2758 O O . GLU A 1 346 ? -18.924 -1.920 18.908 1.00 97.25 346 GLU A O 1
ATOM 2763 N N . ARG A 1 347 ? -18.324 -0.236 17.571 1.00 96.62 347 ARG A N 1
ATOM 2764 C CA . ARG A 1 347 ? -19.330 -0.532 16.527 1.00 96.62 347 ARG A CA 1
ATOM 2765 C C . ARG A 1 347 ? -19.139 -1.897 15.867 1.00 96.62 347 ARG A C 1
ATOM 2767 O O . ARG A 1 347 ? -20.010 -2.346 15.116 1.00 96.62 347 ARG A O 1
ATOM 2774 N N . MET A 1 348 ? -17.981 -2.507 16.078 1.00 96.88 348 MET A N 1
ATOM 2775 C CA . MET A 1 348 ? -17.541 -3.759 15.482 1.00 96.88 348 MET A CA 1
ATOM 2776 C C . MET A 1 348 ? -17.076 -4.754 16.549 1.00 96.88 348 MET A C 1
ATOM 2778 O O . MET A 1 348 ? -16.347 -5.690 16.222 1.00 96.88 348 MET A O 1
ATOM 2782 N N . VAL A 1 349 ? -17.466 -4.560 17.812 1.00 96.25 349 VAL A N 1
ATOM 2783 C CA . VAL A 1 349 ? -16.927 -5.326 18.941 1.00 96.25 349 VAL A CA 1
ATOM 2784 C C . VAL A 1 349 ? -17.228 -6.817 18.806 1.00 96.25 349 VAL A C 1
ATOM 2786 O O . VAL A 1 349 ? -16.398 -7.654 19.140 1.00 96.25 349 VAL A O 1
ATOM 2789 N N . ASP A 1 350 ? -18.357 -7.169 18.198 1.00 95.31 350 ASP A N 1
ATOM 2790 C CA . ASP A 1 350 ? -18.725 -8.545 17.864 1.00 95.31 350 ASP A CA 1
ATOM 2791 C C . ASP A 1 350 ? -17.755 -9.208 16.869 1.00 95.31 350 ASP A C 1
ATOM 2793 O O . ASP A 1 350 ? -17.545 -10.418 16.918 1.00 95.31 350 ASP A O 1
ATOM 2797 N N . LEU A 1 351 ? -17.126 -8.420 15.994 1.00 96.00 351 LEU A N 1
ATOM 2798 C CA . LEU A 1 351 ? -16.112 -8.877 15.041 1.00 96.00 351 LEU A CA 1
ATOM 2799 C C . LEU A 1 351 ? -14.693 -8.856 15.631 1.00 96.00 351 LEU A C 1
ATOM 2801 O O . LEU A 1 351 ? -13.832 -9.589 15.147 1.00 96.00 351 LEU A O 1
ATOM 2805 N N . ALA A 1 352 ? -14.444 -7.999 16.625 1.00 96.44 352 ALA A N 1
ATOM 2806 C CA . ALA A 1 352 ? -13.111 -7.708 17.157 1.00 96.44 352 ALA A CA 1
ATOM 2807 C C . ALA A 1 352 ? -12.809 -8.366 18.514 1.00 96.44 352 ALA A C 1
ATOM 2809 O O . ALA A 1 352 ? -11.638 -8.524 18.856 1.00 96.44 352 ALA A O 1
ATOM 2810 N N . SER A 1 353 ? -13.831 -8.777 19.273 1.00 94.69 353 SER A N 1
ATOM 2811 C CA . SER A 1 353 ? -13.724 -9.217 20.675 1.00 94.69 353 SER A CA 1
ATOM 2812 C C . SER A 1 353 ? -12.638 -10.262 20.919 1.00 94.69 353 SER A C 1
ATOM 2814 O O . SER A 1 353 ? -11.850 -10.103 21.845 1.00 94.69 353 SER A O 1
ATOM 2816 N N . GLY A 1 354 ? -12.531 -11.286 20.067 1.00 94.25 354 GLY A N 1
ATOM 2817 C CA . GLY A 1 354 ? -11.491 -12.312 20.190 1.00 94.25 354 GLY A CA 1
ATOM 2818 C C . GLY A 1 354 ? -10.078 -11.720 20.178 1.00 94.25 354 GLY A C 1
ATOM 2819 O O . GLY A 1 354 ? -9.291 -11.985 21.080 1.00 94.25 354 GLY A O 1
ATOM 2820 N N . ARG A 1 355 ? -9.793 -10.848 19.204 1.00 96.06 355 ARG A N 1
ATOM 2821 C CA . ARG A 1 355 ? -8.488 -10.187 19.050 1.00 96.06 355 ARG A CA 1
ATOM 2822 C C . ARG A 1 355 ? -8.217 -9.166 20.157 1.00 96.06 355 ARG A C 1
ATOM 2824 O O . ARG A 1 355 ? -7.081 -9.050 20.599 1.00 96.06 355 ARG A O 1
ATOM 2831 N N . LEU A 1 356 ? -9.245 -8.454 20.624 1.00 96.62 356 LEU A N 1
ATOM 2832 C CA . LEU A 1 356 ? -9.132 -7.500 21.735 1.00 96.62 356 LEU A CA 1
ATOM 2833 C C . LEU A 1 356 ? -8.841 -8.208 23.066 1.00 96.62 356 LEU A C 1
ATOM 2835 O O . LEU A 1 356 ? -8.025 -7.727 23.847 1.00 96.62 356 LEU A O 1
ATOM 2839 N N . VAL A 1 357 ? -9.460 -9.369 23.304 1.00 95.88 357 VAL A N 1
ATOM 2840 C CA . VAL A 1 357 ? -9.172 -10.216 24.472 1.00 95.88 357 VAL A CA 1
ATOM 2841 C C . VAL A 1 357 ? -7.737 -10.736 24.430 1.00 95.88 357 VAL A C 1
ATOM 2843 O O . VAL A 1 357 ? -7.058 -10.713 25.455 1.00 95.88 357 VAL A O 1
ATOM 2846 N N . ASP A 1 358 ? -7.271 -11.197 23.267 1.00 95.12 358 ASP A N 1
ATOM 2847 C CA . ASP A 1 358 ? -5.883 -11.643 23.103 1.00 95.12 358 ASP A CA 1
ATOM 2848 C C . ASP A 1 358 ? -4.912 -10.479 23.382 1.00 95.12 358 ASP A C 1
ATOM 2850 O O . ASP A 1 358 ? -3.991 -10.618 24.189 1.00 95.12 358 ASP A O 1
ATOM 2854 N N . LEU A 1 359 ? -5.186 -9.290 22.830 1.00 95.38 359 LEU A N 1
ATOM 2855 C CA . LEU A 1 359 ? -4.379 -8.088 23.057 1.00 95.38 359 LEU A CA 1
ATOM 2856 C C . LEU A 1 359 ? -4.313 -7.690 24.536 1.00 95.38 359 LEU A C 1
ATOM 2858 O O . LEU A 1 359 ? -3.227 -7.396 25.034 1.00 95.38 359 LEU A O 1
ATOM 2862 N N . ALA A 1 360 ? -5.450 -7.719 25.241 1.00 93.19 360 ALA A N 1
ATOM 2863 C CA . ALA A 1 360 ? -5.519 -7.430 26.672 1.00 93.19 360 ALA A CA 1
ATOM 2864 C C . ALA A 1 360 ? -4.634 -8.379 27.495 1.00 93.19 360 ALA A C 1
ATOM 2866 O O . ALA A 1 360 ? -4.159 -8.020 28.569 1.00 93.19 360 ALA A O 1
ATOM 2867 N N . ARG A 1 361 ? -4.391 -9.607 27.026 1.00 89.44 361 ARG A N 1
ATOM 2868 C CA . ARG A 1 361 ? -3.511 -10.565 27.713 1.00 89.44 361 ARG A CA 1
ATOM 2869 C C . ARG A 1 361 ? -2.039 -10.309 27.404 1.00 89.44 361 ARG A C 1
ATOM 2871 O O . ARG A 1 361 ? -1.226 -10.386 28.320 1.00 89.44 361 ARG A O 1
ATOM 2878 N N . GLU A 1 362 ? -1.719 -10.000 26.152 1.00 90.50 362 GLU A N 1
ATOM 2879 C CA . GLU A 1 362 ? -0.346 -9.888 25.642 1.00 90.50 362 GLU A CA 1
ATOM 2880 C C . GLU A 1 362 ? 0.348 -8.566 25.982 1.00 90.50 362 GLU A C 1
ATOM 2882 O O . GLU A 1 362 ? 1.562 -8.542 26.193 1.00 90.50 362 GLU A O 1
ATOM 2887 N N . ARG A 1 363 ? -0.393 -7.456 26.002 1.00 85.31 363 ARG A N 1
ATOM 2888 C CA . ARG A 1 363 ? 0.157 -6.114 26.220 1.00 85.31 363 ARG A CA 1
ATOM 2889 C C . ARG A 1 363 ? -0.611 -5.395 27.317 1.00 85.31 363 ARG A C 1
ATOM 2891 O O . ARG A 1 363 ? -1.800 -5.622 27.509 1.00 85.31 363 ARG A O 1
ATOM 2898 N N . SER A 1 364 ? 0.080 -4.504 28.018 1.00 83.44 364 SER A N 1
ATOM 2899 C CA . SER A 1 364 ? -0.527 -3.673 29.054 1.00 83.44 364 SER A CA 1
ATOM 2900 C C . SER A 1 364 ? 0.125 -2.299 29.097 1.00 83.44 364 SER A C 1
ATOM 2902 O O . SER A 1 364 ? 1.342 -2.174 29.243 1.00 83.44 364 SER A O 1
ATOM 2904 N N . SER A 1 365 ? -0.703 -1.272 29.022 1.00 92.19 365 SER A N 1
ATOM 2905 C CA . SER A 1 365 ? -0.402 0.084 29.469 1.00 92.19 365 SER A CA 1
ATOM 2906 C C . SER A 1 365 ? -1.699 0.655 30.026 1.00 92.19 365 SER A C 1
ATOM 2908 O O . SER A 1 365 ? -2.769 0.249 29.578 1.00 92.19 365 SER A O 1
ATOM 2910 N N . LEU A 1 366 ? -1.634 1.596 30.975 1.00 92.25 366 LEU A N 1
ATOM 2911 C CA . LEU A 1 366 ? -2.852 2.156 31.574 1.00 92.25 366 LEU A CA 1
ATOM 2912 C C . LEU A 1 366 ? -3.813 2.694 30.498 1.00 92.25 366 LEU A C 1
ATOM 2914 O O . LEU A 1 366 ? -5.005 2.425 30.546 1.00 92.25 366 LEU A O 1
ATOM 2918 N N . LEU A 1 367 ? -3.291 3.405 29.493 1.00 93.75 367 LEU A N 1
ATOM 2919 C CA . LEU A 1 367 ? -4.103 3.955 28.407 1.00 93.75 367 LEU A CA 1
ATOM 2920 C C . LEU A 1 367 ? -4.746 2.864 27.539 1.00 93.75 367 LEU A C 1
ATOM 2922 O O . LEU A 1 367 ? -5.929 2.960 27.219 1.00 93.75 367 LEU A O 1
ATOM 2926 N N . LEU A 1 368 ? -3.978 1.834 27.170 1.00 95.12 368 LEU A N 1
ATOM 2927 C CA . LEU A 1 368 ? -4.482 0.721 26.367 1.00 95.12 368 LEU A CA 1
ATOM 2928 C C . LEU A 1 368 ? -5.534 -0.080 27.138 1.00 95.12 368 LEU A C 1
ATOM 2930 O O . LEU A 1 368 ? -6.567 -0.420 26.576 1.00 95.12 368 LEU A O 1
ATOM 2934 N N . ASP A 1 369 ? -5.290 -0.346 28.417 1.00 95.06 369 ASP A N 1
ATOM 2935 C CA . ASP A 1 369 ? -6.198 -1.092 29.284 1.00 95.06 369 ASP A CA 1
ATOM 2936 C C . ASP A 1 369 ? -7.526 -0.342 29.483 1.00 95.06 369 ASP A C 1
ATOM 2938 O O . ASP A 1 369 ? -8.590 -0.954 29.403 1.00 95.06 369 ASP A O 1
ATOM 2942 N N . LEU A 1 370 ? -7.488 0.984 29.661 1.00 95.12 370 LEU A N 1
ATOM 2943 C CA . LEU A 1 370 ? -8.697 1.815 29.714 1.00 95.12 370 LEU A CA 1
ATOM 2944 C C . LEU A 1 370 ? -9.459 1.784 28.383 1.00 95.12 370 LEU A C 1
ATOM 2946 O O . LEU A 1 370 ? -10.665 1.563 28.374 1.00 95.12 370 LEU A O 1
ATOM 2950 N N . ALA A 1 371 ? -8.763 1.935 27.254 1.00 96.62 371 ALA A N 1
ATOM 2951 C CA . ALA A 1 371 ? -9.393 1.868 25.938 1.00 96.62 371 ALA A CA 1
ATOM 2952 C C . ALA A 1 371 ? -10.007 0.486 25.653 1.00 96.62 371 ALA A C 1
ATOM 2954 O O . ALA A 1 371 ? -11.099 0.385 25.101 1.00 96.62 371 ALA A O 1
ATOM 2955 N N . LEU A 1 372 ? -9.326 -0.593 26.045 1.00 97.12 372 LEU A N 1
ATOM 2956 C CA . LEU A 1 372 ? -9.840 -1.954 25.921 1.00 97.12 372 LEU A CA 1
ATOM 2957 C C . LEU A 1 372 ? -11.067 -2.178 26.803 1.00 97.12 372 LEU A C 1
ATOM 2959 O O . LEU A 1 372 ? -12.005 -2.829 26.348 1.00 97.12 372 LEU A O 1
ATOM 2963 N N . ALA A 1 373 ? -11.084 -1.635 28.021 1.00 96.00 373 ALA A N 1
ATOM 2964 C CA . ALA A 1 373 ? -12.247 -1.707 28.897 1.00 96.00 373 ALA A CA 1
ATOM 2965 C C . ALA A 1 373 ? -13.471 -1.005 28.281 1.00 96.00 373 ALA A C 1
ATOM 2967 O O . ALA A 1 373 ? -14.543 -1.606 28.264 1.00 96.00 373 ALA A O 1
ATOM 2968 N N . ASP A 1 374 ? -13.286 0.188 27.700 1.00 96.31 374 ASP A N 1
ATOM 2969 C CA . ASP A 1 374 ? -14.334 0.960 26.997 1.00 96.31 374 ASP A CA 1
ATOM 2970 C C . ASP A 1 374 ? -14.950 0.169 25.830 1.00 96.31 374 ASP A C 1
ATOM 2972 O O . ASP A 1 374 ? -16.163 0.067 25.644 1.00 96.31 374 ASP A O 1
ATOM 2976 N N . ILE A 1 375 ? -14.095 -0.486 25.042 1.00 97.44 375 ILE A N 1
ATOM 2977 C CA . ILE A 1 375 ? -14.557 -1.261 23.891 1.00 97.44 375 ILE A CA 1
ATOM 2978 C C . ILE A 1 375 ? -15.252 -2.550 24.353 1.00 97.44 375 ILE A C 1
ATOM 2980 O O . ILE A 1 375 ? -16.301 -2.918 23.820 1.00 97.44 375 ILE A O 1
ATOM 2984 N N . LEU A 1 376 ? -14.661 -3.269 25.311 1.00 96.62 376 LEU A N 1
ATOM 2985 C CA . LEU A 1 376 ? -15.130 -4.589 25.738 1.00 96.62 376 LEU A CA 1
ATOM 2986 C C . LEU A 1 376 ? -16.398 -4.533 26.599 1.00 96.62 376 LEU A C 1
ATOM 2988 O O . LEU A 1 376 ? -17.134 -5.520 26.593 1.00 96.62 376 LEU A O 1
ATOM 2992 N N . GLU A 1 377 ? -16.710 -3.416 27.270 1.00 94.94 377 GLU A N 1
ATOM 2993 C CA . GLU A 1 377 ? -17.994 -3.276 27.984 1.00 94.94 377 GLU A CA 1
ATOM 2994 C C . GLU A 1 377 ? -19.209 -3.391 27.046 1.00 94.94 377 GLU A C 1
ATOM 2996 O O . GLU A 1 377 ? -20.277 -3.830 27.466 1.00 94.94 377 GLU A O 1
ATOM 3001 N N . HIS A 1 378 ? -19.027 -3.093 25.756 1.00 94.44 378 HIS A N 1
ATOM 3002 C CA . HIS A 1 378 ? -20.055 -3.200 24.721 1.00 94.44 378 HIS A CA 1
ATOM 3003 C C . HIS A 1 378 ? -20.143 -4.594 24.071 1.00 94.44 378 HIS A C 1
ATOM 3005 O O . HIS A 1 378 ? -20.993 -4.826 23.203 1.00 94.44 378 HIS A O 1
ATOM 3011 N N . ALA A 1 379 ? -19.253 -5.526 24.426 1.00 93.75 379 ALA A N 1
ATOM 3012 C CA . ALA A 1 379 ? -19.220 -6.858 23.833 1.00 93.75 379 ALA A CA 1
ATOM 3013 C C . ALA A 1 379 ? -20.395 -7.730 24.303 1.00 93.75 379 ALA A C 1
ATOM 3015 O O . ALA A 1 379 ? -20.948 -7.559 25.386 1.00 93.75 379 ALA A O 1
ATOM 3016 N N . SER A 1 380 ? -20.758 -8.730 23.495 1.00 90.12 380 SER A N 1
ATOM 3017 C CA . SER A 1 380 ? -21.732 -9.736 23.924 1.00 90.12 380 SER A CA 1
ATOM 3018 C C . SER A 1 380 ? -21.195 -10.563 25.103 1.00 90.12 380 SER A C 1
ATOM 3020 O O . SER A 1 380 ? -19.994 -10.856 25.122 1.00 90.12 380 SER A O 1
ATOM 3022 N N . PRO A 1 381 ? -22.063 -11.000 26.039 1.00 88.12 381 PRO A N 1
ATOM 3023 C CA . PRO A 1 381 ? -21.650 -11.794 27.190 1.00 88.12 381 PRO A CA 1
ATOM 3024 C C . PRO A 1 381 ? -20.857 -13.042 26.786 1.00 88.12 381 PRO A C 1
ATOM 3026 O O . PRO A 1 381 ? -21.344 -13.912 26.064 1.00 88.12 381 PRO A O 1
ATOM 3029 N N . CYS A 1 382 ? -19.613 -13.113 27.246 1.00 91.25 382 CYS A N 1
ATOM 3030 C CA . CYS A 1 382 ? -18.660 -14.178 26.974 1.00 91.25 382 CYS A CA 1
ATOM 3031 C C . CYS A 1 382 ? -17.673 -14.313 28.140 1.00 91.25 382 CYS A C 1
ATOM 3033 O O . CYS A 1 382 ? -17.139 -13.323 28.644 1.00 91.25 382 CYS A O 1
ATOM 3035 N N . GLU A 1 383 ? -17.373 -15.547 28.546 1.00 92.62 383 GLU A N 1
ATOM 3036 C CA . GLU A 1 383 ? -16.438 -15.816 29.643 1.00 92.62 383 GLU A CA 1
ATOM 3037 C C . GLU A 1 383 ? -15.063 -15.183 29.405 1.00 92.62 383 GLU A C 1
ATOM 3039 O O . GLU A 1 383 ? -14.543 -14.487 30.273 1.00 92.62 383 GLU A O 1
ATOM 3044 N N . ARG A 1 384 ? -14.527 -15.325 28.188 1.00 94.75 384 ARG A N 1
ATOM 3045 C CA . ARG A 1 384 ? -13.222 -14.766 27.814 1.00 94.75 384 ARG A CA 1
ATOM 3046 C C . ARG A 1 384 ? -13.171 -13.237 27.900 1.00 94.75 384 ARG A C 1
ATOM 3048 O O . ARG A 1 384 ? -12.112 -12.690 28.199 1.00 94.75 384 ARG A O 1
ATOM 3055 N N . VAL A 1 385 ? -14.288 -12.558 27.628 1.00 94.44 385 VAL A N 1
ATOM 3056 C CA . VAL A 1 385 ? -14.385 -11.092 27.724 1.00 94.44 385 VAL A CA 1
ATOM 3057 C C . VAL A 1 385 ? -14.393 -10.662 29.185 1.00 94.44 385 VAL A C 1
ATOM 3059 O O . VAL A 1 385 ? -13.631 -9.773 29.558 1.00 94.44 385 VAL A O 1
ATOM 3062 N N . TYR A 1 386 ? -15.182 -11.338 30.025 1.00 94.81 386 TYR A N 1
ATOM 3063 C CA . TYR A 1 386 ? -15.176 -11.086 31.464 1.00 94.81 386 TYR A CA 1
ATOM 3064 C C . TYR A 1 386 ? -13.779 -11.274 32.063 1.00 94.81 386 TYR A C 1
ATOM 3066 O O . TYR A 1 386 ? -13.293 -10.406 32.781 1.00 94.81 386 TYR A O 1
ATOM 3074 N N . GLU A 1 387 ? -13.106 -12.380 31.739 1.00 95.19 387 GLU A N 1
ATOM 3075 C CA . GLU A 1 387 ? -11.741 -12.640 32.204 1.00 95.19 387 GLU A CA 1
ATOM 3076 C C . GLU A 1 387 ? -10.768 -11.530 31.792 1.00 95.19 387 GLU A C 1
ATOM 3078 O O . GLU A 1 387 ? -9.899 -11.149 32.577 1.00 95.19 387 GLU A O 1
ATOM 3083 N N . ALA A 1 388 ? -10.911 -10.993 30.575 1.00 95.06 388 ALA A N 1
ATOM 3084 C CA . ALA A 1 388 ? -10.097 -9.878 30.103 1.00 95.06 388 ALA A CA 1
ATOM 3085 C C . ALA A 1 388 ? -10.369 -8.596 30.905 1.00 95.06 388 ALA A C 1
ATOM 3087 O O . ALA A 1 388 ? -9.421 -7.974 31.382 1.00 95.06 388 ALA A O 1
ATOM 3088 N N . LEU A 1 389 ? -11.640 -8.242 31.129 1.00 95.38 389 LEU A N 1
ATOM 3089 C CA . LEU A 1 389 ? -12.029 -7.092 31.956 1.00 95.38 389 LEU A CA 1
ATOM 3090 C C . LEU A 1 389 ? -11.560 -7.240 33.411 1.00 95.38 389 LEU A C 1
ATOM 3092 O O . LEU A 1 389 ? -11.019 -6.297 33.985 1.00 95.38 389 LEU A O 1
ATOM 3096 N N . ALA A 1 390 ? -11.688 -8.431 33.999 1.00 93.88 390 ALA A N 1
ATOM 3097 C CA . ALA A 1 390 ? -11.183 -8.727 35.338 1.00 93.88 390 ALA A CA 1
ATOM 3098 C C . ALA A 1 390 ? -9.648 -8.629 35.406 1.00 93.88 390 ALA A C 1
ATOM 3100 O O . ALA A 1 390 ? -9.093 -8.132 36.384 1.00 93.88 390 ALA A O 1
ATOM 3101 N N . THR A 1 391 ? -8.950 -9.061 34.353 1.00 94.00 391 THR A N 1
ATOM 3102 C CA . THR A 1 391 ? -7.491 -8.924 34.243 1.00 94.00 391 THR A CA 1
ATOM 3103 C C . THR A 1 391 ? -7.081 -7.453 34.180 1.00 94.00 391 THR A C 1
ATOM 3105 O O . THR A 1 391 ? -6.187 -7.037 34.918 1.00 94.00 391 THR A O 1
ATOM 3108 N N . ILE A 1 392 ? -7.756 -6.655 33.349 1.00 94.38 392 ILE A N 1
ATOM 3109 C CA . ILE A 1 392 ? -7.550 -5.204 33.246 1.00 94.38 392 ILE A CA 1
ATOM 3110 C C . ILE A 1 392 ? -7.792 -4.522 34.601 1.00 94.38 392 ILE A C 1
ATOM 3112 O O . ILE A 1 392 ? -6.963 -3.721 35.041 1.00 94.38 392 ILE A O 1
ATOM 3116 N N . TRP A 1 393 ? -8.883 -4.878 35.286 1.00 93.06 393 TRP A N 1
ATOM 3117 C CA . TRP A 1 393 ? -9.194 -4.402 36.633 1.00 93.06 393 TRP A CA 1
ATOM 3118 C C . TRP A 1 393 ? -8.066 -4.713 37.612 1.00 93.06 393 TRP A C 1
ATOM 3120 O O . TRP A 1 393 ? -7.525 -3.805 38.232 1.00 93.06 393 TRP A O 1
ATOM 3130 N N . ASN A 1 394 ? -7.652 -5.975 37.716 1.00 90.31 394 ASN A N 1
ATOM 3131 C CA . ASN A 1 394 ? -6.635 -6.392 38.681 1.00 90.31 394 ASN A CA 1
ATOM 3132 C C . ASN A 1 394 ? -5.281 -5.704 38.457 1.00 90.31 394 ASN A C 1
ATOM 3134 O O . ASN A 1 394 ? -4.574 -5.424 39.423 1.00 90.31 394 ASN A O 1
ATOM 3138 N N . ARG A 1 395 ? -4.926 -5.390 37.205 1.00 90.25 395 ARG A N 1
ATOM 3139 C CA . ARG A 1 395 ? -3.697 -4.645 36.882 1.00 90.25 395 ARG A CA 1
ATOM 3140 C C . ARG A 1 395 ? -3.769 -3.172 37.281 1.00 90.25 395 ARG A C 1
ATOM 3142 O O . ARG A 1 395 ? -2.765 -2.614 37.711 1.00 90.25 395 ARG A O 1
ATOM 3149 N N . ASN A 1 396 ? -4.938 -2.548 37.133 1.00 86.94 396 ASN A N 1
ATOM 3150 C CA . ASN A 1 396 ? -5.096 -1.093 37.208 1.00 86.94 396 ASN A CA 1
ATOM 3151 C C . ASN A 1 396 ? -5.967 -0.618 38.376 1.00 86.94 396 ASN A C 1
ATOM 3153 O O . ASN A 1 396 ? -6.219 0.581 38.495 1.00 86.94 396 ASN A O 1
ATOM 3157 N N . ASN A 1 397 ? -6.397 -1.517 39.263 1.00 77.69 397 ASN A N 1
ATOM 3158 C CA . ASN A 1 397 ? -7.146 -1.162 40.460 1.00 77.69 397 ASN A CA 1
ATOM 3159 C C . ASN A 1 397 ? -6.426 -0.085 41.294 1.00 77.69 397 ASN A C 1
ATOM 3161 O O . ASN A 1 397 ? -7.096 0.845 41.679 1.00 77.69 397 ASN A O 1
ATOM 3165 N N . PRO A 1 398 ? -5.096 -0.040 41.504 1.00 75.75 398 PRO A N 1
ATOM 3166 C CA . PRO A 1 398 ? -4.497 1.073 42.258 1.00 75.75 398 PRO A CA 1
ATOM 3167 C C . PRO A 1 398 ? -4.432 2.420 41.497 1.00 75.75 398 PRO A C 1
ATOM 3169 O O . PRO A 1 398 ? -3.814 3.365 41.985 1.00 75.75 398 PRO A O 1
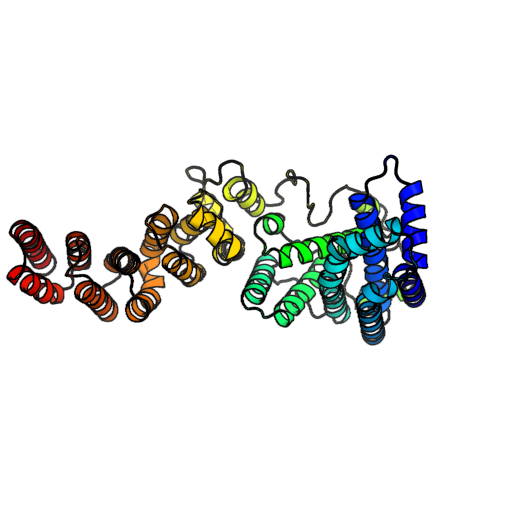ATOM 3172 N N . SER A 1 399 ? -5.000 2.529 40.290 1.00 75.94 399 SER A N 1
ATOM 3173 C CA . SER A 1 399 ? -4.911 3.739 39.462 1.00 75.94 399 SER A CA 1
ATOM 3174 C C . SER A 1 399 ? -5.932 4.816 39.851 1.00 75.94 399 SER A C 1
ATOM 3176 O O . SER A 1 399 ? -7.014 4.535 40.350 1.00 75.94 399 SER A O 1
ATOM 3178 N N . GLN A 1 400 ? -5.639 6.073 39.508 1.00 76.31 400 GLN A N 1
ATOM 3179 C CA . GLN A 1 400 ? -6.591 7.187 39.651 1.00 76.31 400 GLN A CA 1
ATOM 3180 C C . GLN A 1 400 ? -7.826 7.064 38.735 1.00 76.31 400 GLN A C 1
ATOM 3182 O O . GLN A 1 400 ? -8.758 7.850 38.855 1.00 76.31 400 GLN A O 1
ATOM 3187 N N . GLN A 1 401 ? -7.837 6.098 37.811 1.00 82.94 401 GLN A N 1
ATOM 3188 C CA . GLN A 1 401 ? -8.909 5.876 36.836 1.00 82.94 401 GLN A CA 1
ATOM 3189 C C . GLN A 1 401 ? -9.828 4.708 37.243 1.00 82.94 401 GLN A C 1
ATOM 3191 O O . GLN A 1 401 ? -10.540 4.153 36.408 1.00 82.94 401 GLN A O 1
ATOM 3196 N N . GLN A 1 402 ? -9.837 4.333 38.530 1.00 83.88 402 GLN A N 1
ATOM 3197 C CA . GLN A 1 402 ? -10.699 3.280 39.085 1.00 83.88 402 GLN A CA 1
ATOM 3198 C C . GLN A 1 402 ? -12.174 3.444 38.706 1.00 83.88 402 GLN A C 1
ATOM 3200 O O . GLN A 1 402 ? -12.793 2.465 38.298 1.00 83.88 402 GLN A O 1
ATOM 3205 N N . GLY A 1 403 ? -12.727 4.660 38.792 1.00 85.69 403 GLY A N 1
ATOM 3206 C CA . GLY A 1 403 ? -14.137 4.924 38.474 1.00 85.69 403 GLY A CA 1
ATOM 3207 C C . GLY A 1 403 ? -14.526 4.519 37.049 1.00 85.69 403 GLY A C 1
ATOM 3208 O O . GLY A 1 403 ? -15.578 3.920 36.826 1.00 85.69 403 GLY A O 1
ATOM 3209 N N . PHE A 1 404 ? -13.624 4.731 36.085 1.00 88.56 404 PHE A N 1
ATOM 3210 C CA . PHE A 1 404 ? -13.824 4.303 34.701 1.00 88.56 404 PHE A CA 1
ATOM 3211 C C . PHE A 1 404 ? -13.922 2.774 34.587 1.00 88.56 404 PHE A C 1
ATOM 3213 O O . PHE A 1 404 ? -14.847 2.243 33.974 1.00 88.56 404 PHE A O 1
ATOM 3220 N N . LEU A 1 405 ? -13.004 2.054 35.236 1.00 91.88 405 LEU A N 1
ATOM 3221 C CA . LEU A 1 405 ? -12.978 0.590 35.211 1.00 91.88 405 LEU A CA 1
ATOM 3222 C C . LEU A 1 405 ? -14.157 -0.033 35.975 1.00 91.88 405 LEU A C 1
ATOM 3224 O O . LEU A 1 405 ? -14.674 -1.074 35.564 1.00 91.88 405 LEU A O 1
ATOM 3228 N N . ILE A 1 406 ? -14.614 0.615 37.054 1.00 91.25 406 ILE A N 1
ATOM 3229 C CA . ILE A 1 406 ? -15.863 0.260 37.741 1.00 91.25 406 ILE A CA 1
ATOM 3230 C C . ILE A 1 406 ? -17.028 0.379 36.754 1.00 91.25 406 ILE A C 1
ATOM 3232 O O . ILE A 1 406 ? -17.831 -0.549 36.648 1.00 91.25 406 ILE A O 1
ATOM 3236 N N . GLY A 1 407 ? -17.100 1.489 36.012 1.00 90.12 407 GLY A N 1
ATOM 3237 C CA . GLY A 1 407 ? -18.085 1.705 34.953 1.00 90.12 407 GLY A CA 1
ATOM 3238 C C . GLY A 1 407 ? -18.119 0.553 33.949 1.00 90.12 407 GLY A C 1
ATOM 3239 O O . GLY A 1 407 ? -19.179 -0.046 33.771 1.00 90.12 407 GLY A O 1
ATOM 3240 N N . ALA A 1 408 ? -16.958 0.177 33.409 1.00 92.25 408 ALA A N 1
ATOM 3241 C CA . ALA A 1 408 ? -16.826 -0.901 32.428 1.00 92.25 408 ALA A CA 1
ATOM 3242 C C . ALA A 1 408 ? -17.320 -2.262 32.938 1.00 92.25 408 ALA A C 1
ATOM 3244 O O . ALA A 1 408 ? -18.112 -2.934 32.273 1.00 92.25 408 ALA A O 1
ATOM 3245 N N . LEU A 1 409 ? -16.917 -2.663 34.150 1.00 92.62 409 LEU A N 1
ATOM 3246 C CA . LEU A 1 409 ? -17.384 -3.913 34.763 1.00 92.62 409 LEU A CA 1
ATOM 3247 C C . LEU A 1 409 ? -18.903 -3.913 34.978 1.00 92.62 409 LEU A C 1
ATOM 3249 O O . LEU A 1 409 ? -19.570 -4.927 34.757 1.00 92.62 409 LEU A O 1
ATOM 3253 N N . VAL A 1 410 ? -19.453 -2.774 35.403 1.00 92.12 410 VAL A N 1
ATOM 3254 C CA . VAL A 1 410 ? -20.884 -2.633 35.685 1.00 92.12 410 VAL A CA 1
ATOM 3255 C C . VAL A 1 410 ? -21.719 -2.595 34.413 1.00 92.12 410 VAL A C 1
ATOM 3257 O O . VAL A 1 410 ? -22.804 -3.172 34.388 1.00 92.12 410 VAL A O 1
ATOM 3260 N N . ASN A 1 411 ? -21.243 -1.915 33.373 1.00 91.00 411 ASN A N 1
ATOM 3261 C CA . ASN A 1 411 ? -21.926 -1.825 32.086 1.00 91.00 411 ASN A CA 1
ATOM 3262 C C . ASN A 1 411 ? -21.913 -3.169 31.353 1.00 91.00 411 ASN A C 1
ATOM 3264 O O . ASN A 1 411 ? -22.932 -3.539 30.773 1.00 91.00 411 ASN A O 1
ATOM 3268 N N . TYR A 1 412 ? -20.820 -3.931 31.460 1.00 92.56 412 TYR A N 1
ATOM 3269 C CA . TYR A 1 412 ? -20.759 -5.299 30.950 1.00 92.56 412 TYR A CA 1
ATOM 3270 C C . TYR A 1 412 ? -21.743 -6.243 31.671 1.00 92.56 412 TYR A C 1
ATOM 3272 O O . TYR A 1 412 ? -22.352 -7.111 31.047 1.00 92.56 412 TYR A O 1
ATOM 3280 N N . GLY A 1 413 ? -21.937 -6.056 32.984 1.00 89.56 413 GLY A N 1
ATOM 3281 C CA . GLY A 1 413 ? -23.058 -6.645 33.729 1.00 89.56 413 GLY A CA 1
ATOM 3282 C C . GLY A 1 413 ? -22.892 -8.105 34.177 1.00 89.56 413 GLY A C 1
ATOM 3283 O O . GLY A 1 413 ? -23.878 -8.734 34.563 1.00 89.56 413 GLY A O 1
ATOM 3284 N N . ASP A 1 414 ? -21.677 -8.665 34.158 1.00 89.75 414 ASP A N 1
ATOM 3285 C CA . ASP A 1 414 ? -21.424 -10.039 34.630 1.00 89.75 414 ASP A CA 1
ATOM 3286 C C . ASP A 1 414 ? -21.483 -10.122 36.172 1.00 89.75 414 ASP A C 1
ATOM 3288 O O . ASP A 1 414 ? -20.733 -9.407 36.846 1.00 89.75 414 ASP A O 1
ATOM 3292 N N . PRO A 1 415 ? -22.313 -11.007 36.764 1.00 89.06 415 PRO A N 1
ATOM 3293 C CA . PRO A 1 415 ? -22.465 -11.133 38.217 1.00 89.06 415 PRO A CA 1
ATOM 3294 C C . PRO A 1 415 ? -21.160 -11.399 38.973 1.00 89.06 415 PRO A C 1
ATOM 3296 O O . PRO A 1 415 ? -21.028 -11.010 40.136 1.00 89.06 415 PRO A O 1
ATOM 3299 N N . ARG A 1 416 ? -20.171 -12.034 38.330 1.00 91.19 416 ARG A N 1
ATOM 3300 C CA . ARG A 1 416 ? -18.872 -12.324 38.954 1.00 91.19 416 ARG A CA 1
ATOM 3301 C C . ARG A 1 416 ? -18.110 -11.045 39.323 1.00 91.19 416 ARG A C 1
ATOM 3303 O O . ARG A 1 416 ? -17.314 -11.075 40.263 1.00 91.19 416 ARG A O 1
ATOM 3310 N N . ALA A 1 417 ? -18.413 -9.915 38.675 1.00 90.38 417 ALA A N 1
ATOM 3311 C CA . ALA A 1 417 ? -17.838 -8.613 39.006 1.00 90.38 417 ALA A CA 1
ATOM 3312 C C . ALA A 1 417 ? -18.165 -8.158 40.442 1.00 90.38 417 ALA A C 1
ATOM 3314 O O . ALA A 1 417 ? -17.389 -7.397 41.020 1.00 90.38 417 ALA A O 1
ATOM 3315 N N . LEU A 1 418 ? -19.256 -8.646 41.058 1.00 89.75 418 LEU A N 1
ATOM 3316 C CA . LEU A 1 418 ? -19.610 -8.312 42.447 1.00 89.75 418 LEU A CA 1
ATOM 3317 C C . LEU A 1 418 ? -18.469 -8.606 43.414 1.00 89.75 418 LEU A C 1
ATOM 3319 O O . LEU A 1 418 ? -18.167 -7.771 44.260 1.00 89.75 418 LEU A O 1
ATOM 3323 N N . SER A 1 419 ? -17.817 -9.761 43.264 1.00 89.50 419 SER A N 1
ATOM 3324 C CA . SER A 1 419 ? -16.722 -10.155 44.151 1.00 89.50 419 SER A CA 1
ATOM 3325 C C . SER A 1 419 ? -15.551 -9.176 44.057 1.00 89.50 419 SER A C 1
ATOM 3327 O O . SER A 1 419 ? -15.005 -8.779 45.083 1.00 89.50 419 SER A O 1
ATOM 3329 N N . LEU A 1 420 ? -15.201 -8.745 42.839 1.00 89.50 420 LEU A N 1
ATOM 3330 C CA . LEU A 1 420 ? -14.106 -7.799 42.599 1.00 89.50 420 LEU A CA 1
ATOM 3331 C C . LEU A 1 420 ? -14.412 -6.418 43.198 1.00 89.50 420 LEU A C 1
ATOM 3333 O O . LEU A 1 420 ? -13.561 -5.814 43.853 1.00 89.50 420 LEU A O 1
ATOM 3337 N N . LEU A 1 421 ? -15.641 -5.929 43.008 1.00 89.44 421 LEU A N 1
ATOM 3338 C CA . LEU A 1 421 ? -16.077 -4.625 43.516 1.00 89.44 421 LEU A CA 1
ATOM 3339 C C . LEU A 1 421 ? -16.227 -4.624 45.047 1.00 89.44 421 LEU A C 1
ATOM 3341 O O . LEU A 1 421 ? -15.868 -3.648 45.709 1.00 89.44 421 LEU A O 1
ATOM 3345 N N . GLU A 1 422 ? -16.732 -5.713 45.633 1.00 88.94 422 GLU A N 1
ATOM 3346 C CA . GLU A 1 422 ? -16.850 -5.864 47.088 1.00 88.94 422 GLU A CA 1
ATOM 3347 C C . GLU A 1 422 ? -15.485 -5.964 47.776 1.00 88.94 422 GLU A C 1
ATOM 3349 O O . GLU A 1 422 ? -15.332 -5.454 48.891 1.00 88.94 422 GLU A O 1
ATOM 3354 N N . GLU A 1 423 ? -14.500 -6.586 47.128 1.00 86.81 423 GLU A N 1
ATOM 3355 C CA . GLU A 1 423 ? -13.120 -6.640 47.609 1.00 86.81 423 GLU A CA 1
ATOM 3356 C C . GLU A 1 423 ? -12.471 -5.253 47.600 1.00 86.81 423 GLU A C 1
ATOM 3358 O O . GLU A 1 423 ? -11.978 -4.805 48.636 1.00 86.81 423 GLU A O 1
ATOM 3363 N N . ALA A 1 424 ? -12.564 -4.522 46.487 1.00 85.75 424 ALA A N 1
ATOM 3364 C CA . ALA A 1 424 ? -12.007 -3.173 46.386 1.00 85.75 424 ALA A CA 1
ATOM 3365 C C . ALA A 1 424 ? -12.635 -2.190 47.385 1.00 85.75 424 ALA A C 1
ATOM 3367 O O . ALA A 1 424 ? -11.948 -1.330 47.935 1.00 85.75 424 ALA A O 1
ATOM 3368 N N . ARG A 1 425 ? -13.921 -2.369 47.712 1.00 84.56 425 ARG A N 1
ATOM 3369 C CA . ARG A 1 425 ? -14.619 -1.555 48.718 1.00 84.56 425 ARG A CA 1
ATOM 3370 C C . ARG A 1 425 ? -13.988 -1.661 50.108 1.00 84.56 425 ARG A C 1
ATOM 3372 O O . ARG A 1 425 ? -14.043 -0.698 50.862 1.00 84.56 425 ARG A O 1
ATOM 3379 N N . LYS A 1 426 ? -13.402 -2.807 50.474 1.00 82.94 426 LYS A N 1
ATOM 3380 C CA . LYS A 1 426 ? -12.804 -3.010 51.809 1.00 82.94 426 LYS A CA 1
ATOM 3381 C C . LYS A 1 426 ? -11.543 -2.169 52.033 1.00 82.94 426 LYS A C 1
ATOM 3383 O O . LYS A 1 426 ? -11.206 -1.914 53.184 1.00 82.94 426 LYS A O 1
ATOM 3388 N N . GLY A 1 427 ? -10.859 -1.767 50.960 1.00 73.62 427 GLY A N 1
ATOM 3389 C CA . GLY A 1 427 ? -9.620 -0.983 51.011 1.00 73.62 427 GLY A CA 1
ATOM 3390 C C . GLY A 1 427 ? -9.742 0.451 50.489 1.00 73.62 427 GLY A C 1
ATOM 3391 O O . GLY A 1 427 ? -8.735 1.151 50.447 1.00 73.62 427 GLY A O 1
ATOM 3392 N N . GLY A 1 428 ? -10.935 0.875 50.061 1.00 72.88 428 GLY A N 1
ATOM 3393 C CA . GLY A 1 428 ? -11.160 2.163 49.405 1.00 72.88 428 GLY A CA 1
ATOM 3394 C C . GLY A 1 428 ? -11.360 3.338 50.359 1.00 72.88 428 GLY A C 1
ATOM 3395 O O . GLY A 1 428 ? -11.806 3.171 51.495 1.00 72.88 428 GLY A O 1
ATOM 3396 N N . ASP A 1 429 ? -11.088 4.548 49.873 1.00 80.50 429 ASP A N 1
ATOM 3397 C CA . ASP A 1 429 ? -11.450 5.774 50.581 1.00 80.50 429 ASP A CA 1
ATOM 3398 C C . ASP A 1 429 ? -12.972 6.030 50.557 1.00 80.50 429 ASP A C 1
ATOM 3400 O O . ASP A 1 429 ? -13.769 5.270 49.994 1.00 80.50 429 ASP A O 1
ATOM 3404 N N . LEU A 1 430 ? -13.406 7.104 51.218 1.00 81.06 430 LEU A N 1
ATOM 3405 C CA . LEU A 1 430 ? -14.825 7.395 51.417 1.00 81.06 430 LEU A CA 1
ATOM 3406 C C . LEU A 1 430 ? -15.558 7.756 50.110 1.00 81.06 430 LEU A C 1
ATOM 3408 O O . LEU A 1 430 ? -16.774 7.567 50.024 1.00 81.06 430 LEU A O 1
ATOM 3412 N N . GLU A 1 431 ? -14.846 8.276 49.110 1.00 82.25 431 GLU A N 1
ATOM 3413 C CA . GLU A 1 431 ? -15.399 8.653 47.807 1.00 82.25 431 GLU A CA 1
ATOM 3414 C C . GLU A 1 431 ? -15.538 7.423 46.907 1.00 82.25 431 GLU A C 1
ATOM 3416 O O . GLU A 1 431 ? -16.644 7.129 46.439 1.00 82.25 431 GLU A O 1
ATOM 3421 N N . LEU A 1 432 ? -14.478 6.620 46.805 1.00 81.81 432 LEU A N 1
ATOM 3422 C CA . LEU A 1 432 ? -14.475 5.343 46.099 1.00 81.81 432 LEU A CA 1
ATOM 3423 C C . LEU A 1 432 ? -15.521 4.380 46.674 1.00 81.81 432 LEU A C 1
ATOM 3425 O O . LEU A 1 432 ? -16.258 3.730 45.934 1.00 81.81 432 LEU A O 1
ATOM 3429 N N . CYS A 1 433 ? -15.671 4.327 48.001 1.00 83.94 433 CYS A N 1
ATOM 3430 C CA . CYS A 1 433 ? -16.710 3.519 48.640 1.00 83.94 433 CYS A CA 1
ATOM 3431 C C . CYS A 1 433 ? -18.128 3.931 48.214 1.00 83.94 433 CYS A C 1
ATOM 3433 O O . CYS A 1 433 ? -19.003 3.071 48.074 1.00 83.94 433 CYS A O 1
ATOM 3435 N N . ARG A 1 434 ? -18.395 5.229 48.006 1.00 85.56 434 ARG A N 1
ATOM 3436 C CA . ARG A 1 434 ? -19.707 5.701 47.524 1.00 85.56 434 ARG A CA 1
ATOM 3437 C C . ARG A 1 434 ? -19.949 5.275 46.082 1.00 85.56 434 ARG A C 1
ATOM 3439 O O . ARG A 1 434 ? -21.061 4.847 45.770 1.00 85.56 434 ARG A O 1
ATOM 3446 N N . GLU A 1 435 ? -18.935 5.380 45.232 1.00 86.50 435 GLU A N 1
ATOM 3447 C CA . GLU A 1 435 ? -19.005 4.949 43.836 1.00 86.50 435 GLU A CA 1
ATOM 3448 C C . GLU A 1 435 ? -19.229 3.434 43.728 1.00 86.50 435 GLU A C 1
ATOM 3450 O O . GLU A 1 435 ? -20.197 2.996 43.101 1.00 86.50 435 GLU A O 1
ATOM 3455 N N . LEU A 1 436 ? -18.441 2.637 44.455 1.00 87.12 436 LEU A N 1
ATOM 3456 C CA . LEU A 1 436 ? -18.572 1.179 44.517 1.00 87.12 436 LEU A CA 1
ATOM 3457 C C . LEU A 1 436 ? -19.939 0.733 45.051 1.00 87.12 436 LEU A C 1
ATOM 3459 O O . LEU A 1 436 ? -20.535 -0.198 44.517 1.00 87.12 436 LEU A O 1
ATOM 3463 N N . ASN A 1 437 ? -20.491 1.409 46.063 1.00 87.94 437 ASN A N 1
ATOM 3464 C CA . ASN A 1 437 ? -21.831 1.084 46.565 1.00 87.94 437 ASN A CA 1
ATOM 3465 C C . ASN A 1 437 ? -22.924 1.330 45.509 1.00 87.94 437 ASN A C 1
ATOM 3467 O O . ASN A 1 437 ? -23.857 0.531 45.403 1.00 87.94 437 ASN A O 1
ATOM 3471 N N . ARG A 1 438 ? -22.813 2.399 44.705 1.00 88.12 438 ARG A N 1
ATOM 3472 C CA . ARG A 1 438 ? -23.744 2.658 43.589 1.00 88.12 438 ARG A CA 1
ATOM 3473 C C . ARG A 1 438 ? -23.595 1.609 42.487 1.00 88.12 438 ARG A C 1
ATOM 3475 O O . ARG A 1 438 ? -24.599 1.104 41.990 1.00 88.12 438 ARG A O 1
ATOM 3482 N N . ALA A 1 439 ? -22.357 1.263 42.145 1.00 88.19 439 ALA A N 1
ATOM 3483 C CA . ALA A 1 439 ? -22.011 0.243 41.161 1.00 88.19 439 ALA A CA 1
ATOM 3484 C C . ALA A 1 439 ? -22.559 -1.146 41.532 1.00 88.19 439 ALA A C 1
ATOM 3486 O O . ALA A 1 439 ? -23.266 -1.763 40.736 1.00 88.19 439 ALA A O 1
ATOM 3487 N N . ILE A 1 440 ? -22.315 -1.599 42.766 1.00 89.00 440 ILE A N 1
ATOM 3488 C CA . ILE A 1 440 ? -22.814 -2.879 43.294 1.00 89.00 440 ILE A CA 1
ATOM 3489 C C . ILE A 1 440 ? -24.347 -2.912 43.276 1.00 89.00 440 ILE A C 1
ATOM 3491 O O . ILE A 1 440 ? -24.937 -3.915 42.876 1.00 89.00 440 ILE A O 1
ATOM 3495 N N . ALA A 1 441 ? -25.005 -1.818 43.674 1.00 87.81 441 ALA A N 1
ATOM 3496 C CA . ALA A 1 441 ? -26.462 -1.729 43.628 1.00 87.81 441 ALA A CA 1
ATOM 3497 C C . ALA A 1 441 ? -26.999 -1.844 42.191 1.00 87.81 441 ALA A C 1
ATOM 3499 O O . ALA A 1 441 ? -27.949 -2.590 41.967 1.00 87.81 441 ALA A O 1
ATOM 3500 N N . LYS A 1 442 ? -26.372 -1.162 41.220 1.00 88.44 442 LYS A N 1
ATOM 3501 C CA . LYS A 1 442 ? -26.747 -1.236 39.797 1.00 88.44 442 LYS A CA 1
ATOM 3502 C C . LYS A 1 442 ? -26.566 -2.646 39.230 1.00 88.44 442 LYS A C 1
ATOM 3504 O O . LYS A 1 442 ? -27.441 -3.118 38.513 1.00 88.44 442 LYS A O 1
ATOM 3509 N N . LEU A 1 443 ? -25.474 -3.333 39.565 1.00 86.44 443 LEU A N 1
ATOM 3510 C CA . LEU A 1 443 ? -25.212 -4.684 39.059 1.00 86.44 443 LEU A CA 1
ATOM 3511 C C . LEU A 1 443 ? -26.220 -5.714 39.604 1.00 86.44 443 LEU A C 1
ATOM 3513 O O . LEU A 1 443 ? -26.691 -6.578 38.872 1.00 86.44 443 LEU A O 1
ATOM 3517 N N . ARG A 1 444 ? -26.621 -5.573 40.877 1.00 84.94 444 ARG A N 1
ATOM 3518 C CA . ARG A 1 444 ? -27.653 -6.418 41.510 1.00 84.94 444 ARG A CA 1
ATOM 3519 C C . ARG A 1 444 ? -29.054 -6.223 40.923 1.00 84.94 444 ARG A C 1
ATOM 3521 O O . ARG A 1 444 ? -29.886 -7.107 41.066 1.00 84.94 444 ARG A O 1
ATOM 3528 N N . THR A 1 445 ? -29.345 -5.081 40.297 1.00 80.12 445 THR A N 1
ATOM 3529 C CA . THR A 1 445 ? -30.648 -4.841 39.650 1.00 80.12 445 THR A CA 1
ATOM 3530 C C . THR A 1 445 ? -30.676 -5.250 38.180 1.00 80.12 445 THR A C 1
ATOM 3532 O O . THR A 1 445 ? -31.761 -5.445 37.637 1.00 80.12 445 THR A O 1
ATOM 3535 N N . THR A 1 446 ? -29.516 -5.378 37.529 1.00 67.75 446 THR A N 1
ATOM 3536 C CA . THR A 1 446 ? -29.413 -5.787 36.116 1.00 67.75 446 THR A CA 1
ATOM 3537 C C . THR A 1 446 ? -29.453 -7.305 35.927 1.00 67.75 446 THR A C 1
ATOM 3539 O O . THR A 1 446 ? -29.828 -7.754 34.850 1.00 67.75 446 THR A O 1
ATOM 3542 N N . ASN A 1 447 ? -29.152 -8.084 36.971 1.00 56.12 447 ASN A N 1
ATOM 3543 C CA . ASN A 1 447 ? -29.321 -9.538 37.022 1.00 56.12 447 ASN A CA 1
ATOM 3544 C C . ASN A 1 447 ? -29.938 -9.939 38.380 1.00 56.12 447 ASN A C 1
ATOM 3546 O O . ASN A 1 447 ? -29.184 -10.030 39.353 1.00 56.12 447 ASN A O 1
ATOM 3550 N N . PRO A 1 448 ? -31.275 -10.104 38.477 1.00 44.47 448 PRO A N 1
ATOM 3551 C CA . PRO A 1 448 ? -31.932 -10.579 39.696 1.00 44.47 448 PRO A CA 1
ATOM 3552 C C . PRO A 1 448 ? -31.613 -12.040 40.030 1.00 44.47 448 PRO A C 1
ATOM 3554 O O . PRO A 1 448 ? -31.414 -12.844 39.088 1.00 44.47 448 PRO A O 1
#

pLDDT: mean 87.69, std 13.11, range [35.44, 98.44]

Radius of gyration: 29.13 Å; chains: 1; bounding box: 72×44×93 Å

Secondary structure (DSSP, 8-state):
--HHHHHHHHHHHTSHHHHHHHHHHHHHT-SS--HHHHHHHHHHHHHHHHHHHHHHHHTT-HHHHHHHHHHHHHHHHHHHHHH--TTS-HHHHHHHHHHIIIIIHHHHHHHHHHHHHHHHHHHT---TTS-HHHHHHHHHHHHHTT-HHHHHHHHHHHHHHHHTT----TTHHHHS-HHHHHHHHHHHHHHHHHHH-TT--SS---HHHHHHHHHT------HHHHHHHTSS--SS-TT-S-PPPSSHHHHHIIIIISSTT--PPTTTHHHHHHTHHHHHHHHHHHHT-HHHHHHHHHHT--SHHHHHHHHHHHHT-GGGHHHHHHHHHH--S-SHHHHHHHHHHHTTHHHHHHHHHHHHHH---HHHHHHHHHHHTTSPS-HHHHHHHHHHHHHHTTSTTHHHHHHHHHHHT-TTHHHHHHHHHHH--HHHHHHHHHHHHHHHHH--

Foldseek 3Di:
DALVVLLVLLLQCLAQVNVVVQLVVLCVVDPDDDLVVSLVVSLLVSLLSLLVSLVVLLLVALVSNVVSLVSSLVSLVCSLVRNDDPPDDPVSNVSSVVSCVPSSVLSNLQSLLSSLQSNCLSVVVEDLPDDLLLLQLVLQVCVVVVVNVSSSNSSSNSLVSVLLVDADFLLCCVQGDPSSNSNVVSSLSSQLSQLVPQQDQPSDDRSVVSSVCVVVVPSPRPVVSNVVSPDPDTSRRPPDLDDDQPDPVSVCCSPQAVNPQNHDDPPCLVVVLVCCVVCLSVLVSNLVRPVNLVVCLVVLDSHNVLVSLQSCLVNVPLVCLVSLVVSCVVNPDDGSSNVSSLSSCLSNVQSNVVVLLVCLVPDDDLSSLLSSLSSLLSDDDDPSSLVSLVSSCVVCVVDPCVLSSLVSNLSSLDPVCLVVLVVSLVVDDPVSVVSSVVSNVSSVVSPD

Sequence (448 aa):
MDYRELLQELWHLVGYNGFVSTCLELKEGMLFYERDLLLAAYASGLETIIVSALYWACLDSVDALEETASCAERLLGDMPGRLLRRDSPIDVQALVESFLATNGWVLVERLPIYIGTFVHYGRGDYNLDDNPDHTLRQVQLALNRGKDDLARELFGALGATVLRGERIRPCWCKMAHPRLSIWLKGLDNMVNALKATTQLSFPFEDIDQERRRKHNNSIVIDLEAFRNLRRPGGFMVIGQDNLPPQDEVDKIMADYFFGEKCRLPWGALKGIRKHKRQLTPLLLAILENELLREREIQQQACGPVLLAIHLSGRLRLKAAVDPLITILTECTAPGVHLVQTIFALERMVDLASGRLVDLARERSSLLLDLALADILEHASPCERVYEALATIWNRNNPSQQQGFLIGALVNYGDPRALSLLEEARKGGDLELCRELNRAIAKLRTTNP